Protein 9RC4 (pdb70)

Structure (mmCIF, N/CA/C/O backbone):
data_9RC4
#
_entry.id   9RC4
#
_cell.length_a   40.638
_cell.length_b   47.235
_cell.length_c   54.124
_cell.angle_alpha   80.921
_cell.angle_beta   89.057
_cell.angle_gamma   86.135
#
_symmetry.space_group_name_H-M   'P 1'
#
loop_
_entity.id
_entity.type
_entity.pdbx_description
1 polymer 'Virulence factor family protein'
2 non-polymer GLYCEROL
3 water water
#
loop_
_atom_site.group_PDB
_atom_site.id
_atom_site.type_symbol
_atom_site.label_atom_id
_atom_site.label_alt_id
_atom_site.label_comp_id
_atom_site.label_asym_id
_atom_site.label_entity_id
_atom_site.label_seq_id
_atom_site.pdbx_PDB_ins_code
_atom_site.Cartn_x
_atom_site.Cartn_y
_atom_site.Cartn_z
_atom_site.occupancy
_atom_site.B_iso_or_equiv
_atom_site.auth_seq_id
_atom_site.auth_comp_id
_atom_site.auth_asym_id
_atom_site.auth_atom_id
_atom_site.pdbx_PDB_model_num
ATOM 1 N N . ASP A 1 3 ? 13.53075 -22.89464 -1.49755 1.000 36.95545 -4 ASP A N 1
ATOM 2 C CA . ASP A 1 3 ? 14.33412 -21.94542 -0.73522 1.000 28.69564 -4 ASP A CA 1
ATOM 3 C C . ASP A 1 3 ? 13.49884 -20.74432 -0.31402 1.000 33.68765 -4 ASP A C 1
ATOM 4 O O . ASP A 1 3 ? 13.16846 -19.88218 -1.13067 1.000 29.48534 -4 ASP A O 1
ATOM 9 N N . PRO A 1 4 ? 13.16740 -20.67701 0.97625 1.000 28.12673 -3 PRO A N 1
ATOM 10 C CA . PRO A 1 4 ? 12.31821 -19.57884 1.45802 1.000 30.58434 -3 PRO A CA 1
ATOM 11 C C . PRO A 1 4 ? 13.01992 -18.22930 1.50809 1.000 26.22185 -3 PRO A C 1
ATOM 12 O O . PRO A 1 4 ? 12.33474 -17.20570 1.64497 1.000 28.84292 -3 PRO A O 1
ATOM 16 N N . PHE A 1 5 ? 14.34604 -18.17971 1.39723 1.000 24.70230 -2 PHE A N 1
ATOM 17 C CA . PHE A 1 5 ? 15.06735 -16.91765 1.48997 1.000 23.39847 -2 PHE A CA 1
ATOM 18 C C . PHE A 1 5 ? 15.42366 -16.33691 0.13281 1.000 23.74654 -2 PHE A C 1
ATOM 19 O O . PHE A 1 5 ? 15.96499 -15.23128 0.06950 1.000 25.81556 -2 PHE A O 1
ATOM 27 N N . THR A 1 6 ? 15.12520 -17.04753 -0.94602 1.000 21.71671 -1 THR A N 1
ATOM 28 C CA . THR A 1 6 ? 15.41456 -16.57897 -2.28299 1.000 24.26502 -1 THR A CA 1
ATOM 29 C C . THR A 1 6 ? 14.11589 -16.26643 -2.99502 1.000 22.92425 -1 THR A C 1
ATOM 30 O O . THR A 1 6 ? 13.20791 -17.10928 -3.00876 1.000 21.96279 -1 THR A O 1
ATOM 34 N N . PRO A 1 7 ? 13.98371 -15.08139 -3.58538 1.000 18.36685 0 PRO A N 1
ATOM 35 C CA . PRO A 1 7 ? 12.76142 -14.78015 -4.32722 1.000 20.30958 0 PRO A CA 1
ATOM 36 C C . PRO A 1 7 ? 12.61761 -15.72831 -5.50011 1.000 23.00601 0 PRO A C 1
ATOM 37 O O . PRO A 1 7 ? 13.60093 -16.10874 -6.14789 1.000 21.40733 0 PRO A O 1
ATOM 41 N N . VAL A 1 8 ? 11.37681 -16.14629 -5.73756 1.000 18.61016 1 VAL A N 1
ATOM 42 C CA . VAL A 1 8 ? 11.12609 -17.11255 -6.79588 1.000 18.71235 1 VAL A CA 1
ATOM 43 C C . VAL A 1 8 ? 11.35264 -16.47307 -8.15816 1.000 24.04844 1 VAL A C 1
ATOM 44 O O . VAL A 1 8 ? 11.90491 -17.10266 -9.07194 1.000 22.51033 1 VAL A O 1
ATOM 48 N N . ILE A 1 9 ? 10.95031 -15.21004 -8.30910 1.000 21.26965 2 ILE A N 1
ATOM 49 C CA . ILE A 1 9 ? 11.20451 -14.41548 -9.50450 1.000 20.63588 2 ILE A CA 1
ATOM 50 C C . ILE A 1 9 ? 11.46475 -12.97607 -9.08264 1.000 22.32529 2 ILE A C 1
ATOM 51 O O . ILE A 1 9 ? 11.28878 -12.59934 -7.92392 1.000 21.05535 2 ILE A O 1
ATOM 56 N N . HIS A 1 10 ? 11.88789 -12.16974 -10.04640 1.000 21.52642 3 HIS A N 1
ATOM 57 C CA . HIS A 1 10 ? 11.85288 -10.72329 -9.92433 1.000 19.73281 3 HIS A CA 1
ATOM 58 C C . HIS A 1 10 ? 10.91045 -10.18546 -10.99202 1.000 24.92908 3 HIS A C 1
ATOM 59 O O . HIS A 1 10 ? 10.71820 -10.80884 -12.04025 1.000 26.54870 3 HIS A O 1
ATOM 66 N N . ALA A 1 11 ? 10.30243 -9.03557 -10.71607 1.000 19.21838 4 ALA A N 1
ATOM 67 C CA . ALA A 1 11 ? 9.33413 -8.44074 -11.62547 1.000 21.51585 4 ALA A CA 1
ATOM 68 C C . ALA A 1 11 ? 9.70236 -6.98899 -11.87774 1.000 20.14046 4 ALA A C 1
ATOM 69 O O . ALA A 1 11 ? 10.10037 -6.27520 -10.95454 1.000 18.82120 4 ALA A O 1
ATOM 71 N N . SER A 1 12 ? 9.56926 -6.55944 -13.13336 1.000 21.88970 5 SER A N 1
ATOM 72 C CA . SER A 1 12 ? 9.83641 -5.18566 -13.54069 1.000 23.40331 5 SER A CA 1
ATOM 73 C C . SER A 1 12 ? 8.66547 -4.70908 -14.38380 1.000 23.00868 5 SER A C 1
ATOM 74 O O . SER A 1 12 ? 8.24169 -5.41007 -15.30602 1.000 24.55919 5 SER A O 1
ATOM 77 N N . ALA A 1 13 ? 8.13529 -3.53196 -14.06106 1.000 22.98007 6 ALA A N 1
ATOM 78 C CA . ALA A 1 13 ? 7.04200 -2.95908 -14.83713 1.000 22.54662 6 ALA A CA 1
ATOM 79 C C . ALA A 1 13 ? 6.94559 -1.47576 -14.51741 1.000 26.76997 6 ALA A C 1
ATOM 80 O O . ALA A 1 13 ? 6.94911 -1.09146 -13.34266 1.000 21.76945 6 ALA A O 1
ATOM 82 N N . GLU A 1 14 ? 6.85921 -0.65264 -15.56422 1.000 29.71774 7 GLU A N 1
ATOM 83 C CA . GLU A 1 14 ? 6.68665 0.79915 -15.44846 1.000 29.10523 7 GLU A CA 1
ATOM 84 C C . GLU A 1 14 ? 7.84625 1.34538 -14.62111 1.000 23.43614 7 GLU A C 1
ATOM 85 O O . GLU A 1 14 ? 9.00579 1.10090 -14.99278 1.000 25.76029 7 GLU A O 1
ATOM 91 N N . ARG A 1 15 ? 7.61074 2.06618 -13.52462 1.000 27.04916 8 ARG A N 1
ATOM 92 C CA . ARG A 1 15 ? 8.68396 2.68067 -12.74668 1.000 18.38929 8 ARG A CA 1
ATOM 93 C C . ARG A 1 15 ? 9.30066 1.74375 -11.70739 1.000 19.35306 8 ARG A C 1
ATOM 94 O O . ARG A 1 15 ? 10.24586 2.14404 -11.01603 1.000 21.85760 8 ARG A O 1
ATOM 102 N N . LEU A 1 16 ? 8.79729 0.52070 -11.56443 1.000 20.61125 9 LEU A N 1
ATOM 103 C CA . LEU A 1 16 ? 9.30937 -0.41241 -10.56863 1.000 19.48614 9 LEU A CA 1
ATOM 104 C C . LEU A 1 16 ? 10.26557 -1.39232 -11.23512 1.000 22.44781 9 LEU A C 1
ATOM 105 O O . LEU A 1 16 ? 9.90169 -2.05368 -12.21460 1.000 25.35952 9 LEU A O 1
ATOM 110 N N . SER A 1 17 ? 11.47647 -1.49620 -10.69127 1.000 25.38627 10 SER A N 1
ATOM 111 C CA . SER A 1 17 ? 12.56669 -2.22769 -11.32916 1.000 26.56511 10 SER A CA 1
ATOM 112 C C . SER A 1 17 ? 13.07219 -3.32776 -10.40756 1.000 22.36501 10 SER A C 1
ATOM 113 O O . SER A 1 17 ? 13.51303 -3.05072 -9.28770 1.000 20.05112 10 SER A O 1
ATOM 116 N N . ASN A 1 18 ? 13.02397 -4.57207 -10.89182 1.000 20.69244 11 ASN A N 1
ATOM 117 C CA . ASN A 1 18 ? 13.70417 -5.70280 -10.25525 1.000 23.94948 11 ASN A CA 1
ATOM 118 C C . ASN A 1 18 ? 13.16148 -5.97294 -8.85455 1.000 19.30048 11 ASN A C 1
ATOM 119 O O . ASN A 1 18 ? 13.91070 -6.12848 -7.89342 1.000 19.23984 11 ASN A O 1
ATOM 124 N N . ILE A 1 19 ? 11.84156 -6.03735 -8.74709 1.000 19.24529 12 ILE A N 1
ATOM 125 C CA . ILE A 1 19 ? 11.17635 -6.24153 -7.46206 1.000 16.21014 12 ILE A CA 1
ATOM 126 C C . ILE A 1 19 ? 11.15037 -7.73174 -7.16060 1.000 15.71079 12 ILE A C 1
ATOM 127 O O . ILE A 1 19 ? 10.59269 -8.51130 -7.94761 1.000 18.90489 12 ILE A O 1
ATOM 132 N N . PRO A 1 20 ? 11.69082 -8.15692 -6.02710 1.000 15.68442 13 PRO A N 1
ATOM 133 C CA . PRO A 1 20 ? 11.68865 -9.58450 -5.69677 1.000 16.64009 13 PRO A CA 1
ATOM 134 C C . PRO A 1 20 ? 10.30321 -10.05626 -5.29017 1.000 19.33253 13 PRO A C 1
ATOM 135 O O . PRO A 1 20 ? 9.52241 -9.31335 -4.69386 1.000 19.50757 13 PRO A O 1
ATOM 139 N N . VAL A 1 21 ? 9.99388 -11.30491 -5.63925 1.000 15.71703 14 VAL A N 1
ATOM 140 C CA . VAL A 1 21 ? 8.69768 -11.91518 -5.34092 1.000 15.56034 14 VAL A CA 1
ATOM 141 C C . VAL A 1 21 ? 8.94532 -13.11530 -4.43338 1.000 17.25238 14 VAL A C 1
ATOM 142 O O . VAL A 1 21 ? 9.50888 -14.12879 -4.87177 1.000 20.00341 14 VAL A O 1
ATOM 146 N N . TYR A 1 22 ? 8.50028 -13.02092 -3.18426 1.000 14.05119 15 TYR A N 1
ATOM 147 C CA . TYR A 1 22 ? 8.69511 -14.07983 -2.19944 1.000 13.12093 15 TYR A CA 1
ATOM 148 C C . TYR A 1 22 ? 7.40540 -14.86565 -2.01544 1.000 17.10712 15 TYR A C 1
ATOM 149 O O . TYR A 1 22 ? 6.34114 -14.27924 -1.79759 1.000 16.96214 15 TYR A O 1
ATOM 158 N N . MET A 1 23 ? 7.50548 -16.18671 -2.09864 1.000 13.34255 16 MET A N 1
ATOM 159 C CA . MET A 1 23 ? 6.37665 -17.09739 -1.95629 1.000 15.34534 16 MET A CA 1
ATOM 160 C C . MET A 1 23 ? 6.31222 -17.68577 -0.55335 1.000 14.70417 16 MET A C 1
ATOM 161 O O . MET A 1 23 ? 7.34896 -18.00981 0.03396 1.000 16.52191 16 MET A O 1
ATOM 166 N N . PRO A 1 24 ? 5.11731 -17.87209 -0.00851 1.000 13.54232 17 PRO A N 1
ATOM 167 C CA . PRO A 1 24 ? 4.97140 -18.52462 1.29374 1.000 15.96865 17 PRO A CA 1
ATOM 168 C C . PRO A 1 24 ? 5.10810 -20.03401 1.13351 1.000 15.73338 17 PRO A C 1
ATOM 169 O O . PRO A 1 24 ? 5.22977 -20.54963 0.02418 1.000 16.76367 17 PRO A O 1
ATOM 173 N N . LYS A 1 25 ? 5.07252 -20.73706 2.26847 1.000 14.63573 18 LYS A N 1
ATOM 174 C CA . LYS A 1 25 ? 5.17870 -22.19357 2.26167 1.000 16.25337 18 LYS A CA 1
ATOM 175 C C . LYS A 1 25 ? 3.84739 -22.89231 2.00535 1.000 19.40118 18 LYS A C 1
ATOM 176 O O . LYS A 1 25 ? 3.84643 -24.02475 1.51771 1.000 19.98432 18 LYS A O 1
ATOM 182 N N . GLY A 1 26 ? 2.72091 -22.25459 2.30815 1.000 18.83806 19 GLY A N 1
ATOM 183 C CA . GLY A 1 26 ? 1.41938 -22.80365 1.99124 1.000 16.39198 19 GLY A CA 1
ATOM 184 C C . GLY A 1 26 ? 0.88537 -22.27423 0.66822 1.000 15.53271 19 GLY A C 1
ATOM 185 O O . GLY A 1 26 ? 1.58376 -21.62365 -0.10900 1.000 18.70741 19 GLY A O 1
ATOM 186 N N . ASP A 1 27 ? -0.38272 -22.56421 0.41472 1.000 17.47916 20 ASP A N 1
ATOM 187 C CA . ASP A 1 27 ? -1.04128 -22.01871 -0.77343 1.000 17.13928 20 ASP A CA 1
ATOM 188 C C . ASP A 1 27 ? -1.31520 -20.52874 -0.57187 1.000 16.89398 20 ASP A C 1
ATOM 189 O O . ASP A 1 27 ? -1.85643 -20.13934 0.46751 1.000 15.08262 20 ASP A O 1
ATOM 194 N N . PRO A 1 28 ? -0.95870 -19.67242 -1.52825 1.000 16.78988 21 PRO A N 1
ATOM 195 C CA . PRO A 1 28 ? -1.17279 -18.22492 -1.35070 1.000 17.84551 21 PRO A CA 1
ATOM 196 C C . PRO A 1 28 ? -2.64370 -17.85867 -1.18679 1.000 17.72561 21 PRO A C 1
ATOM 197 O O . PRO A 1 28 ? -3.52172 -18.40848 -1.85487 1.000 16.92599 21 PRO A O 1
ATOM 201 N N . VAL A 1 29 ? -2.90456 -16.89181 -0.30344 1.000 20.54353 22 VAL A N 1
ATOM 202 C CA . VAL A 1 29 ? -4.24106 -16.35837 -0.07424 1.000 13.97325 22 VAL A CA 1
ATOM 203 C C . VAL A 1 29 ? -4.30546 -14.86059 -0.33844 1.000 19.98101 22 VAL A C 1
ATOM 204 O O . VAL A 1 29 ? -5.32907 -14.22813 -0.07550 1.000 18.26682 22 VAL A O 1
ATOM 208 N N . GLY A 1 30 ? -3.23238 -14.28321 -0.85421 1.000 16.68104 23 GLY A N 1
ATOM 209 C CA . GLY A 1 30 ? -3.21600 -12.86858 -1.17385 1.000 14.78293 23 GLY A CA 1
ATOM 210 C C . GLY A 1 30 ? -1.82934 -12.46775 -1.61149 1.000 13.90081 23 GLY A C 1
ATOM 211 O O . GLY A 1 30 ? -0.88194 -13.26001 -1.56991 1.000 14.10901 23 GLY A O 1
ATOM 212 N N . LEU A 1 31 ? -1.72610 -11.20935 -2.03345 1.000 12.78652 24 LEU A N 1
ATOM 213 C CA . LEU A 1 31 ? -0.46422 -10.61800 -2.45808 1.000 12.17390 24 LEU A CA 1
ATOM 214 C C . LEU A 1 31 ? -0.33676 -9.23960 -1.83816 1.000 11.45383 24 LEU A C 1
ATOM 215 O O . LEU A 1 31 ? -1.26774 -8.43502 -1.92684 1.000 14.45978 24 LEU A O 1
ATOM 220 N N . ALA A 1 32 ? 0.81528 -8.96480 -1.23646 1.000 12.68923 25 ALA A N 1
ATOM 221 C CA . ALA A 1 32 ? 1.10137 -7.66909 -0.63586 1.000 11.64815 25 ALA A CA 1
ATOM 222 C C . ALA A 1 32 ? 2.32906 -7.06181 -1.29925 1.000 11.62834 25 ALA A C 1
ATOM 223 O O . ALA A 1 32 ? 3.32759 -7.75280 -1.51724 1.000 16.30161 25 ALA A O 1
ATOM 225 N N . ILE A 1 33 ? 2.24000 -5.77555 -1.63915 1.000 13.58453 26 ILE A N 1
ATOM 226 C CA . ILE A 1 33 ? 3.38874 -4.98429 -2.07020 1.000 11.11598 26 ILE A CA 1
ATOM 227 C C . ILE A 1 33 ? 3.82212 -4.14831 -0.87573 1.000 13.59519 26 ILE A C 1
ATOM 228 O O . ILE A 1 33 ? 3.04511 -3.33136 -0.37621 1.000 11.52051 26 ILE A O 1
ATOM 233 N N . LEU A 1 34 ? 5.04872 -4.35620 -0.41078 1.000 11.35460 27 LEU A N 1
ATOM 234 C CA . LEU A 1 34 ? 5.53483 -3.77368 0.83870 1.000 13.05746 27 LEU A CA 1
ATOM 235 C C . LEU A 1 34 ? 6.50457 -2.64114 0.51314 1.000 11.28821 27 LEU A C 1
ATOM 236 O O . LEU A 1 34 ? 7.65606 -2.88518 0.15445 1.000 13.11577 27 LEU A O 1
ATOM 241 N N . LEU A 1 35 ? 6.03635 -1.39775 0.65158 1.000 12.50807 28 LEU A N 1
ATOM 242 C CA . LEU A 1 35 ? 6.86947 -0.22593 0.39235 1.000 14.35764 28 LEU A CA 1
ATOM 243 C C . LEU A 1 35 ? 7.70257 0.10583 1.62901 1.000 12.29728 28 LEU A C 1
ATOM 244 O O . LEU A 1 35 ? 7.15690 0.45716 2.67853 1.000 12.22292 28 LEU A O 1
ATOM 249 N N . SER A 1 36 ? 9.01894 0.00838 1.51526 1.000 16.15178 29 SER A N 1
ATOM 250 C CA . SER A 1 36 ? 9.83918 0.25427 2.68781 1.000 13.71376 29 SER A CA 1
ATOM 251 C C . SER A 1 36 ? 9.79282 1.73016 3.08373 1.000 13.91700 29 SER A C 1
ATOM 252 O O . SER A 1 36 ? 9.27603 2.58967 2.36165 1.000 12.93756 29 SER A O 1
ATOM 255 N N . ASP A 1 37 ? 10.35401 2.01813 4.25484 1.000 17.05451 30 ASP A N 1
ATOM 256 C CA . ASP A 1 37 ? 10.63596 3.39758 4.62244 1.000 16.64379 30 ASP A CA 1
ATOM 257 C C . ASP A 1 37 ? 11.79186 3.90375 3.75800 1.000 15.71885 30 ASP A C 1
ATOM 258 O O . ASP A 1 37 ? 12.43558 3.13906 3.03611 1.000 16.54645 30 ASP A O 1
ATOM 263 N N . GLU A 1 38 ? 12.05527 5.20794 3.81260 1.000 17.38543 31 GLU A N 1
ATOM 264 C CA . GLU A 1 38 ? 12.98911 5.76563 2.83580 1.000 19.40312 31 GLU A CA 1
ATOM 265 C C . GLU A 1 38 ? 14.40990 5.25970 3.05630 1.000 20.25377 31 GLU A C 1
ATOM 266 O O . GLU A 1 38 ? 15.18369 5.17632 2.09496 1.000 20.93327 31 GLU A O 1
ATOM 272 N N . LYS A 1 39 ? 14.76217 4.87772 4.29139 1.000 20.26569 32 LYS A N 1
ATOM 273 C CA . LYS A 1 39 ? 16.07735 4.29024 4.54714 1.000 23.53366 32 LYS A CA 1
ATOM 274 C C . LYS A 1 39 ? 16.27611 2.92874 3.88469 1.000 25.89172 32 LYS A C 1
ATOM 275 O O . LYS A 1 39 ? 17.41569 2.44982 3.83015 1.000 28.52579 32 LYS A O 1
ATOM 281 N N . GLY A 1 40 ? 15.21737 2.28897 3.40638 1.000 21.99338 33 GLY A N 1
ATOM 282 C CA . GLY A 1 40 ? 15.31261 1.01397 2.72236 1.000 18.16632 33 GLY A CA 1
ATOM 283 C C . GLY A 1 40 ? 14.74001 -0.11894 3.55773 1.000 20.39220 33 GLY A C 1
ATOM 284 O O . GLY A 1 40 ? 14.10914 0.08561 4.59595 1.000 19.87158 33 GLY A O 1
ATOM 285 N N . ILE A 1 41 ? 14.96905 -1.33960 3.08263 1.000 20.65673 34 ILE A N 1
ATOM 286 C CA . ILE A 1 41 ? 14.45609 -2.52532 3.76365 1.000 18.46171 34 ILE A CA 1
ATOM 287 C C . ILE A 1 41 ? 15.33512 -2.79904 4.97817 1.000 21.83963 34 ILE A C 1
ATOM 288 O O . ILE A 1 41 ? 16.47733 -3.24394 4.84421 1.000 27.32990 34 ILE A O 1
ATOM 293 N N . GLY A 1 42 ? 14.80791 -2.50870 6.16762 1.000 18.83526 35 GLY A N 1
ATOM 294 C CA . GLY A 1 42 ? 15.46941 -2.80933 7.41206 1.000 18.35547 35 GLY A CA 1
ATOM 295 C C . GLY A 1 42 ? 14.79497 -3.94889 8.15201 1.000 20.57367 35 GLY A C 1
ATOM 296 O O . GLY A 1 42 ? 13.96597 -4.68174 7.61138 1.000 16.10923 35 GLY A O 1
ATOM 297 N N . ASP A 1 43 ? 15.16254 -4.08992 9.42434 1.000 18.97160 36 ASP A N 1
ATOM 298 C CA . ASP A 1 43 ? 14.63971 -5.21557 10.19107 1.000 19.02841 36 ASP A CA 1
ATOM 299 C C . ASP A 1 43 ? 13.13089 -5.11101 10.39993 1.000 14.35647 36 ASP A C 1
ATOM 300 O O . ASP A 1 43 ? 12.45295 -6.13908 10.48654 1.000 15.42951 36 ASP A O 1
ATOM 305 N N . GLN A 1 44 ? 12.57443 -3.89479 10.43826 1.000 14.94840 37 GLN A N 1
ATOM 306 C CA . GLN A 1 44 ? 11.11855 -3.79197 10.54359 1.000 14.62762 37 GLN A CA 1
ATOM 307 C C . GLN A 1 44 ? 10.43958 -4.34852 9.29824 1.000 12.87655 37 GLN A C 1
ATOM 308 O O . GLN A 1 44 ? 9.48873 -5.13182 9.40190 1.000 13.25614 37 GLN A O 1
ATOM 314 N N . GLU A 1 45 ? 10.93266 -3.97978 8.11672 1.000 14.62787 38 GLU A N 1
ATOM 315 C CA . GLU A 1 45 ? 10.36784 -4.50488 6.88004 1.000 12.37785 38 GLU A CA 1
ATOM 316 C C . GLU A 1 45 ? 10.57153 -6.01273 6.77475 1.000 15.50818 38 GLU A C 1
ATOM 317 O O . GLU A 1 45 ? 9.66801 -6.74128 6.34570 1.000 13.02488 38 GLU A O 1
ATOM 323 N N . ARG A 1 46 ? 11.75922 -6.49444 7.13553 1.000 12.69404 39 ARG A N 1
ATOM 324 C CA . ARG A 1 46 ? 12.01779 -7.93045 7.08758 1.000 11.81605 39 ARG A CA 1
ATOM 325 C C . ARG A 1 46 ? 11.07509 -8.68328 8.01375 1.000 12.16831 39 ARG A C 1
ATOM 326 O O . ARG A 1 46 ? 10.49783 -9.71224 7.63234 1.000 13.26153 39 ARG A O 1
ATOM 334 N N . SER A 1 47 ? 10.89475 -8.17485 9.23492 1.000 12.34711 40 SER A N 1
ATOM 335 C CA . SER A 1 47 ? 10.01272 -8.84643 10.18721 1.000 11.97791 40 SER A CA 1
ATOM 336 C C . SER A 1 47 ? 8.58822 -8.87217 9.67488 1.000 12.23254 40 SER A C 1
ATOM 337 O O . SER A 1 47 ? 7.89469 -9.88603 9.79602 1.000 12.72872 40 SER A O 1
ATOM 340 N N . TYR A 1 48 ? 8.14805 -7.75645 9.08967 1.000 12.04095 41 TYR A N 1
ATOM 341 C CA . TYR A 1 48 ? 6.79961 -7.65188 8.55318 1.000 12.09983 41 TYR A CA 1
ATOM 342 C C . TYR A 1 48 ? 6.59885 -8.62664 7.40092 1.000 12.60342 41 TYR A C 1
ATOM 343 O O . TYR A 1 48 ? 5.57014 -9.30785 7.31692 1.000 13.15288 41 TYR A O 1
ATOM 352 N N . MET A 1 49 ? 7.56973 -8.69040 6.48728 1.000 10.61092 42 MET A N 1
ATOM 353 C CA . MET A 1 49 ? 7.49461 -9.66102 5.40217 1.000 12.57006 42 MET A CA 1
ATOM 354 C C . MET A 1 49 ? 7.40470 -11.08136 5.94295 1.000 11.40669 42 MET A C 1
ATOM 355 O O . MET A 1 49 ? 6.57169 -11.87582 5.49091 1.000 14.21146 42 MET A O 1
ATOM 360 N N . ASP A 1 50 ? 8.25845 -11.41981 6.91582 1.000 9.41060 43 ASP A N 1
ATOM 361 C CA . ASP A 1 50 ? 8.24994 -12.77292 7.46307 1.000 14.60096 43 ASP A CA 1
ATOM 362 C C . ASP A 1 50 ? 6.88661 -13.11846 8.04311 1.000 13.74209 43 ASP A C 1
ATOM 363 O O . ASP A 1 50 ? 6.38321 -14.23670 7.86151 1.000 14.89943 43 ASP A O 1
ATOM 368 N N . ALA A 1 51 ? 6.26179 -12.15566 8.72598 1.000 13.26863 44 ALA A N 1
ATOM 369 C CA . ALA A 1 51 ? 4.96796 -12.41265 9.34888 1.000 11.92719 44 ALA A CA 1
ATOM 370 C C . ALA A 1 51 ? 3.87034 -12.55914 8.30222 1.000 14.85261 44 ALA A C 1
ATOM 371 O O . ALA A 1 51 ? 2.94025 -13.35000 8.48040 1.000 13.38363 44 ALA A O 1
ATOM 373 N N . MET A 1 52 ? 3.94791 -11.78874 7.21357 1.000 13.44130 45 MET A N 1
ATOM 374 C CA . MET A 1 52 ? 2.96382 -11.94917 6.14997 1.000 11.55743 45 MET A CA 1
ATOM 375 C C . MET A 1 52 ? 3.16091 -13.27167 5.42281 1.000 10.81236 45 MET A C 1
ATOM 376 O O . MET A 1 52 ? 2.18360 -13.96314 5.11525 1.000 13.25998 45 MET A O 1
ATOM 381 N N . LEU A 1 53 ? 4.41236 -13.64417 5.15837 1.000 13.74050 46 LEU A N 1
ATOM 382 C CA . LEU A 1 53 ? 4.67549 -14.93114 4.51504 1.000 13.36486 46 LEU A CA 1
ATOM 383 C C . LEU A 1 53 ? 4.14765 -16.08365 5.35490 1.000 12.89737 46 LEU A C 1
ATOM 384 O O . LEU A 1 53 ? 3.65353 -17.08253 4.80842 1.000 14.61648 46 LEU A O 1
ATOM 389 N N . ALA A 1 54 ? 4.25356 -15.97366 6.68471 1.000 14.37009 47 ALA A N 1
ATOM 390 C CA . ALA A 1 54 ? 3.76204 -17.02079 7.57805 1.000 16.72867 47 ALA A CA 1
ATOM 391 C C . ALA A 1 54 ? 2.24158 -17.15661 7.53755 1.000 18.29636 47 ALA A C 1
ATOM 392 O O . ALA A 1 54 ? 1.70860 -18.21084 7.91222 1.000 17.67853 47 ALA A O 1
ATOM 394 N N . ARG A 1 55 ? 1.53498 -16.11704 7.10031 1.000 14.55760 48 ARG A N 1
ATOM 395 C CA . ARG A 1 55 ? 0.09575 -16.17321 6.88802 1.000 16.59581 48 ARG A CA 1
ATOM 396 C C . ARG A 1 55 ? -0.26276 -16.44086 5.43154 1.000 14.14244 48 ARG A C 1
ATOM 397 O O . ARG A 1 55 ? -1.40469 -16.20310 5.02675 1.000 17.54319 48 ARG A O 1
ATOM 405 N N . ASN A 1 56 ? 0.69816 -16.93013 4.64167 1.000 12.30278 49 ASN A N 1
ATOM 406 C CA . ASN A 1 56 ? 0.50173 -17.34558 3.25429 1.000 16.94037 49 ASN A CA 1
ATOM 407 C C . ASN A 1 56 ? 0.15505 -16.17943 2.33012 1.000 13.33051 49 ASN A C 1
ATOM 408 O O . ASN A 1 56 ? -0.57290 -16.33921 1.35389 1.000 15.33416 49 ASN A O 1
ATOM 413 N N . ILE A 1 57 ? 0.72571 -15.00978 2.59848 1.000 10.30143 50 ILE A N 1
ATOM 414 C CA . ILE A 1 57 ? 0.65788 -13.87447 1.69107 1.000 12.25189 50 ILE A CA 1
ATOM 415 C C . ILE A 1 57 ? 1.94217 -13.83447 0.87224 1.000 12.04960 50 ILE A C 1
ATOM 416 O O . ILE A 1 57 ? 3.04367 -13.88591 1.43227 1.000 14.34101 50 ILE A O 1
ATOM 421 N N . ILE A 1 58 ? 1.80621 -13.73567 -0.45067 1.000 13.51686 51 ILE A N 1
ATOM 422 C CA . ILE A 1 58 ? 2.94817 -13.42191 -1.30591 1.000 13.67789 51 ILE A CA 1
ATOM 423 C C . ILE A 1 58 ? 3.37751 -11.98917 -1.03117 1.000 15.96940 51 ILE A C 1
ATOM 424 O O . ILE A 1 58 ? 2.54579 -11.07541 -1.04655 1.000 13.18132 51 ILE A O 1
ATOM 429 N N . VAL A 1 59 ? 4.67370 -11.77060 -0.82041 1.000 14.96046 52 VAL A N 1
ATOM 430 C CA . VAL A 1 59 ? 5.18243 -10.44196 -0.47368 1.000 14.02080 52 VAL A CA 1
ATOM 431 C C . VAL A 1 59 ? 6.16464 -9.97942 -1.53629 1.000 13.31027 52 VAL A C 1
ATOM 432 O O . VAL A 1 59 ? 7.06581 -10.73045 -1.93163 1.000 13.77259 52 VAL A O 1
ATOM 436 N N . MET A 1 60 ? 5.98726 -8.73909 -1.99018 1.000 12.87995 53 MET A N 1
ATOM 437 C CA . MET A 1 60 ? 6.90877 -8.07298 -2.91179 1.000 12.21249 53 MET A CA 1
ATOM 438 C C . MET A 1 60 ? 7.46282 -6.84381 -2.20638 1.000 11.20696 53 MET A C 1
ATOM 439 O O . MET A 1 60 ? 6.80347 -5.78587 -2.19797 1.000 14.32561 53 MET A O 1
ATOM 444 N N . PRO A 1 61 ? 8.64509 -6.93080 -1.59370 1.000 13.47297 54 PRO A N 1
ATOM 445 C CA . PRO A 1 61 ? 9.20823 -5.76378 -0.90015 1.000 11.70273 54 PRO A CA 1
ATOM 446 C C . PRO A 1 61 ? 9.83303 -4.79955 -1.90172 1.000 15.72300 54 PRO A C 1
ATOM 447 O O . PRO A 1 61 ? 10.58424 -5.20352 -2.79229 1.000 16.47522 54 PRO A O 1
ATOM 451 N N . VAL A 1 62 ? 9.51633 -3.52001 -1.74824 1.000 14.51863 55 VAL A N 1
ATOM 452 C CA . VAL A 1 62 ? 10.00398 -2.46941 -2.63336 1.000 15.00210 55 VAL A CA 1
ATOM 453 C C . VAL A 1 62 ? 10.94663 -1.57299 -1.84662 1.000 19.27433 55 VAL A C 1
ATOM 454 O O . VAL A 1 62 ? 10.54802 -0.97746 -0.83953 1.000 17.07735 55 VAL A O 1
ATOM 458 N N . GLU A 1 63 ? 12.19775 -1.47671 -2.30436 1.000 16.35230 56 GLU A N 1
ATOM 459 C CA . GLU A 1 63 ? 13.13302 -0.49467 -1.76459 1.000 18.41370 56 GLU A CA 1
ATOM 460 C C . GLU A 1 63 ? 12.66836 0.89790 -2.17898 1.000 19.83755 56 GLU A C 1
ATOM 461 O O . GLU A 1 63 ? 12.64538 1.22813 -3.37083 1.000 16.83418 56 GLU A O 1
ATOM 467 N N . LEU A 1 64 ? 12.27392 1.71156 -1.19292 1.000 15.55701 57 LEU A N 1
ATOM 468 C CA . LEU A 1 64 ? 11.59955 2.96761 -1.49505 1.000 15.93731 57 LEU A CA 1
ATOM 469 C C . LEU A 1 64 ? 12.49966 3.92856 -2.26575 1.000 17.58167 57 LEU A C 1
ATOM 470 O O . LEU A 1 64 ? 12.04266 4.59393 -3.19845 1.000 16.42495 57 LEU A O 1
ATOM 475 N N . GLY A 1 65 ? 13.77622 4.02239 -1.88568 1.000 20.31888 58 GLY A N 1
ATOM 476 C CA . GLY A 1 65 ? 14.68523 5.01567 -2.42701 1.000 20.29558 58 GLY A CA 1
ATOM 477 C C . GLY A 1 65 ? 14.72438 5.14054 -3.94265 1.000 19.15519 58 GLY A C 1
ATOM 478 O O . GLY A 1 65 ? 14.42612 6.19989 -4.50807 1.000 21.42556 58 GLY A O 1
ATOM 479 N N . PRO A 1 66 ? 15.11335 4.06751 -4.63499 1.000 21.57397 59 PRO A N 1
ATOM 480 C CA . PRO A 1 66 ? 15.15916 4.14343 -6.10745 1.000 23.24251 59 PRO A CA 1
ATOM 481 C C . PRO A 1 66 ? 13.81015 4.44881 -6.72452 1.000 25.23271 59 PRO A C 1
ATOM 482 O O . PRO A 1 66 ? 13.73601 5.16474 -7.72925 1.000 20.08325 59 PRO A O 1
ATOM 486 N N . TRP A 1 67 ? 12.72817 3.91357 -6.15658 1.000 19.57632 60 TRP A N 1
ATOM 487 C CA . TRP A 1 67 ? 11.41846 4.19271 -6.72984 1.000 19.06389 60 TRP A CA 1
ATOM 488 C C . TRP A 1 67 ? 11.02428 5.64818 -6.50869 1.000 19.06978 60 TRP A C 1
ATOM 489 O O . TRP A 1 67 ? 10.51698 6.30337 -7.42353 1.000 19.74937 60 TRP A O 1
ATOM 500 N N . ARG A 1 68 ? 11.25694 6.17670 -5.30520 1.000 19.34208 61 ARG A N 1
ATOM 501 C CA . ARG A 1 68 ? 10.95939 7.58478 -5.06599 1.000 20.50335 61 ARG A CA 1
ATOM 502 C C . ARG A 1 68 ? 11.78633 8.48662 -5.97061 1.000 21.24204 61 ARG A C 1
ATOM 503 O O . ARG A 1 68 ? 11.30246 9.53514 -6.40713 1.000 19.12296 61 ARG A O 1
ATOM 511 N N . ALA A 1 69 ? 13.02537 8.09004 -6.27268 1.000 20.74225 62 ALA A N 1
ATOM 512 C CA . ALA A 1 69 ? 13.85141 8.87411 -7.18672 1.000 22.37229 62 ALA A CA 1
ATOM 513 C C . ALA A 1 69 ? 13.22174 8.94867 -8.57453 1.000 23.66978 62 ALA A C 1
ATOM 514 O O . ALA A 1 69 ? 13.26286 9.99696 -9.23324 1.000 23.39014 62 ALA A O 1
ATOM 516 N N . ALA A 1 70 ? 12.64807 7.83844 -9.04099 1.000 22.09942 63 ALA A N 1
ATOM 517 C CA . ALA A 1 70 ? 11.93223 7.84165 -10.31250 1.000 20.96637 63 ALA A CA 1
ATOM 518 C C . ALA A 1 70 ? 10.69926 8.73364 -10.25397 1.000 18.40777 63 ALA A C 1
ATOM 519 O O . ALA A 1 70 ? 10.41625 9.47274 -11.20550 1.000 18.33860 63 ALA A O 1
ATOM 521 N N . LEU A 1 71 ? 9.92929 8.65962 -9.15825 1.000 20.00459 64 LEU A N 1
ATOM 522 C CA . LEU A 1 71 ? 8.75050 9.51168 -9.04321 1.000 16.08907 64 LEU A CA 1
ATOM 523 C C . LEU A 1 71 ? 9.14032 10.97765 -9.11831 1.000 16.68623 64 LEU A C 1
ATOM 524 O O . LEU A 1 71 ? 8.49328 11.76738 -9.81618 1.000 18.67047 64 LEU A O 1
ATOM 529 N N . ASP A 1 72 ? 10.21586 11.35182 -8.42185 1.000 20.39080 65 ASP A N 1
ATOM 530 C CA . ASP A 1 72 ? 10.64922 12.74172 -8.38274 1.000 19.61946 65 ASP A CA 1
ATOM 531 C C . ASP A 1 72 ? 11.07115 13.25583 -9.74975 1.000 19.25917 65 ASP A C 1
ATOM 532 O O . ASP A 1 72 ? 11.10862 14.47073 -9.95108 1.000 24.22739 65 ASP A O 1
ATOM 537 N N . LYS A 1 73 ? 11.40089 12.36989 -10.68326 1.000 20.62547 66 LYS A N 1
ATOM 538 C CA . LYS A 1 73 ? 11.85955 12.81746 -11.99210 1.000 23.82634 66 LYS A CA 1
ATOM 539 C C . LYS A 1 73 ? 10.71527 13.12231 -12.94921 1.000 26.57355 66 LYS A C 1
ATOM 540 O O . LYS A 1 73 ? 10.97242 13.56066 -14.07465 1.000 25.76078 66 LYS A O 1
ATOM 546 N N . GLU A 1 74 ? 9.46805 12.92243 -12.53596 1.000 20.16706 67 GLU A N 1
ATOM 547 C CA . GLU A 1 74 ? 8.34795 13.19967 -13.42081 1.000 23.88634 67 GLU A CA 1
ATOM 548 C C . GLU A 1 74 ? 8.07202 14.69294 -13.50538 1.000 25.46824 67 GLU A C 1
ATOM 549 O O . GLU A 1 74 ? 8.35363 15.45759 -12.57770 1.000 22.04430 67 GLU A O 1
ATOM 555 N N . ASP A 1 75 ? 7.51408 15.10571 -14.63909 1.000 24.44751 68 ASP A N 1
ATOM 556 C CA . ASP A 1 75 ? 6.97239 16.44520 -14.77557 1.000 22.69455 68 ASP A CA 1
ATOM 557 C C . ASP A 1 75 ? 5.50411 16.42072 -14.36270 1.000 23.00053 68 ASP A C 1
ATOM 558 O O . ASP A 1 75 ? 4.90145 15.35892 -14.21235 1.000 28.06592 68 ASP A O 1
ATOM 563 N N . GLY A 1 76 ? 4.93787 17.59348 -14.14483 1.000 23.25517 69 GLY A N 1
ATOM 564 C CA . GLY A 1 76 ? 3.54408 17.70002 -13.76006 1.000 29.19232 69 GLY A CA 1
ATOM 565 C C . GLY A 1 76 ? 3.37772 18.08235 -12.29974 1.000 26.28473 69 GLY A C 1
ATOM 566 O O . GLY A 1 76 ? 4.31558 18.50606 -11.61815 1.000 31.96101 69 GLY A O 1
ATOM 567 N N . GLU A 1 77 ? 2.14407 17.93061 -11.81924 1.000 23.48857 70 GLU A N 1
ATOM 568 C CA . GLU A 1 77 ? 1.80490 18.38826 -10.47839 1.000 25.51657 70 GLU A CA 1
ATOM 569 C C . GLU A 1 77 ? 1.69650 17.27123 -9.44778 1.000 20.72754 70 GLU A C 1
ATOM 570 O O . GLU A 1 77 ? 1.78665 17.56107 -8.25391 1.000 18.00317 70 GLU A O 1
ATOM 576 N N . CYS A 1 78 ? 1.51496 16.02019 -9.86792 1.000 22.85634 71 CYS A N 1
ATOM 577 C CA . CYS A 1 78 ? 1.36174 14.91226 -8.92882 1.000 18.84392 71 CYS A CA 1
ATOM 578 C C . CYS A 1 78 ? 1.82035 13.62097 -9.59498 1.000 16.95022 71 CYS A C 1
ATOM 579 O O . CYS A 1 78 ? 1.89719 13.53682 -10.82017 1.000 21.89987 71 CYS A O 1
ATOM 582 N N . ASN A 1 79 ? 2.15916 12.61360 -8.77916 1.000 16.43022 72 ASN A N 1
ATOM 583 C CA . ASN A 1 79 ? 2.46593 11.28092 -9.29191 1.000 18.25465 72 ASN A CA 1
ATOM 584 C C . ASN A 1 79 ? 1.22200 10.41065 -9.21232 1.000 16.88365 72 ASN A C 1
ATOM 585 O O . ASN A 1 79 ? 0.61268 10.28975 -8.14575 1.000 15.53750 72 ASN A O 1
ATOM 590 N N . TYR A 1 80 ? 0.85974 9.79190 -10.33089 1.000 14.80357 73 TYR A N 1
ATOM 591 C CA . TYR A 1 80 ? -0.17231 8.76441 -10.33075 1.000 14.13964 73 TYR A CA 1
ATOM 592 C C . TYR A 1 80 ? 0.49308 7.43120 -10.01746 1.000 17.22169 73 TYR A C 1
ATOM 593 O O . TYR A 1 80 ? 1.32313 6.94486 -10.79648 1.000 15.17653 73 TYR A O 1
ATOM 602 N N . LEU A 1 81 ? 0.13013 6.84016 -8.87987 1.000 16.26079 74 LEU A N 1
ATOM 603 C CA . LEU A 1 81 ? 0.88389 5.70990 -8.34937 1.000 15.71548 74 LEU A CA 1
ATOM 604 C C . LEU A 1 81 ? 0.35724 4.35455 -8.79726 1.000 18.91710 74 LEU A C 1
ATOM 605 O O . LEU A 1 81 ? 1.15204 3.43129 -8.99532 1.000 17.38367 74 LEU A O 1
ATOM 610 N N . ASP A 1 82 ? -0.95590 4.19665 -8.95328 1.000 18.48604 75 ASP A N 1
ATOM 611 C CA . ASP A 1 82 ? -1.49583 2.84347 -9.00174 1.000 17.82599 75 ASP A CA 1
ATOM 612 C C . ASP A 1 82 ? -1.15224 2.09352 -10.27660 1.000 20.29215 75 ASP A C 1
ATOM 613 O O . ASP A 1 82 ? -1.22151 0.86158 -10.27496 1.000 21.98508 75 ASP A O 1
ATOM 618 N N . SER A 1 83 ? -0.78099 2.78881 -11.35361 1.000 19.12717 76 SER A N 1
ATOM 619 C CA . SER A 1 83 ? -0.36148 2.07814 -12.55886 1.000 27.00031 76 SER A CA 1
ATOM 620 C C . SER A 1 83 ? 0.85400 1.19218 -12.28544 1.000 24.59442 76 SER A C 1
ATOM 621 O O . SER A 1 83 ? 0.93609 0.07267 -12.80659 1.000 25.19279 76 SER A O 1
ATOM 624 N N . ASP A 1 84 ? 1.80230 1.67095 -11.46529 1.000 20.47021 77 ASP A N 1
ATOM 625 C CA . ASP A 1 84 ? 2.94203 0.83923 -11.06838 1.000 19.79702 77 ASP A CA 1
ATOM 626 C C . ASP A 1 84 ? 2.47877 -0.42056 -10.35490 1.000 19.11759 77 ASP A C 1
ATOM 627 O O . ASP A 1 84 ? 2.97605 -1.52224 -10.61385 1.000 18.42427 77 ASP A O 1
ATOM 632 N N . PHE A 1 85 ? 1.54438 -0.26503 -9.41570 1.000 18.73419 78 PHE A N 1
ATOM 633 C CA . PHE A 1 85 ? 1.17587 -1.38410 -8.56034 1.000 16.60792 78 PHE A CA 1
ATOM 634 C C . PHE A 1 85 ? 0.36990 -2.42280 -9.32664 1.000 20.69533 78 PHE A C 1
ATOM 635 O O . PHE A 1 85 ? 0.60800 -3.62797 -9.18802 1.000 19.22062 78 PHE A O 1
ATOM 643 N N . GLU A 1 86 ? -0.58737 -1.97684 -10.14027 1.000 18.44490 79 GLU A N 1
ATOM 644 C CA . GLU A 1 86 ? -1.34847 -2.91612 -10.95612 1.000 22.77051 79 GLU A CA 1
ATOM 645 C C . GLU A 1 86 ? -0.42701 -3.67570 -11.90332 1.000 20.46376 79 GLU A C 1
ATOM 646 O O . GLU A 1 86 ? -0.52611 -4.90133 -12.04124 1.000 22.95444 79 GLU A O 1
ATOM 652 N N . ALA A 1 87 ? 0.49646 -2.96114 -12.54887 1.000 20.81932 80 ALA A N 1
ATOM 653 C CA . ALA A 1 87 ? 1.36259 -3.59520 -13.53631 1.000 26.03417 80 ALA A CA 1
ATOM 654 C C . ALA A 1 87 ? 2.34921 -4.55441 -12.88321 1.000 21.15284 80 ALA A C 1
ATOM 655 O O . ALA A 1 87 ? 2.60314 -5.64234 -13.41253 1.000 21.66314 80 ALA A O 1
ATOM 657 N N . ILE A 1 88 ? 2.92335 -4.17713 -11.73602 1.000 22.58304 81 ILE A N 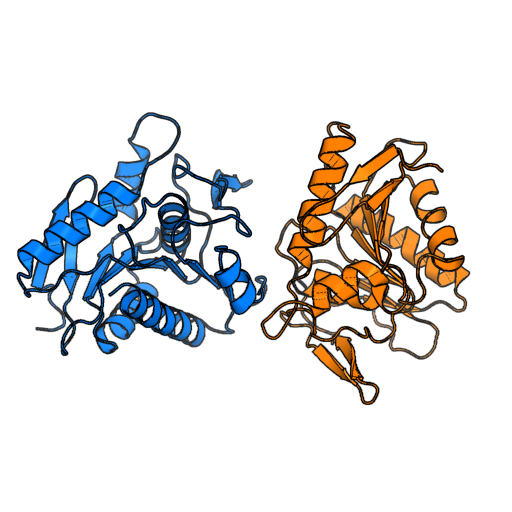1
ATOM 658 C CA . ILE A 1 88 ? 3.92317 -5.05289 -11.13013 1.000 16.20923 81 ILE A CA 1
ATOM 659 C C . ILE A 1 88 ? 3.26246 -6.30749 -10.57159 1.000 19.57465 81 ILE A C 1
ATOM 660 O O . ILE A 1 88 ? 3.85208 -7.39752 -10.60854 1.000 20.53083 81 ILE A O 1
ATOM 665 N N . ALA A 1 89 ? 2.02541 -6.19070 -10.07468 1.000 17.88168 82 ALA A N 1
ATOM 666 C CA . ALA A 1 89 ? 1.32401 -7.36516 -9.56555 1.000 18.68725 82 ALA A CA 1
ATOM 667 C C . ALA A 1 89 ? 0.94843 -8.30245 -10.70210 1.000 19.65517 82 ALA A C 1
ATOM 668 O O . ALA A 1 89 ? 1.10202 -9.52573 -10.59208 1.000 23.84687 82 ALA A O 1
ATOM 670 N N . LYS A 1 90 ? 0.45137 -7.74008 -11.80131 1.000 22.22543 83 LYS A N 1
ATOM 671 C CA . LYS A 1 90 ? 0.11282 -8.55889 -12.95561 1.000 22.08315 83 LYS A CA 1
ATOM 672 C C . LYS A 1 90 ? 1.34187 -9.26250 -13.49980 1.000 22.71875 83 LYS A C 1
ATOM 673 O O . LYS A 1 90 ? 1.28938 -10.45389 -13.82352 1.000 21.27559 83 LYS A O 1
ATOM 679 N N . GLU A 1 91 ? 2.46386 -8.54866 -13.58180 1.000 19.50362 84 GLU A N 1
ATOM 680 C CA . GLU A 1 91 ? 3.68682 -9.14608 -14.10436 1.000 21.07783 84 GLU A CA 1
ATOM 681 C C . GLU A 1 91 ? 4.19665 -10.23926 -13.17628 1.000 26.24556 84 GLU A C 1
ATOM 682 O O . GLU A 1 91 ? 4.63811 -11.30114 -13.63655 1.000 24.31585 84 GLU A O 1
ATOM 688 N N . ALA A 1 92 ? 4.12443 -10.00729 -11.86182 1.000 19.31863 85 ALA A N 1
ATOM 689 C CA . ALA A 1 92 ? 4.55907 -11.02735 -10.91412 1.000 19.19204 85 ALA A CA 1
ATOM 690 C C . ALA A 1 92 ? 3.67824 -12.26776 -10.99292 1.000 23.39154 85 ALA A C 1
ATOM 691 O O . ALA A 1 92 ? 4.18058 -13.39553 -10.94831 1.000 21.65962 85 ALA A O 1
ATOM 693 N N . LEU A 1 93 ? 2.36057 -12.08399 -11.11336 1.000 18.20188 86 LEU A N 1
ATOM 694 C CA . LEU A 1 93 ? 1.47649 -13.24233 -11.16669 1.000 27.24460 86 LEU A CA 1
ATOM 695 C C . LEU A 1 93 ? 1.62706 -13.99832 -12.48103 1.000 24.59390 86 LEU A C 1
ATOM 696 O O . LEU A 1 93 ? 1.51009 -15.22712 -12.50148 1.000 25.70632 86 LEU A O 1
ATOM 701 N N . ARG A 1 94 ? 1.90682 -13.29736 -13.57950 1.000 23.10174 87 ARG A N 1
ATOM 702 C CA . ARG A 1 94 ? 2.14931 -14.00796 -14.83269 1.000 30.15650 87 ARG A CA 1
ATOM 703 C C . ARG A 1 94 ? 3.42073 -14.84226 -14.74047 1.000 32.11900 87 ARG A C 1
ATOM 704 O O . ARG A 1 94 ? 3.47807 -15.96331 -15.26312 1.000 29.45208 87 ARG A O 1
ATOM 706 N N . GLY A 1 95 ? 4.44505 -14.31603 -14.06353 1.000 26.56550 88 GLY A N 1
ATOM 707 C CA . GLY A 1 95 ? 5.67106 -15.07192 -13.87405 1.000 26.97521 88 GLY A CA 1
ATOM 708 C C . GLY A 1 95 ? 5.51775 -16.24821 -12.93341 1.000 37.21158 88 GLY A C 1
ATOM 709 O O . GLY A 1 95 ? 6.19285 -17.26901 -13.09812 1.000 37.50410 88 GLY A O 1
ATOM 710 N N . LEU A 1 96 ? 4.63977 -16.12813 -11.93614 1.000 25.61784 89 LEU A N 1
ATOM 711 C CA . LEU A 1 96 ? 4.43645 -17.22840 -11.00004 1.000 32.28501 89 LEU A CA 1
ATOM 712 C C . LEU A 1 96 ? 3.62485 -18.35377 -11.62535 1.000 36.18030 89 LEU A C 1
ATOM 713 O O . LEU A 1 96 ? 3.89664 -19.53112 -11.36510 1.000 39.99869 89 LEU A O 1
ATOM 718 N N . ASP A 1 97 ? 2.61557 -18.01094 -12.42765 1.000 34.43678 90 ASP A N 1
ATOM 719 C CA . ASP A 1 97 ? 1.84375 -18.99182 -13.19084 1.000 41.37125 90 ASP A CA 1
ATOM 720 C C . ASP A 1 97 ? 1.14895 -19.99348 -12.26539 1.000 42.19998 90 ASP A C 1
ATOM 721 O O . ASP A 1 97 ? 1.26406 -21.20876 -12.42694 1.000 43.09954 90 ASP A O 1
ATOM 726 N N . LEU A 1 98 ? 0.41134 -19.46993 -11.28814 1.000 41.52656 91 LEU A N 1
ATOM 727 C CA . LEU A 1 98 ? -0.21946 -20.28550 -10.25753 1.000 41.90292 91 LEU A CA 1
ATOM 728 C C . LEU A 1 98 ? -1.67186 -20.63049 -10.55551 1.000 40.47935 91 LEU A C 1
ATOM 729 O O . LEU A 1 98 ? -2.29339 -21.35309 -9.76965 1.000 47.59978 91 LEU A O 1
ATOM 734 N N . GLY A 1 99 ? -2.23134 -20.13481 -11.65504 1.000 40.62564 92 GLY A N 1
ATOM 735 C CA . GLY A 1 99 ? -3.65645 -20.29065 -11.87322 1.000 44.02290 92 GLY A CA 1
ATOM 736 C C . GLY A 1 99 ? -4.52317 -19.48501 -10.93490 1.000 44.51384 92 GLY A C 1
ATOM 737 O O . GLY A 1 99 ? -5.73148 -19.73027 -10.85703 1.000 43.66060 92 GLY A O 1
ATOM 738 N N . VAL A 1 100 ? -3.93616 -18.54148 -10.20401 1.000 43.63281 93 VAL A N 1
ATOM 739 C CA . VAL A 1 100 ? -4.66801 -17.62784 -9.34230 1.000 39.58273 93 VAL A CA 1
ATOM 740 C C . VAL A 1 100 ? -4.22211 -16.20686 -9.64244 1.000 29.95986 93 VAL A C 1
ATOM 741 O O . VAL A 1 100 ? -3.07034 -15.96927 -10.01187 1.000 34.31324 93 VAL A O 1
ATOM 743 N N . TYR A 1 101 ? -5.15262 -15.26591 -9.50458 1.000 35.79121 94 TYR A N 1
ATOM 744 C CA . TYR A 1 101 ? -4.85126 -13.84442 -9.56657 1.000 28.73493 94 TYR A CA 1
ATOM 745 C C . TYR A 1 101 ? -5.33718 -13.18756 -8.28322 1.000 27.74586 94 TYR A C 1
ATOM 746 O O . TYR A 1 101 ? -6.36936 -13.57680 -7.72930 1.000 28.80352 94 TYR A O 1
ATOM 748 N N . PHE A 1 102 ? -4.56194 -12.22384 -7.79186 1.000 20.92264 95 PHE A N 1
ATOM 749 C CA . PHE A 1 102 ? -4.92818 -11.41528 -6.63904 1.000 18.95063 95 PHE A CA 1
ATOM 750 C C . PHE A 1 102 ? -4.77051 -9.94778 -7.01317 1.000 16.38867 95 PHE A C 1
ATOM 751 O O . PHE A 1 102 ? -3.83482 -9.58815 -7.73132 1.000 20.22198 95 PHE A O 1
ATOM 759 N N . HIS A 1 103 ? -5.67819 -9.10828 -6.53765 1.000 14.57411 96 HIS A N 1
ATOM 760 C CA . HIS A 1 103 ? -5.38856 -7.68031 -6.48878 1.000 14.69289 96 HIS A CA 1
ATOM 761 C C . HIS A 1 103 ? -4.50078 -7.40587 -5.27738 1.000 13.11168 96 HIS A C 1
ATOM 762 O O . HIS A 1 103 ? -4.79023 -7.90045 -4.18313 1.000 14.15861 96 HIS A O 1
ATOM 769 N N . PRO A 1 104 ? -3.43101 -6.63402 -5.42768 1.000 13.35398 97 PRO A N 1
ATOM 770 C CA . PRO A 1 104 ? -2.47595 -6.47977 -4.32480 1.000 12.44986 97 PRO A CA 1
ATOM 771 C C . PRO A 1 104 ? -3.04550 -5.66383 -3.17522 1.000 15.00937 97 PRO A C 1
ATOM 772 O O . PRO A 1 104 ? -3.77841 -4.69548 -3.37517 1.000 13.62965 97 PRO A O 1
ATOM 776 N N . VAL A 1 105 ? -2.68483 -6.05770 -1.96036 1.000 10.21186 98 VAL A N 1
ATOM 777 C CA . VAL A 1 105 ? -2.77865 -5.15504 -0.82038 1.000 11.16501 98 VAL A CA 1
ATOM 778 C C . VAL A 1 105 ? -1.55486 -4.25426 -0.86122 1.000 14.23245 98 VAL A C 1
ATOM 779 O O . VAL A 1 105 ? -0.42553 -4.73288 -1.01213 1.000 11.95369 98 VAL A O 1
ATOM 783 N N . LEU A 1 106 ? -1.77166 -2.94996 -0.75542 1.000 10.84182 99 LEU A N 1
ATOM 784 C CA . LEU A 1 106 ? -0.66865 -2.00251 -0.66776 1.000 11.36065 99 LEU A CA 1
ATOM 785 C C . LEU A 1 106 ? -0.32219 -1.78960 0.79702 1.000 12.21724 99 LEU A C 1
ATOM 786 O O . LEU A 1 106 ? -1.19936 -1.47277 1.60144 1.000 10.92421 99 LEU A O 1
ATOM 791 N N . THR A 1 107 ? 0.94282 -1.98617 1.15293 1.000 11.58890 100 THR A N 1
ATOM 792 C CA . THR A 1 107 ? 1.33656 -1.75103 2.52804 1.000 10.94339 100 THR A CA 1
ATOM 793 C C . THR A 1 107 ? 2.74819 -1.17575 2.56212 1.000 11.04846 100 THR A C 1
ATOM 794 O O . THR A 1 107 ? 3.39496 -0.98078 1.52722 1.000 12.04644 100 THR A O 1
ATOM 798 N N . GLY A 1 108 ? 3.20119 -0.83955 3.75756 1.000 10.58236 101 GLY A N 1
ATOM 799 C CA . GLY A 1 108 ? 4.49047 -0.19109 3.89209 1.000 10.47395 101 GLY A CA 1
ATOM 800 C C . GLY A 1 108 ? 4.71020 0.25843 5.31708 1.000 13.32347 101 GLY A C 1
ATOM 801 O O . GLY A 1 108 ? 3.84513 0.11131 6.17860 1.000 12.84091 101 GLY A O 1
ATOM 802 N N . ILE A 1 109 ? 5.89576 0.82024 5.54847 1.000 10.10491 102 ILE A N 1
ATOM 803 C CA . ILE A 1 109 ? 6.27811 1.32460 6.85968 1.000 12.54171 102 ILE A CA 1
ATOM 804 C C . ILE A 1 109 ? 6.83101 2.72811 6.67570 1.000 12.87269 102 ILE A C 1
ATOM 805 O O . ILE A 1 109 ? 7.53700 2.99749 5.70120 1.000 13.35679 102 ILE A O 1
ATOM 810 N N . GLY A 1 110 ? 6.50043 3.62609 7.59463 1.000 13.79151 103 GLY A N 1
ATOM 811 C CA . GLY A 1 110 ? 7.07820 4.96924 7.51722 1.000 13.64967 103 GLY A CA 1
ATOM 812 C C . GLY A 1 110 ? 6.60718 5.71215 6.27732 1.000 12.26081 103 GLY A C 1
ATOM 813 O O . GLY A 1 110 ? 5.40566 5.83781 6.02441 1.000 11.68417 103 GLY A O 1
ATOM 814 N N . GLN A 1 111 ? 7.55174 6.21828 5.47917 1.000 11.94244 104 GLN A N 1
ATOM 815 C CA . GLN A 1 111 ? 7.14956 6.93735 4.26912 1.000 11.29428 104 GLN A CA 1
ATOM 816 C C . GLN A 1 111 ? 6.41281 6.02066 3.30068 1.000 12.73725 104 GLN A C 1
ATOM 817 O O . GLN A 1 111 ? 5.46011 6.44503 2.63293 1.000 10.95353 104 GLN A O 1
ATOM 823 N N . GLY A 1 112 ? 6.84713 4.76420 3.19884 1.000 11.25210 105 GLY A N 1
ATOM 824 C CA . GLY A 1 112 ? 6.11990 3.81731 2.37779 1.000 10.30961 105 GLY A CA 1
ATOM 825 C C . GLY A 1 112 ? 4.69987 3.58401 2.85073 1.000 14.73345 105 GLY A C 1
ATOM 826 O O . GLY A 1 112 ? 3.80357 3.34769 2.03594 1.000 11.83184 105 GLY A O 1
ATOM 827 N N . ALA A 1 113 ? 4.47290 3.61712 4.17006 1.000 12.63694 106 ALA A N 1
ATOM 828 C CA . ALA A 1 113 ? 3.10672 3.44840 4.66067 1.000 13.03766 106 ALA A CA 1
ATOM 829 C C . ALA A 1 113 ? 2.21443 4.60434 4.21212 1.000 11.49747 106 ALA A C 1
ATOM 830 O O . ALA A 1 113 ? 1.07965 4.38508 3.76977 1.000 11.47949 106 ALA A O 1
ATOM 832 N N . THR A 1 114 ? 2.71169 5.83923 4.31147 1.000 9.22769 107 THR A N 1
ATOM 833 C CA . THR A 1 114 ? 1.95431 6.99194 3.82821 1.000 7.62144 107 THR A CA 1
ATOM 834 C C . THR A 1 114 ? 1.65505 6.88124 2.34223 1.000 11.24442 107 THR A C 1
ATOM 835 O O . THR A 1 114 ? 0.52950 7.14931 1.90239 1.000 11.02686 107 THR A O 1
ATOM 839 N N . ILE A 1 115 ? 2.64528 6.46473 1.55309 1.000 13.35247 108 ILE A N 1
ATOM 840 C CA . ILE A 1 115 ? 2.46120 6.38806 0.10889 1.000 12.89843 108 ILE A CA 1
ATOM 841 C C . ILE A 1 115 ? 1.45992 5.30056 -0.25213 1.000 12.24893 108 ILE A C 1
ATOM 842 O O . ILE A 1 115 ? 0.67409 5.45731 -1.19530 1.000 12.01352 108 ILE A O 1
ATOM 847 N N . ALA A 1 116 ? 1.45059 4.19128 0.49394 1.000 10.01572 109 ALA A N 1
ATOM 848 C CA . ALA A 1 116 ? 0.42873 3.16695 0.26464 1.000 7.72719 109 ALA A CA 1
ATOM 849 C C . ALA A 1 116 ? -0.97382 3.72373 0.48154 1.000 10.53993 109 ALA A C 1
ATOM 850 O O . ALA A 1 116 ? -1.90587 3.40173 -0.26293 1.000 12.28657 109 ALA A O 1
ATOM 852 N N . TYR A 1 117 ? -1.15191 4.55446 1.50142 1.000 8.50043 110 TYR A N 1
ATOM 853 C CA . TYR A 1 117 ? -2.48103 5.11873 1.72926 1.000 9.74345 110 TYR A CA 1
ATOM 854 C C . TYR A 1 117 ? -2.85970 6.06564 0.59824 1.000 11.76379 110 TYR A C 1
ATOM 855 O O . TYR A 1 117 ? -3.97050 5.98984 0.04124 1.000 10.07409 110 TYR A O 1
ATOM 864 N N . ALA A 1 118 ? -1.93306 6.94553 0.21937 1.000 13.51306 111 ALA A N 1
ATOM 865 C CA . ALA A 1 118 ? -2.21919 7.88424 -0.86268 1.000 11.37300 111 ALA A CA 1
ATOM 866 C C . ALA A 1 118 ? -2.60561 7.15420 -2.14062 1.000 13.85945 111 ALA A C 1
ATOM 867 O O . ALA A 1 118 ? -3.50986 7.58976 -2.86468 1.000 14.81318 111 ALA A O 1
ATOM 869 N N . ALA A 1 119 ? -1.92434 6.04609 -2.44342 1.000 13.25838 112 ALA A N 1
ATOM 870 C CA . ALA A 1 119 ? -2.24752 5.30030 -3.65315 1.000 14.10251 112 ALA A CA 1
ATOM 871 C C . ALA A 1 119 ? -3.63947 4.69525 -3.57403 1.000 13.38887 112 ALA A C 1
ATOM 872 O O . ALA A 1 119 ? -4.40895 4.76052 -4.54597 1.000 15.31210 112 ALA A O 1
ATOM 874 N N . ALA A 1 120 ? -3.97704 4.10042 -2.42917 1.000 12.47784 113 ALA A N 1
ATOM 875 C CA . ALA A 1 120 ? -5.30644 3.53192 -2.23678 1.000 14.54818 113 ALA A CA 1
ATOM 876 C C . ALA A 1 120 ? -6.37762 4.58730 -2.43004 1.000 13.90183 113 ALA A C 1
ATOM 877 O O . ALA A 1 120 ? -7.44433 4.31140 -2.99066 1.000 14.26618 113 ALA A O 1
ATOM 879 N N . SER A 1 121 ? -6.09331 5.81119 -1.99744 1.000 10.88566 114 SER A N 1
ATOM 880 C CA . SER A 1 121 ? -7.08678 6.86750 -2.02876 1.000 10.62555 114 SER A CA 1
ATOM 881 C C . SER A 1 121 ? -7.40890 7.31226 -3.44243 1.000 12.55974 114 SER A C 1
ATOM 882 O O . SER A 1 121 ? -8.44396 7.95357 -3.64649 1.000 12.40312 114 SER A O 1
ATOM 885 N N . ASP A 1 122 ? -6.54481 6.99393 -4.41285 1.000 13.24893 115 ASP A N 1
ATOM 886 C CA . ASP A 1 122 ? -6.70990 7.38764 -5.80999 1.000 13.75023 115 ASP A CA 1
ATOM 887 C C . ASP A 1 122 ? -6.78243 6.16877 -6.72900 1.000 16.97084 115 ASP A C 1
ATOM 888 O O . ASP A 1 122 ? -6.41750 6.24336 -7.90123 1.000 18.94969 115 ASP A O 1
ATOM 893 N N . SER A 1 123 ? -7.26644 5.04145 -6.21253 1.000 14.77243 116 SER A N 1
ATOM 894 C CA . SER A 1 123 ? -7.23205 3.76704 -6.92428 1.000 15.26515 116 SER A CA 1
ATOM 895 C C . SER A 1 123 ? -8.48733 3.58143 -7.75925 1.000 17.30005 116 SER A C 1
ATOM 896 O O . SER A 1 123 ? -9.59641 3.76931 -7.24459 1.000 15.79667 116 SER A O 1
ATOM 899 N N . PRO A 1 124 ? -8.36149 3.16358 -9.01858 1.000 15.67594 117 PRO A N 1
ATOM 900 C CA . PRO A 1 124 ? -9.54057 2.69216 -9.74718 1.000 14.70355 117 PRO A CA 1
ATOM 901 C C . PRO A 1 124 ? -10.18648 1.53145 -9.00705 1.000 18.52461 117 PRO A C 1
ATOM 902 O O . PRO A 1 124 ? -9.56298 0.85783 -8.18787 1.000 19.66835 117 PRO A O 1
ATOM 906 N N . ASP A 1 125 ? -11.46610 1.31517 -9.28974 1.000 17.75165 118 ASP A N 1
ATOM 907 C CA . ASP A 1 125 ? -12.13003 0.11652 -8.79620 1.000 23.42911 118 ASP A CA 1
ATOM 908 C C . ASP A 1 125 ? -11.45025 -1.13551 -9.33551 1.000 21.72605 118 ASP A C 1
ATOM 909 O O . ASP A 1 125 ? -10.86078 -1.12835 -10.41955 1.000 26.23376 118 ASP A O 1
ATOM 914 N N . ALA A 1 126 ? -11.51577 -2.21268 -8.54672 1.000 27.08427 119 ALA A N 1
ATOM 915 C CA . ALA A 1 126 ? -11.04868 -3.53739 -8.96165 1.000 27.76929 119 ALA A CA 1
ATOM 916 C C . ALA A 1 126 ? -9.57684 -3.51240 -9.35960 1.000 26.45833 119 ALA A C 1
ATOM 917 O O . ALA A 1 126 ? -9.16536 -4.11566 -10.35672 1.000 27.96619 119 ALA A O 1
ATOM 919 N N . THR A 1 127 ? -8.77132 -2.80715 -8.57683 1.000 19.90717 120 THR A N 1
ATOM 920 C CA . THR A 1 127 ? -7.34710 -2.70362 -8.85085 1.000 20.52877 120 THR A CA 1
ATOM 921 C C . THR A 1 127 ? -6.51240 -3.13928 -7.65780 1.000 22.01134 120 THR A C 1
ATOM 922 O O . THR A 1 127 ? -5.56361 -3.91898 -7.81749 1.000 22.03027 120 THR A O 1
ATOM 926 N N . ILE A 1 128 ? -6.85411 -2.68860 -6.45157 1.000 19.73279 121 ILE A N 1
ATOM 927 C CA . ILE A 1 128 ? -6.14495 -3.11878 -5.25477 1.000 14.42094 121 ILE A CA 1
ATOM 928 C C . ILE A 1 128 ? -7.14286 -3.67261 -4.24974 1.000 17.85257 121 ILE A C 1
ATOM 929 O O . ILE A 1 128 ? -8.34477 -3.40335 -4.31204 1.000 22.69501 121 ILE A O 1
ATOM 934 N N . ALA A 1 129 ? -6.62203 -4.44788 -3.29967 1.000 13.31033 122 ALA A N 1
ATOM 935 C CA . ALA A 1 129 ? -7.44263 -5.00519 -2.23850 1.000 12.42744 122 ALA A CA 1
ATOM 936 C C . ALA A 1 129 ? -7.57680 -4.06415 -1.05412 1.000 13.71112 122 ALA A C 1
ATOM 937 O O . ALA A 1 129 ? -8.37384 -4.33565 -0.15124 1.000 15.88825 122 ALA A O 1
ATOM 939 N N . GLY A 1 130 ? -6.80098 -2.99061 -1.02598 1.000 13.01424 123 GLY A N 1
ATOM 940 C CA . GLY A 1 130 ? -6.82635 -2.05965 0.07639 1.000 13.86370 123 GLY A CA 1
ATOM 941 C C . GLY A 1 130 ? -5.42620 -1.66711 0.49203 1.000 15.48153 123 GLY A C 1
ATOM 942 O O . GLY A 1 130 ? -4.44517 -2.12730 -0.09962 1.000 13.03250 123 GLY A O 1
ATOM 943 N N . ALA A 1 131 ? -5.31101 -0.80462 1.49953 1.000 11.94845 124 ALA A N 1
ATOM 944 C CA . ALA A 1 131 ? -4.00572 -0.38455 1.98844 1.000 10.45522 124 ALA A CA 1
ATOM 945 C C . ALA A 1 131 ? -3.92594 -0.57510 3.49669 1.000 12.61995 124 ALA A C 1
ATOM 946 O O . ALA A 1 131 ? -4.88886 -0.30859 4.21919 1.000 12.13347 124 ALA A O 1
ATOM 948 N N . VAL A 1 132 ? -2.76718 -1.02588 3.96501 1.000 10.56403 125 VAL A N 1
ATOM 949 C CA . VAL A 1 132 ? -2.46038 -1.11246 5.38746 1.000 9.57460 125 VAL A CA 1
ATOM 950 C C . VAL A 1 132 ? -1.19412 -0.30372 5.61224 1.000 10.95177 125 VAL A C 1
ATOM 951 O O . VAL A 1 132 ? -0.14802 -0.61425 5.04106 1.000 10.76387 125 VAL A O 1
ATOM 955 N N . SER A 1 133 ? -1.28875 0.74952 6.41342 1.000 11.06042 126 SER A N 1
ATOM 956 C CA . SER A 1 133 ? -0.18907 1.69193 6.59278 1.000 12.45181 126 SER A CA 1
ATOM 957 C C . SER A 1 133 ? 0.35077 1.49796 7.99918 1.000 11.41190 126 SER A C 1
ATOM 958 O O . SER A 1 133 ? -0.31505 1.86689 8.96797 1.000 9.97046 126 SER A O 1
ATOM 961 N N . LEU A 1 134 ? 1.53491 0.89045 8.10769 1.000 11.08079 127 LEU A N 1
ATOM 962 C CA . LEU A 1 134 ? 2.15672 0.60442 9.40076 1.000 10.27680 127 LEU A CA 1
ATOM 963 C C . LEU A 1 134 ? 3.09198 1.75414 9.78201 1.000 10.77933 127 LEU A C 1
ATOM 964 O O . LEU A 1 134 ? 4.11695 1.96885 9.13225 1.000 12.68166 127 LEU A O 1
ATOM 969 N N . ASP A 1 135 ? 2.75755 2.47297 10.85704 1.000 12.43064 128 ASP A N 1
ATOM 970 C CA . ASP A 1 135 ? 3.60506 3.54618 11.36908 1.000 12.32461 128 ASP A CA 1
ATOM 971 C C . ASP A 1 135 ? 3.91321 4.58022 10.28515 1.000 11.96752 128 ASP A C 1
ATOM 972 O O . ASP A 1 135 ? 5.08698 4.85863 10.00958 1.000 12.41534 128 ASP A O 1
ATOM 977 N N . PRO A 1 136 ? 2.89527 5.19018 9.67616 1.000 12.48608 129 PRO A N 1
ATOM 978 C CA . PRO A 1 136 ? 3.14819 6.15856 8.59929 1.000 13.90202 129 PRO A CA 1
ATOM 979 C C . PRO A 1 136 ? 3.81209 7.42942 9.10131 1.000 15.76081 129 PRO A C 1
ATOM 980 O O . PRO A 1 136 ? 3.49735 7.93439 10.17883 1.000 15.33535 129 PRO A O 1
ATOM 984 N N . THR A 1 137 ? 4.70713 7.96348 8.28726 1.000 13.31764 130 THR A N 1
ATOM 985 C CA . THR A 1 137 ? 5.35602 9.24582 8.51551 1.000 14.45039 130 THR A CA 1
ATOM 986 C C . THR A 1 137 ? 5.32098 10.03949 7.21950 1.000 13.32587 130 THR A C 1
ATOM 987 O O . THR A 1 137 ? 5.15295 9.46260 6.13891 1.000 13.13565 130 THR A O 1
ATOM 991 N N . PRO A 1 138 ? 5.46569 11.36667 7.28572 1.000 13.63820 131 PRO A N 1
ATOM 992 C CA . PRO A 1 138 ? 5.26676 12.17728 6.07660 1.000 15.16762 131 PRO A CA 1
ATOM 993 C C . PRO A 1 138 ? 6.18921 11.73193 4.95261 1.000 13.12918 131 PRO A C 1
ATOM 994 O O . PRO A 1 138 ? 7.35857 11.40964 5.17057 1.000 15.56723 131 PRO A O 1
ATOM 998 N N . ALA A 1 139 ? 5.63473 11.66879 3.74799 1.000 15.67650 132 ALA A N 1
ATOM 999 C CA . ALA A 1 139 ? 6.36383 11.17410 2.59002 1.000 14.80937 132 ALA A CA 1
ATOM 1000 C C . ALA A 1 139 ? 7.11178 12.33805 1.95720 1.000 16.32792 132 ALA A C 1
ATOM 1001 O O . ALA A 1 139 ? 6.50522 13.36262 1.63594 1.000 15.13971 132 ALA A O 1
ATOM 1003 N N . ARG A 1 140 ? 8.42186 12.18735 1.79657 1.000 16.30485 133 ARG A N 1
ATOM 1004 C CA . ARG A 1 140 ? 9.25511 13.26855 1.26739 1.000 15.26857 133 ARG A CA 1
ATOM 1005 C C . ARG A 1 140 ? 9.48704 13.10232 -0.22761 1.000 19.62999 133 ARG A C 1
ATOM 1006 O O . ARG A 1 140 ? 10.60006 13.18296 -0.74006 1.000 17.90238 133 ARG A O 1
ATOM 1014 N N . THR A 1 141 ? 8.38640 12.87948 -0.93636 1.000 19.37451 134 THR A N 1
ATOM 1015 C CA . THR A 1 141 ? 8.37756 12.95845 -2.38773 1.000 17.45015 134 THR A CA 1
ATOM 1016 C C . THR A 1 141 ? 8.42698 14.41205 -2.84194 1.000 17.07954 134 THR A C 1
ATOM 1017 O O . THR A 1 141 ? 7.92684 15.31649 -2.16615 1.000 17.72200 134 THR A O 1
ATOM 1021 N N . ARG A 1 142 ? 9.01193 14.63574 -4.02346 1.000 16.45775 135 ARG A N 1
ATOM 1022 C CA . ARG A 1 142 ? 9.05280 15.99707 -4.54832 1.000 23.01678 135 ARG A CA 1
ATOM 1023 C C . ARG A 1 142 ? 7.64834 16.50172 -4.85880 1.000 19.66228 135 ARG A C 1
ATOM 1024 O O . ARG A 1 142 ? 7.29170 17.62575 -4.49200 1.000 17.57435 135 ARG A O 1
ATOM 1032 N N . LEU A 1 143 ? 6.80335 15.64858 -5.51003 1.000 17.68915 136 LEU A N 1
ATOM 1033 C CA . LEU A 1 143 ? 5.41609 15.91151 -5.84988 1.000 16.66942 136 LEU A CA 1
ATOM 1034 C C . LEU A 1 143 ? 4.46545 15.16766 -4.91581 1.000 14.99835 136 LEU A C 1
ATOM 1035 O O . LEU A 1 143 ? 4.79872 14.09759 -4.39330 1.000 17.99005 136 LEU A O 1
ATOM 1040 N N . PRO A 1 144 ? 3.26166 15.69324 -4.70851 1.000 17.79535 137 PRO A N 1
ATOM 1041 C CA . PRO A 1 144 ? 2.23197 14.90105 -4.03459 1.000 15.66484 137 PRO A CA 1
ATOM 1042 C C . PRO A 1 144 ? 1.76852 13.78514 -4.94738 1.000 18.06362 137 PRO A C 1
ATOM 1043 O O . PRO A 1 144 ? 1.86931 13.87961 -6.16891 1.000 16.03460 137 PRO A O 1
ATOM 1047 N N . SER A 1 145 ? 1.28605 12.70882 -4.34240 1.000 13.79302 138 SER A N 1
ATOM 1048 C CA . SER A 1 145 ? 0.53504 11.71871 -5.10250 1.000 18.23175 138 SER A CA 1
ATOM 1049 C C . SER A 1 145 ? -0.75545 12.34991 -5.62344 1.000 19.79456 138 SER A C 1
ATOM 1050 O O . SER A 1 145 ? -1.32615 13.24792 -4.99741 1.000 19.39502 138 SER A O 1
ATOM 1053 N N . CYS A 1 146 ? -1.21420 11.89538 -6.79016 1.000 14.83247 139 CYS A N 1
ATOM 1054 C CA . CYS A 1 146 ? -2.50113 12.37503 -7.26532 1.000 17.50016 139 CYS A CA 1
ATOM 1055 C C . CYS A 1 146 ? -3.58354 11.89154 -6.31241 1.000 16.71490 139 CYS A C 1
ATOM 1056 O O . CYS A 1 146 ? -3.44554 10.85227 -5.66285 1.000 15.56454 139 CYS A O 1
ATOM 1059 N N . THR A 1 147 ? -4.64938 12.67934 -6.19809 1.000 21.10993 140 THR A N 1
ATOM 1060 C CA . THR A 1 147 ? -5.63304 12.49490 -5.14024 1.000 21.36644 140 THR A CA 1
ATOM 1061 C C . THR A 1 147 ? -7.05145 12.55065 -5.69618 1.000 20.77786 140 THR A C 1
ATOM 1062 O O . THR A 1 147 ? -7.33600 13.28929 -6.64371 1.000 20.07176 140 THR A O 1
ATOM 1066 N N . GLU A 1 148 ? -7.93701 11.74705 -5.09726 1.000 18.67581 141 GLU A N 1
ATOM 1067 C CA . GLU A 1 148 ? -9.37522 11.96594 -5.21450 1.000 20.72577 141 GLU A CA 1
ATOM 1068 C C . GLU A 1 148 ? -9.84315 12.89155 -4.10202 1.000 21.00514 141 GLU A C 1
ATOM 1069 O O . GLU A 1 148 ? -9.84289 14.11237 -4.27162 1.000 23.89177 141 GLU A O 1
ATOM 1075 N N . LYS A 1 149 ? -10.22961 12.32803 -2.95474 1.000 20.08615 142 LYS A N 1
ATOM 1076 C CA . LYS A 1 149 ? -10.72517 13.12272 -1.83894 1.000 22.02915 142 LYS A CA 1
ATOM 1077 C C . LYS A 1 149 ? -9.75382 13.23179 -0.67040 1.000 22.05495 142 LYS A C 1
ATOM 1078 O O . LYS A 1 149 ? -9.92651 14.11876 0.16794 1.000 23.49389 142 LYS A O 1
ATOM 1084 N N . ALA A 1 150 ? -8.75548 12.35411 -0.57464 1.000 17.90746 143 ALA A N 1
ATOM 1085 C CA . ALA A 1 150 ? -7.75606 12.45684 0.48994 1.000 16.81245 143 ALA A CA 1
ATOM 1086 C C . ALA A 1 150 ? -6.73075 13.49461 0.05317 1.000 22.15550 143 ALA A C 1
ATOM 1087 O O . ALA A 1 150 ? -5.83633 13.19982 -0.73779 1.000 24.69113 143 ALA A O 1
ATOM 1089 N N . GLU A 1 151 ? -6.85516 14.71732 0.56335 1.000 17.56862 144 GLU A N 1
ATOM 1090 C CA . GLU A 1 151 ? -6.07219 15.83527 0.04667 1.000 18.58382 144 GLU A CA 1
ATOM 1091 C C . GLU A 1 151 ? -4.62293 15.74292 0.49993 1.000 18.02322 144 GLU A C 1
ATOM 1092 O O . GLU A 1 151 ? -4.33380 15.34660 1.62798 1.000 18.72744 144 GLU A O 1
ATOM 1094 N N . ALA A 1 152 ? -3.70952 16.11007 -0.38791 1.000 14.94235 145 ALA A N 1
ATOM 1095 C CA . ALA A 1 152 ? -2.30241 16.14962 -0.03080 1.000 16.13782 145 ALA A CA 1
ATOM 1096 C C . ALA A 1 152 ? -2.02917 17.40102 0.79133 1.000 16.33575 145 ALA A C 1
ATOM 1097 O O . ALA A 1 152 ? -2.44376 18.50007 0.41381 1.000 18.76882 145 ALA A O 1
ATOM 1099 N N . ILE A 1 153 ? -1.35705 17.22647 1.92494 1.000 13.66813 146 ILE A N 1
ATOM 1100 C CA . ILE A 1 153 ? -1.05038 18.30612 2.86440 1.000 17.41577 146 ILE A CA 1
ATOM 1101 C C . ILE A 1 153 ? 0.46506 18.42149 2.91929 1.000 19.42777 146 ILE A C 1
ATOM 1102 O O . ILE A 1 153 ? 1.14031 17.47507 3.33212 1.000 15.52986 146 ILE A O 1
ATOM 1107 N N . LYS A 1 154 ? 1.00702 19.55515 2.47924 1.000 15.99030 147 LYS A N 1
ATOM 1108 C CA . LYS A 1 154 ? 2.45166 19.73750 2.46039 1.000 15.05992 147 LYS A CA 1
ATOM 1109 C C . LYS A 1 154 ? 2.84660 20.40711 3.76702 1.000 18.64377 147 LYS A C 1
ATOM 1110 O O . LYS A 1 154 ? 2.49697 21.56872 4.01289 1.000 24.32462 147 LYS A O 1
ATOM 1116 N N . GLY A 1 155 ? 3.54942 19.65791 4.61858 1.000 17.12383 148 GLY A N 1
ATOM 1117 C CA . GLY A 1 155 ? 3.81715 20.10471 5.96582 1.000 23.99622 148 GLY A CA 1
ATOM 1118 C C . GLY A 1 155 ? 4.89471 21.16160 6.02641 1.000 21.55833 148 GLY A C 1
ATOM 1119 O O . GLY A 1 155 ? 5.49115 21.54763 5.01642 1.000 24.17971 148 GLY A O 1
ATOM 1120 N N . PRO A 1 156 ? 5.15670 21.64846 7.24783 1.000 30.74548 149 PRO A N 1
ATOM 1121 C CA . PRO A 1 156 ? 6.12036 22.74949 7.42607 1.000 26.74807 149 PRO A CA 1
ATOM 1122 C C . PRO A 1 156 ? 7.54513 22.36049 7.11671 1.000 29.19893 149 PRO A C 1
ATOM 1123 O O . PRO A 1 156 ? 8.38866 23.25031 6.97675 1.000 27.08396 149 PRO A O 1
ATOM 1127 N N . ASP A 1 157 ? 7.83949 21.06567 7.02496 1.000 28.63512 150 ASP A N 1
ATOM 1128 C CA . ASP A 1 157 ? 9.13987 20.58018 6.59750 1.000 26.78834 150 ASP A CA 1
ATOM 1129 C C . ASP A 1 157 ? 9.14476 20.14516 5.13536 1.000 25.68327 150 ASP A C 1
ATOM 1130 O O . ASP A 1 157 ? 10.13485 19.57558 4.66877 1.000 27.56403 150 ASP A O 1
ATOM 1135 N N . GLY A 1 158 ? 8.05876 20.38753 4.40785 1.000 22.81045 151 GLY A N 1
ATOM 1136 C CA . GLY A 1 158 ? 7.95194 19.95721 3.03395 1.000 23.55322 151 GLY A CA 1
ATOM 1137 C C . GLY A 1 158 ? 7.44654 18.54345 2.82945 1.000 22.59831 151 GLY A C 1
ATOM 1138 O O . GLY A 1 158 ? 7.23250 18.14556 1.67758 1.000 20.77792 151 GLY A O 1
ATOM 1139 N N . GLY A 1 159 ? 7.23803 17.77075 3.89788 1.000 20.36586 152 GLY A N 1
ATOM 1140 C CA . GLY A 1 159 ? 6.75428 16.41075 3.72881 1.000 21.30350 152 GLY A CA 1
ATOM 1141 C C . GLY A 1 159 ? 5.25196 16.34218 3.51459 1.000 19.39638 152 GLY A C 1
ATOM 1142 O O . GLY A 1 159 ? 4.49993 17.21002 3.94563 1.000 18.81790 152 GLY A O 1
ATOM 1143 N N . PHE A 1 160 ? 4.80080 15.27147 2.85822 1.000 17.15873 153 PHE A N 1
ATOM 1144 C CA . PHE A 1 160 ? 3.38999 15.10195 2.52778 1.000 14.66196 153 PHE A CA 1
ATOM 1145 C C . PHE A 1 160 ? 2.70903 14.11374 3.46786 1.000 15.70937 153 PHE A C 1
ATOM 1146 O O . PHE A 1 160 ? 3.21092 13.00827 3.69702 1.000 17.19421 153 PHE A O 1
ATOM 1154 N N . THR A 1 161 ? 1.56894 14.51768 4.00424 1.000 14.60275 154 THR A N 1
ATOM 1155 C CA . THR A 1 161 ? 0.57671 13.60294 4.55641 1.000 15.01406 154 THR A CA 1
ATOM 1156 C C . THR A 1 161 ? -0.70260 13.74833 3.73705 1.000 17.06367 154 THR A C 1
ATOM 1157 O O . THR A 1 161 ? -0.82546 14.63771 2.88951 1.000 16.88698 154 THR A O 1
ATOM 1161 N N . TYR A 1 162 ? -1.66477 12.85982 3.98098 1.000 15.73209 155 TYR A N 1
ATOM 1162 C CA . TYR A 1 162 ? -2.88070 12.82253 3.18012 1.000 15.21875 155 TYR A CA 1
ATOM 1163 C C . TYR A 1 162 ? -4.08077 12.75406 4.10584 1.000 14.39774 155 TYR A C 1
ATOM 1164 O O . TYR A 1 162 ? -4.08096 11.98591 5.07562 1.000 15.11144 155 TYR A O 1
ATOM 1173 N N . SER A 1 163 ? -5.09431 13.56294 3.79545 1.000 13.39014 156 SER A N 1
ATOM 1174 C CA . SER A 1 163 ? -6.25147 13.71892 4.67058 1.000 16.53315 156 SER A CA 1
ATOM 1175 C C . SER A 1 163 ? -6.90408 12.37663 4.94818 1.000 13.26086 156 SER A C 1
ATOM 1176 O O . SER A 1 163 ? -7.01096 11.52593 4.06294 1.000 15.31417 156 SER A O 1
ATOM 1179 N N . VAL A 1 164 ? -7.35626 12.20308 6.18327 1.000 12.48930 157 VAL A N 1
ATOM 1180 C CA . VAL A 1 164 ? -8.25431 11.10312 6.49483 1.000 11.74246 157 VAL A CA 1
ATOM 1181 C C . VAL A 1 164 ? -9.65011 11.69935 6.61679 1.000 14.93944 157 VAL A C 1
ATOM 1182 O O . VAL A 1 164 ? -9.86586 12.86361 6.25304 1.000 17.54836 157 VAL A O 1
ATOM 1186 N N . ASN A 1 165 ? -10.61356 10.90601 7.07596 1.000 14.23324 158 ASN A N 1
ATOM 1187 C CA . ASN A 1 165 ? -12.03136 11.27133 6.99429 1.000 17.29997 158 ASN A CA 1
ATOM 1188 C C . ASN A 1 165 ? -12.41829 11.66003 5.56390 1.000 21.00070 158 ASN A C 1
ATOM 1189 O O . ASN A 1 165 ? -13.22062 12.56861 5.33415 1.000 18.96352 158 ASN A O 1
ATOM 1194 N N . ALA A 1 166 ? -11.82246 10.97084 4.59098 1.000 17.88214 159 ALA A N 1
ATOM 1195 C CA . ALA A 1 166 ? -12.02732 11.23209 3.17308 1.000 15.42997 159 ALA A CA 1
ATOM 1196 C C . ALA A 1 166 ? -12.49746 9.94825 2.50494 1.000 17.02551 159 ALA A C 1
ATOM 1197 O O . ALA A 1 166 ? -11.92144 8.88430 2.73398 1.000 15.52642 159 ALA A O 1
ATOM 1199 N N . ALA A 1 167 ? -13.54261 10.04525 1.68701 1.000 16.93196 160 ALA A N 1
ATOM 1200 C CA . ALA A 1 167 ? -14.07015 8.86702 1.00933 1.000 13.29306 160 ALA A CA 1
ATOM 1201 C C . ALA A 1 167 ? -13.00249 8.23710 0.12530 1.000 15.23543 160 ALA A C 1
ATOM 1202 O O . ALA A 1 167 ? -12.33289 8.92853 -0.64533 1.000 16.15414 160 ALA A O 1
ATOM 1204 N N . LEU A 1 168 ? -12.86795 6.91671 0.22721 1.000 15.42841 161 LEU A N 1
ATOM 1205 C CA . LEU A 1 168 ? -11.85085 6.11259 -0.42830 1.000 13.07386 161 LEU A CA 1
ATOM 1206 C C . LEU A 1 168 ? -12.46632 5.10408 -1.38565 1.000 16.40639 161 LEU A C 1
ATOM 1207 O O . LEU A 1 168 ? -13.51258 4.52088 -1.08910 1.000 16.25862 161 LEU A O 1
ATOM 1212 N N . PRO A 1 169 ? -11.81686 4.85102 -2.52328 1.000 16.73383 162 PRO A N 1
ATOM 1213 C CA . PRO A 1 169 ? -12.28734 3.79631 -3.43257 1.000 12.87614 162 PRO A CA 1
ATOM 1214 C C . PRO A 1 169 ? -11.83288 2.39480 -3.04107 1.000 16.85951 162 PRO A C 1
ATOM 1215 O O . PRO A 1 169 ? -12.24432 1.42278 -3.69231 1.000 17.08005 162 PRO A O 1
ATOM 1219 N N . ALA A 1 170 ? -11.00231 2.25708 -2.01476 1.000 12.86171 163 ALA A N 1
ATOM 1220 C CA . ALA A 1 170 ? -10.58596 0.95932 -1.50010 1.000 16.06183 163 ALA A CA 1
ATOM 1221 C C . ALA A 1 170 ? -10.37474 1.09534 -0.00159 1.000 17.42424 163 ALA A C 1
ATOM 1222 O O . ALA A 1 170 ? -10.09716 2.19384 0.48615 1.000 18.10600 163 ALA A O 1
ATOM 1224 N N . PRO A 1 171 ? -10.48405 0.00254 0.75346 1.000 14.76858 164 PRO A N 1
ATOM 1225 C CA . PRO A 1 171 ? -10.31845 0.11122 2.21033 1.000 16.19299 164 PRO A CA 1
ATOM 1226 C C . PRO A 1 171 ? -8.90445 0.52722 2.59963 1.000 13.50685 164 PRO A C 1
ATOM 1227 O O . PRO A 1 171 ? -7.92924 0.21308 1.91915 1.000 14.81552 164 PRO A O 1
ATOM 1231 N N . ALA A 1 172 ? -8.79454 1.23346 3.72357 1.000 13.45706 165 ALA A N 1
ATOM 1232 C CA . ALA A 1 172 ? -7.47370 1.59574 4.22973 1.000 11.25062 165 ALA A CA 1
ATOM 1233 C C . ALA A 1 172 ? -7.47896 1.58469 5.74744 1.000 13.03856 165 ALA A C 1
ATOM 1234 O O . ALA A 1 172 ? -8.44958 2.00760 6.38047 1.000 12.93468 165 ALA A O 1
ATOM 1236 N N . LEU A 1 173 ? -6.37572 1.10219 6.32037 1.000 11.56928 166 LEU A N 1
ATOM 1237 C CA . LEU A 1 173 ? -6.15168 1.10215 7.75723 1.000 10.67112 166 LEU A CA 1
ATOM 1238 C C . LEU A 1 173 ? -4.79137 1.72967 8.00894 1.000 12.91342 166 LEU A C 1
ATOM 1239 O O . LEU A 1 173 ? -3.81223 1.35579 7.35488 1.000 12.25700 166 LEU A O 1
ATOM 1244 N N . LEU A 1 174 ? -4.73964 2.71063 8.91256 1.000 11.58154 167 LEU A N 1
ATOM 1245 C CA . LEU A 1 174 ? -3.48691 3.27968 9.40407 1.000 11.42881 167 LEU A CA 1
ATOM 1246 C C . LEU A 1 174 ? -3.30660 2.88251 10.86160 1.000 12.26122 167 LEU A C 1
ATOM 1247 O O . LEU A 1 174 ? -4.20922 3.09690 11.68430 1.000 12.39419 167 LEU A O 1
ATOM 1252 N N . ILE A 1 175 ? -2.12879 2.35231 11.17551 1.000 10.45790 168 ILE A N 1
ATOM 1253 C CA . ILE A 1 175 ? -1.77142 1.85452 12.50014 1.000 11.81022 168 ILE A CA 1
ATOM 1254 C C . ILE A 1 175 ? -0.57044 2.66296 12.96131 1.000 11.16678 168 ILE A C 1
ATOM 1255 O O . ILE A 1 175 ? 0.45399 2.69910 12.26700 1.000 12.33330 168 ILE A O 1
ATOM 1260 N N . SER A 1 176 ? -0.68793 3.30730 14.11524 1.000 10.18943 169 SER A N 1
ATOM 1261 C CA . SER A 1 176 ? 0.30679 4.25976 14.58154 1.000 11.98281 169 SER A CA 1
ATOM 1262 C C . SER A 1 176 ? 0.66155 4.03479 16.04601 1.000 13.88182 169 SER A C 1
ATOM 1263 O O . SER A 1 176 ? -0.08906 3.39384 16.79151 1.000 12.55609 169 SER A O 1
ATOM 1266 N N . PRO A 1 177 ? 1.80419 4.55178 16.48857 1.000 12.25514 170 PRO A N 1
ATOM 1267 C CA . PRO A 1 177 ? 2.20678 4.39080 17.89883 1.000 17.16495 170 PRO A CA 1
ATOM 1268 C C . PRO A 1 177 ? 1.29993 5.18006 18.82151 1.000 17.23383 170 PRO A C 1
ATOM 1269 O O . PRO A 1 177 ? 0.49316 6.00203 18.35609 1.000 15.15265 170 PRO A O 1
ATOM 1273 N N . PRO A 1 178 ? 1.41666 4.97033 20.13670 1.000 18.35245 171 PRO A N 1
ATOM 1274 C CA . PRO A 1 178 ? 0.63454 5.76493 21.08904 1.000 21.35315 171 PRO A CA 1
ATOM 1275 C C . PRO A 1 178 ? 0.77756 7.25408 20.81620 1.000 16.16795 171 PRO A C 1
ATOM 1276 O O . PRO A 1 178 ? 1.80542 7.72311 20.32614 1.000 18.04031 171 PRO A O 1
ATOM 1280 N N . GLY A 1 179 ? -0.27569 7.99685 21.14480 1.000 16.89507 172 GLY A N 1
ATOM 1281 C CA . GLY A 1 179 ? -0.31603 9.41304 20.87862 1.000 17.43652 172 GLY A CA 1
ATOM 1282 C C . GLY A 1 179 ? -0.93210 9.77232 19.54897 1.000 17.73477 172 GLY A C 1
ATOM 1283 O O . GLY A 1 179 ? -0.91303 10.94970 19.17116 1.000 19.47858 172 GLY A O 1
ATOM 1284 N N . SER A 1 180 ? -1.45813 8.79128 18.81807 1.000 16.85750 173 SER A N 1
ATOM 1285 C CA . SER A 1 180 ? -2.13636 8.99764 17.55596 1.000 12.95372 173 SER A CA 1
ATOM 1286 C C . SER A 1 180 ? -3.62514 8.72563 17.71022 1.000 10.70213 173 SER A C 1
ATOM 1287 O O . SER A 1 180 ? -4.02544 7.92217 18.55771 1.000 15.31359 173 SER A O 1
ATOM 1290 N N . PRO A 1 181 ? -4.47446 9.36531 16.91372 1.000 13.08067 174 PRO A N 1
ATOM 1291 C CA . PRO A 1 181 ? -5.91749 9.22753 17.13586 1.000 13.58311 174 PRO A CA 1
ATOM 1292 C C . PRO A 1 181 ? -6.41362 7.84984 16.74196 1.000 13.90582 174 PRO A C 1
ATOM 1293 O O . PRO A 1 181 ? -5.86140 7.18907 15.85933 1.000 13.60875 174 PRO A O 1
ATOM 1297 N N . VAL A 1 182 ? -7.49290 7.42667 17.38904 1.000 10.19647 175 VAL A N 1
ATOM 1298 C CA . VAL A 1 182 ? -8.15003 6.17609 17.04286 1.000 12.56060 175 VAL A CA 1
ATOM 1299 C C . VAL A 1 182 ? -9.62031 6.47357 16.78528 1.000 12.78167 175 VAL A C 1
ATOM 1300 O O . VAL A 1 182 ? -10.24524 7.25615 17.50997 1.000 15.07229 175 VAL A O 1
ATOM 1304 N N . ASN A 1 183 ? -10.15564 5.90392 15.72002 1.000 12.10985 176 ASN A N 1
ATOM 1305 C CA . ASN A 1 183 ? -11.55526 6.14829 15.47572 1.000 9.55064 176 ASN A CA 1
ATOM 1306 C C . ASN A 1 183 ? -12.33502 4.84475 15.63724 1.000 12.09224 176 ASN A C 1
ATOM 1307 O O . ASN A 1 183 ? -11.86000 3.88908 16.27825 1.000 14.03975 176 ASN A O 1
ATOM 1312 N N . ASN A 1 184 ? -13.55239 4.82800 15.10861 1.000 13.49474 177 ASN A N 1
ATOM 1313 C CA . ASN A 1 184 ? -14.49294 3.72882 15.23933 1.000 11.92478 177 ASN A CA 1
ATOM 1314 C C . ASN A 1 184 ? -14.42009 2.90784 13.96249 1.000 13.25819 177 ASN A C 1
ATOM 1315 O O . ASN A 1 184 ? -14.95242 3.33553 12.92751 1.000 14.36347 177 ASN A O 1
ATOM 1320 N N . PRO A 1 185 ? -13.77252 1.73855 13.97237 1.000 15.34568 178 PRO A N 1
ATOM 1321 C CA . PRO A 1 185 ? -13.55739 1.01848 12.70692 1.000 11.73254 178 PRO A CA 1
ATOM 1322 C C . PRO A 1 185 ? -14.84261 0.65698 11.98100 1.000 11.06921 178 PRO A C 1
ATOM 1323 O O . PRO A 1 185 ? -14.89308 0.73190 10.74934 1.000 13.85942 178 PRO A O 1
ATOM 1327 N N . VAL A 1 186 ? -15.89082 0.27867 12.71450 1.000 12.44170 179 VAL A N 1
ATOM 1328 C CA . VAL A 1 186 ? -17.14084 -0.11123 12.06889 1.000 17.07096 179 VAL A CA 1
ATOM 1329 C C . VAL A 1 186 ? -17.71837 1.05428 11.27594 1.000 15.46994 179 VAL A C 1
ATOM 1330 O O . VAL A 1 186 ? -18.07856 0.91249 10.10074 1.000 15.17062 179 VAL A O 1
ATOM 1334 N N . GLU A 1 187 ? -17.80703 2.23046 11.90512 1.000 16.52028 180 GLU A N 1
ATOM 1335 C CA . GLU A 1 187 ? -18.35722 3.38380 11.20312 1.000 16.78748 180 GLU A CA 1
ATOM 1336 C C . GLU A 1 187 ? -17.42213 3.85125 10.10006 1.000 16.11780 180 GLU A C 1
ATOM 1337 O O . GLU A 1 187 ? -17.88123 4.27056 9.02974 1.000 16.66316 180 GLU A O 1
ATOM 1343 N N . ALA A 1 188 ? -16.10550 3.79525 10.33794 1.000 12.91656 181 ALA A N 1
ATOM 1344 C CA . ALA A 1 188 ? -15.16427 4.19497 9.29193 1.000 13.53330 181 ALA A CA 1
ATOM 1345 C C . ALA A 1 188 ? -15.34091 3.34065 8.04241 1.000 15.04936 181 ALA A C 1
ATOM 1346 O O . ALA A 1 188 ? -15.43794 3.86167 6.92473 1.000 14.68109 181 ALA A O 1
ATOM 1348 N N . ARG A 1 189 ? -15.41349 2.02414 8.21080 1.000 15.73748 182 ARG A N 1
ATOM 1349 C CA . ARG A 1 189 ? -15.60834 1.16316 7.04782 1.000 14.76888 182 ARG A CA 1
ATOM 1350 C C . ARG A 1 189 ? -16.94781 1.44375 6.36629 1.000 17.66293 182 ARG A C 1
ATOM 1351 O O . ARG A 1 189 ? -17.02678 1.47069 5.12999 1.000 16.03617 182 ARG A O 1
ATOM 1359 N N . ARG A 1 190 ? -18.01217 1.66458 7.14713 1.000 16.65176 183 ARG A N 1
ATOM 1360 C CA . ARG A 1 190 ? -19.30637 1.95312 6.52857 1.000 18.06968 183 ARG A CA 1
ATOM 1361 C C . ARG A 1 190 ? -19.26751 3.24479 5.72577 1.000 17.92206 183 ARG A C 1
ATOM 1362 O O . ARG A 1 190 ? -19.98061 3.37176 4.72478 1.000 21.94466 183 ARG A O 1
ATOM 1370 N N . LYS A 1 191 ? -18.43533 4.20413 6.13631 1.000 15.72903 184 LYS A N 1
ATOM 1371 C CA . LYS A 1 191 ? -18.30336 5.49482 5.47470 1.000 13.64082 184 LYS A CA 1
ATOM 1372 C C . LYS A 1 191 ? -17.22619 5.50158 4.39694 1.000 15.48803 184 LYS A C 1
ATOM 1373 O O . LYS A 1 191 ? -17.02526 6.53775 3.75523 1.000 13.76986 184 LYS A O 1
ATOM 1379 N N . ASN A 1 192 ? -16.52697 4.37741 4.19821 1.000 14.81765 185 ASN A N 1
ATOM 1380 C CA . ASN A 1 192 ? -15.41280 4.28054 3.24613 1.000 15.60955 185 ASN A CA 1
ATOM 1381 C C . ASN A 1 192 ? -14.31726 5.30537 3.54923 1.000 14.64858 185 ASN A C 1
ATOM 1382 O O . ASN A 1 192 ? -13.75396 5.92698 2.64219 1.000 13.85647 185 ASN A O 1
ATOM 1387 N N . ILE A 1 193 ? -13.99556 5.48471 4.83112 1.000 11.70692 186 ILE A N 1
ATOM 1388 C CA . ILE A 1 193 ? -12.89084 6.34908 5.22351 1.000 12.27174 186 ILE A CA 1
ATOM 1389 C C . ILE A 1 193 ? -11.84535 5.50555 5.93773 1.000 12.96034 186 ILE A C 1
ATOM 1390 O O . ILE A 1 193 ? -12.08755 4.35701 6.31857 1.000 12.80754 186 ILE A O 1
ATOM 1395 N N . ALA A 1 194 ? -10.66569 6.09946 6.11680 1.000 11.54649 187 ALA A N 1
ATOM 1396 C CA . ALA A 1 194 ? -9.57199 5.39097 6.76525 1.000 11.53306 187 ALA A CA 1
ATOM 1397 C C . ALA A 1 194 ? -9.94051 4.96469 8.18232 1.000 11.35460 187 ALA A C 1
ATOM 1398 O O . ALA A 1 194 ? -10.49966 5.74352 8.96692 1.000 12.06928 187 ALA A O 1
ATOM 1400 N N . VAL A 1 195 ? -9.63708 3.71272 8.50219 1.000 11.56493 188 VAL A N 1
ATOM 1401 C CA . VAL A 1 195 ? -9.67485 3.24232 9.88141 1.000 11.90292 188 VAL A CA 1
ATOM 1402 C C . VAL A 1 195 ? -8.36522 3.63968 10.54550 1.000 11.37809 188 VAL A C 1
ATOM 1403 O O . VAL A 1 195 ? -7.28516 3.46210 9.96256 1.000 11.98862 188 VAL A O 1
ATOM 1407 N N . LEU A 1 196 ? -8.45620 4.18874 11.75706 1.000 12.73743 189 LEU A N 1
ATOM 1408 C CA . LEU A 1 196 ? -7.30080 4.67171 12.50652 1.000 12.37287 189 LEU A CA 1
ATOM 1409 C C . LEU A 1 196 ? -7.18359 3.86723 13.79087 1.000 13.50625 189 LEU A C 1
ATOM 1410 O O . LEU A 1 196 ? -8.09929 3.89195 14.62182 1.000 11.79709 189 LEU A O 1
ATOM 1415 N N . GLN A 1 197 ? -6.06251 3.17051 13.95979 1.000 12.45320 190 GLN A N 1
ATOM 1416 C CA . GLN A 1 197 ? -5.85668 2.32646 15.13278 1.000 14.94925 190 GLN A CA 1
ATOM 1417 C C . GLN A 1 197 ? -4.45272 2.54398 15.69197 1.000 15.85349 190 GLN A C 1
ATOM 1418 O O . GLN A 1 197 ? -3.58037 3.13961 15.05154 1.000 14.61389 190 GLN A O 1
ATOM 1424 N N . THR A 1 198 ? -4.24109 2.04941 16.91214 1.000 12.74616 191 THR A N 1
ATOM 1425 C CA . THR A 1 198 ? -2.95789 2.16957 17.59067 1.000 15.53203 191 THR A CA 1
ATOM 1426 C C . THR A 1 198 ? -2.66759 0.85755 18.30305 1.000 15.48147 191 THR A C 1
ATOM 1427 O O . THR A 1 198 ? -3.55850 0.03524 18.50799 1.000 14.68585 191 THR A O 1
ATOM 1431 N N . ALA A 1 199 ? -1.40674 0.66810 18.67192 1.000 16.49652 192 ALA A N 1
ATOM 1432 C CA . ALA A 1 199 ? -1.01447 -0.39845 19.57933 1.000 19.62244 192 ALA A CA 1
ATOM 1433 C C . ALA A 1 199 ? 0.28194 0.03263 20.24098 1.000 17.05201 192 ALA A C 1
ATOM 1434 O O . ALA A 1 199 ? 1.02221 0.83738 19.67050 1.000 15.84547 192 ALA A O 1
ATOM 1436 N N . PRO A 1 200 ? 0.57581 -0.46067 21.44759 1.000 21.97515 193 PRO A N 1
ATOM 1437 C CA . PRO A 1 200 ? 1.61628 0.17995 22.26323 1.000 20.01572 193 PRO A CA 1
ATOM 1438 C C . PRO A 1 200 ? 3.04661 -0.13133 21.85277 1.000 22.64138 193 PRO A C 1
ATOM 1439 O O . PRO A 1 200 ? 3.95504 0.57197 22.31017 1.000 24.05964 193 PRO A O 1
ATOM 1443 N N . ASP A 1 201 ? 3.28606 -1.12929 21.00241 1.000 18.35305 194 ASP A N 1
ATOM 1444 C CA . ASP A 1 201 ? 4.64420 -1.42353 20.56681 1.000 17.75093 194 ASP A CA 1
ATOM 1445 C C . ASP A 1 201 ? 4.61135 -1.94376 19.14081 1.000 16.58081 194 ASP A C 1
ATOM 1446 O O . ASP A 1 201 ? 3.56416 -2.35484 18.63584 1.000 15.42593 194 ASP A O 1
ATOM 1451 N N . PHE A 1 202 ? 5.78932 -1.94538 18.50397 1.000 16.62208 195 PHE A N 1
ATOM 1452 C CA . PHE A 1 202 ? 5.86392 -2.32710 17.09787 1.000 16.45415 195 PHE A CA 1
ATOM 1453 C C . PHE A 1 202 ? 5.38530 -3.75515 16.88585 1.000 14.79128 195 PHE A C 1
ATOM 1454 O O . PHE A 1 202 ? 4.73333 -4.05532 15.88572 1.000 15.81222 195 PHE A O 1
ATOM 1462 N N . SER A 1 203 ? 5.69654 -4.65206 17.81781 1.000 18.60419 196 SER A N 1
ATOM 1463 C CA . SER A 1 203 ? 5.25551 -6.02984 17.67334 1.000 16.33730 196 SER A CA 1
ATOM 1464 C C . SER A 1 203 ? 3.73709 -6.11768 17.55198 1.000 15.56855 196 SER A C 1
ATOM 1465 O O . SER A 1 203 ? 3.21265 -6.79240 16.65810 1.000 16.32670 196 SER A O 1
ATOM 1468 N N . ALA A 1 204 ? 3.01089 -5.43297 18.44195 1.000 14.05757 197 ALA A N 1
ATOM 1469 C CA . ALA A 1 204 ? 1.55366 -5.49063 18.39416 1.000 14.37487 197 ALA A CA 1
ATOM 1470 C C . ALA A 1 204 ? 1.01475 -4.73648 17.18331 1.000 12.97348 197 ALA A C 1
ATOM 1471 O O . ALA A 1 204 ? 0.02002 -5.15454 16.57370 1.000 12.75118 197 ALA A O 1
ATOM 1473 N N . ARG A 1 205 ? 1.64679 -3.61909 16.82436 1.000 11.45814 198 ARG A N 1
ATOM 1474 C CA . ARG A 1 205 ? 1.20693 -2.89299 15.63259 1.000 11.35791 198 ARG A CA 1
ATOM 1475 C C . ARG A 1 205 ? 1.42823 -3.72199 14.37790 1.000 13.39999 198 ARG A C 1
ATOM 1476 O O . ARG A 1 205 ? 0.56111 -3.76034 13.49953 1.000 12.64063 198 ARG A O 1
ATOM 1484 N N . MET A 1 206 ? 2.57356 -4.40878 14.28343 1.000 12.20180 199 MET A N 1
ATOM 1485 C CA . MET A 1 206 ? 2.84026 -5.24706 13.11427 1.000 12.79712 199 MET A CA 1
ATOM 1486 C C . MET A 1 206 ? 1.86905 -6.41344 13.04159 1.000 12.34417 199 MET A C 1
ATOM 1487 O O . MET A 1 206 ? 1.41522 -6.78000 11.95173 1.000 10.59722 199 MET A O 1
ATOM 1492 N N . LYS A 1 207 ? 1.54660 -7.02379 14.18712 1.000 13.94137 200 LYS A N 1
ATOM 1493 C CA . LYS A 1 207 ? 0.57360 -8.11071 14.17676 1.000 16.08491 200 LYS A CA 1
ATOM 1494 C C . LYS A 1 207 ? -0.76948 -7.62586 13.64289 1.000 15.22019 200 LYS A C 1
ATOM 1495 O O . LYS A 1 207 ? -1.39634 -8.28584 12.80419 1.000 14.08380 200 LYS A O 1
ATOM 1501 N N . MET A 1 208 ? -1.22513 -6.46274 14.12440 1.000 15.27331 201 MET A N 1
ATOM 1502 C CA . MET A 1 208 ? -2.45980 -5.87712 13.61776 1.000 14.29703 201 MET A CA 1
ATOM 1503 C C . MET A 1 208 ? -2.38104 -5.64631 12.11586 1.000 11.95947 201 MET A C 1
ATOM 1504 O O . MET A 1 208 ? -3.35791 -5.88819 11.39363 1.000 13.62092 201 MET A O 1
ATOM 1509 N N . ALA A 1 209 ? -1.23091 -5.16421 11.62832 1.000 12.14601 202 ALA A N 1
ATOM 1510 C CA . ALA A 1 209 ? -1.08007 -4.92804 10.19108 1.000 9.57752 202 ALA A CA 1
ATOM 1511 C C . ALA A 1 209 ? -1.25327 -6.22384 9.40737 1.000 11.07752 202 ALA A C 1
ATOM 1512 O O . ALA A 1 209 ? -2.00123 -6.27047 8.42747 1.000 11.63448 202 ALA A O 1
ATOM 1514 N N . VAL A 1 210 ? -0.57957 -7.29619 9.84503 1.000 11.88857 203 VAL A N 1
ATOM 1515 C CA . VAL A 1 210 ? -0.66926 -8.57586 9.13863 1.000 12.19276 203 VAL A CA 1
ATOM 1516 C C . VAL A 1 210 ? -2.10563 -9.07883 9.12294 1.000 11.03929 203 VAL A C 1
ATOM 1517 O O . VAL A 1 210 ? -2.61211 -9.52880 8.08865 1.000 11.91668 203 VAL A O 1
ATOM 1521 N N . ASP A 1 211 ? -2.76736 -9.04970 10.28767 1.000 11.11844 204 ASP A N 1
ATOM 1522 C CA . ASP A 1 211 ? -4.16572 -9.45430 10.37717 1.000 11.80111 204 ASP A CA 1
ATOM 1523 C C . ASP A 1 211 ? -5.00560 -8.77015 9.31325 1.000 13.31220 204 ASP A C 1
ATOM 1524 O O . ASP A 1 211 ? -5.84213 -9.40314 8.66081 1.000 12.78383 204 ASP A O 1
ATOM 1529 N N . ASN A 1 212 ? -4.78566 -7.47307 9.11189 1.000 9.89715 205 ASN A N 1
ATOM 1530 C CA . ASN A 1 212 ? -5.63480 -6.74544 8.18790 1.000 11.58378 205 ASN A CA 1
ATOM 1531 C C . ASN A 1 212 ? -5.19358 -6.89856 6.73719 1.000 10.19778 205 ASN A C 1
ATOM 1532 O O . ASN A 1 212 ? -6.04065 -6.84602 5.84146 1.000 12.52260 205 ASN A O 1
ATOM 1537 N N . VAL A 1 213 ? -3.90035 -7.10075 6.47581 1.000 11.49813 206 VAL A N 1
ATOM 1538 C CA . VAL A 1 213 ? -3.48058 -7.51880 5.13676 1.000 11.78034 206 VAL A CA 1
ATOM 1539 C C . VAL A 1 213 ? -4.20543 -8.80243 4.74350 1.000 11.72108 206 VAL A C 1
ATOM 1540 O O . VAL A 1 213 ? -4.80371 -8.89630 3.66531 1.000 11.86462 206 VAL A O 1
ATOM 1544 N N . VAL A 1 214 ? -4.18945 -9.79893 5.63338 1.000 12.82804 207 VAL A N 1
ATOM 1545 C CA . VAL A 1 214 ? -4.84574 -11.07391 5.33814 1.000 12.30056 207 VAL A CA 1
ATOM 1546 C C . VAL A 1 214 ? -6.34260 -10.87454 5.13287 1.000 13.57032 207 VAL A C 1
ATOM 1547 O O . VAL A 1 214 ? -6.93183 -11.41952 4.19077 1.000 14.55959 207 VAL A O 1
ATOM 1551 N N . ALA A 1 215 ? -6.97184 -10.05364 5.97756 1.000 13.53350 208 ALA A N 1
ATOM 1552 C CA . ALA A 1 215 ? -8.41538 -9.85883 5.88532 1.000 12.06061 208 ALA A CA 1
ATOM 1553 C C . ALA A 1 215 ? -8.79315 -9.12277 4.60002 1.000 14.99461 208 ALA A C 1
ATOM 1554 O O . ALA A 1 215 ? -9.73668 -9.51505 3.90040 1.000 14.11408 208 ALA A O 1
ATOM 1556 N N . MET A 1 216 ? -8.05622 -8.06210 4.26506 1.000 13.67111 209 MET A N 1
ATOM 1557 C CA . MET A 1 216 ? -8.31302 -7.35549 3.01094 1.000 14.48430 209 MET A CA 1
ATOM 1558 C C . MET A 1 216 ? -8.12929 -8.27199 1.80499 1.000 14.38555 209 MET A C 1
ATOM 1559 O O . MET A 1 216 ? -8.94107 -8.25050 0.86943 1.000 15.03063 209 MET A O 1
ATOM 1564 N N . ALA A 1 217 ? -7.07467 -9.09442 1.80803 1.000 16.16432 210 ALA A N 1
ATOM 1565 C CA . ALA A 1 217 ? -6.86940 -10.01906 0.69576 1.000 12.42551 210 ALA A CA 1
ATOM 1566 C C . ALA A 1 217 ? -8.01906 -11.00747 0.58964 1.000 15.04448 210 ALA A C 1
ATOM 1567 O O . ALA A 1 217 ? -8.50753 -11.29143 -0.51175 1.000 17.86680 210 ALA A O 1
ATOM 1569 N N . ASP A 1 218 ? -8.45131 -11.55589 1.72744 1.000 15.46661 211 ASP A N 1
ATOM 1570 C CA . ASP A 1 218 ? -9.53264 -12.53530 1.70554 1.000 17.49333 211 ASP A CA 1
ATOM 1571 C C . ASP A 1 218 ? -10.83287 -11.90568 1.22544 1.000 23.77849 211 ASP A C 1
ATOM 1572 O O . ASP A 1 218 ? -11.57171 -12.51002 0.44038 1.000 20.44701 211 ASP A O 1
ATOM 1577 N N . GLN A 1 219 ? -11.12343 -10.68127 1.67587 1.000 18.27531 212 GLN A N 1
ATOM 1578 C CA . GLN A 1 219 ? -12.34949 -10.01260 1.25719 1.000 17.86864 212 GLN A CA 1
ATOM 1579 C C . GLN A 1 219 ? -12.33386 -9.68204 -0.22296 1.000 19.66472 212 GLN A C 1
ATOM 1580 O O . GLN A 1 219 ? -13.39001 -9.66431 -0.86196 1.000 22.69117 212 GLN A O 1
ATOM 1586 N N . ASP A 1 220 ? -11.15853 -9.43732 -0.79165 1.000 19.55631 213 ASP A N 1
ATOM 1587 C CA . ASP A 1 220 ? -11.12204 -9.05122 -2.19059 1.000 24.05674 213 ASP A CA 1
ATOM 1588 C C . ASP A 1 220 ? -11.23293 -10.25404 -3.10865 1.000 26.03954 213 ASP A C 1
ATOM 1589 O O . ASP A 1 220 ? -11.75050 -10.12615 -4.21995 1.000 26.57848 213 ASP A O 1
ATOM 1594 N N . ALA A 1 221 ? -10.74920 -11.41078 -2.66861 1.000 24.68333 214 ALA A N 1
ATOM 1595 C CA . ALA A 1 221 ? -10.80624 -12.61825 -3.47782 1.000 29.18234 214 ALA A CA 1
ATOM 1596 C C . ALA A 1 221 ? -12.17241 -13.28040 -3.32898 1.000 35.52550 214 ALA A C 1
ATOM 1597 O O . ALA A 1 221 ? -12.79898 -13.65683 -4.32051 1.000 41.57379 214 ALA A O 1
ATOM 1599 N N . PHE B 1 5 ? -26.49926 39.42807 20.83908 1.000 29.78678 -2 PHE B N 1
ATOM 1600 C CA . PHE B 1 5 ? -25.88258 38.85908 19.64525 1.000 33.51276 -2 PHE B CA 1
ATOM 1601 C C . PHE B 1 5 ? -26.87591 38.07141 18.79295 1.000 27.22276 -2 PHE B C 1
ATOM 1602 O O . PHE B 1 5 ? -27.72778 37.35118 19.30040 1.000 27.32055 -2 PHE B O 1
ATOM 1610 N N . THR B 1 6 ? -26.77325 38.23736 17.50135 1.000 27.51290 -1 THR B N 1
ATOM 1611 C CA . THR B 1 6 ? -27.51947 37.37277 16.62604 1.000 17.20342 -1 THR B CA 1
ATOM 1612 C C . THR B 1 6 ? -26.54009 36.54542 15.81055 1.000 20.95572 -1 THR B C 1
ATOM 1613 O O . THR B 1 6 ? -25.41175 36.98311 15.57031 1.000 21.12486 -1 THR B O 1
ATOM 1617 N N . PRO B 1 7 ? -26.91801 35.33871 15.39802 1.000 18.69052 0 PRO B N 1
ATOM 1618 C CA . PRO B 1 7 ? -26.01491 34.54056 14.55999 1.000 14.84513 0 PRO B CA 1
ATOM 1619 C C . PRO B 1 7 ? -25.69786 35.26532 13.26083 1.000 21.35100 0 PRO B C 1
ATOM 1620 O O . PRO B 1 7 ? -26.58311 35.82528 12.61039 1.000 15.42604 0 PRO B O 1
ATOM 1624 N N . VAL B 1 8 ? -24.42110 35.25498 12.88263 1.000 15.74944 1 VAL B N 1
ATOM 1625 C CA . VAL B 1 8 ? -24.03861 35.83054 11.59488 1.000 15.35154 1 VAL B CA 1
ATOM 1626 C C . VAL B 1 8 ? -24.29926 34.83317 10.47021 1.000 17.25108 1 VAL B C 1
ATOM 1627 O O . VAL B 1 8 ? -24.78116 35.20045 9.39202 1.000 18.20078 1 VAL B O 1
ATOM 1631 N N . ILE B 1 9 ? -23.98884 33.55784 10.71105 1.000 15.00312 2 ILE B N 1
ATOM 1632 C CA . ILE B 1 9 ? -24.33541 32.44750 9.83133 1.000 15.49099 2 ILE B CA 1
ATOM 1633 C C . ILE B 1 9 ? -24.73361 31.26689 10.71049 1.000 15.69738 2 ILE B C 1
ATOM 1634 O O . ILE B 1 9 ? -24.58906 31.29710 11.93187 1.000 15.12379 2 ILE B O 1
ATOM 1639 N N . HIS B 1 10 ? -25.27685 30.23509 10.07682 1.000 17.03209 3 HIS B N 1
ATOM 1640 C CA . HIS B 1 10 ? -25.34003 28.90686 10.66131 1.000 17.70620 3 HIS B CA 1
ATOM 1641 C C . HIS B 1 10 ? -24.45578 27.98613 9.83373 1.000 17.33843 3 HIS B C 1
ATOM 1642 O O . HIS B 1 10 ? -24.22566 28.22166 8.64297 1.000 20.12787 3 HIS B O 1
ATOM 1649 N N . ALA B 1 11 ? -23.94866 26.93971 10.47266 1.000 16.04578 4 ALA B N 1
ATOM 1650 C CA . ALA B 1 11 ? -23.07434 25.99453 9.80101 1.000 20.65704 4 ALA B CA 1
ATOM 1651 C C . ALA B 1 11 ? -23.56158 24.57815 10.05387 1.000 18.16786 4 ALA B C 1
ATOM 1652 O O . ALA B 1 11 ? -24.05230 24.26581 11.14408 1.000 14.02850 4 ALA B O 1
ATOM 1654 N N . SER B 1 12 ? -23.42398 23.73254 9.03663 1.000 13.87174 5 SER B N 1
ATOM 1655 C CA . SER B 1 12 ? -23.73292 22.31046 9.12331 1.000 21.10741 5 SER B CA 1
ATOM 1656 C C . SER B 1 12 ? -22.57296 21.50208 8.55942 1.000 15.40849 5 SER B C 1
ATOM 1657 O O . SER B 1 12 ? -22.01845 21.85992 7.51647 1.000 19.49535 5 SER B O 1
ATOM 1660 N N . ALA B 1 13 ? -22.21641 20.40584 9.24069 1.000 17.75824 6 ALA B N 1
ATOM 1661 C CA . ALA B 1 13 ? -21.20202 19.47918 8.74321 1.000 15.13728 6 ALA B CA 1
ATOM 1662 C C . ALA B 1 13 ? -21.22027 18.19952 9.57104 1.000 17.26307 6 ALA B C 1
ATOM 1663 O O . ALA B 1 13 ? -21.33854 18.25948 10.79511 1.000 16.99168 6 ALA B O 1
ATOM 1665 N N . GLU B 1 14 ? -21.04223 17.05632 8.90657 1.000 18.07688 7 GLU B N 1
ATOM 1666 C CA . GLU B 1 14 ? -20.93893 15.74916 9.58228 1.000 19.92855 7 GLU B CA 1
ATOM 1667 C C . GLU B 1 14 ? -22.19650 15.57232 10.43082 1.000 19.18111 7 GLU B C 1
ATOM 1668 O O . GLU B 1 14 ? -23.30852 15.69926 9.89532 1.000 20.32489 7 GLU B O 1
ATOM 1674 N N . ARG B 1 15 ? -22.08183 15.29504 11.72998 1.000 14.51382 8 ARG B N 1
ATOM 1675 C CA . ARG B 1 15 ? -23.24387 15.04683 12.56763 1.000 16.06899 8 ARG B CA 1
ATOM 1676 C C . ARG B 1 15 ? -23.83968 16.31959 13.16529 1.000 17.96817 8 ARG B C 1
ATOM 1677 O O . ARG B 1 15 ? -24.82954 16.23342 13.89400 1.000 17.21765 8 ARG B O 1
ATOM 1685 N N . LEU B 1 16 ? -23.27413 17.48808 12.87805 1.000 17.43967 9 LEU B N 1
ATOM 1686 C CA . LEU B 1 16 ? -23.71588 18.73754 13.48109 1.000 16.82900 9 LEU B CA 1
ATOM 1687 C C . LEU B 1 16 ? -24.57217 19.50742 12.48380 1.000 16.33198 9 LEU B C 1
ATOM 1688 O O . LEU B 1 16 ? -24.16385 19.70784 11.33574 1.000 18.08478 9 LEU B O 1
ATOM 1693 N N . SER B 1 17 ? -25.75715 19.93041 12.92215 1.000 16.84676 10 SER B N 1
ATOM 1694 C CA . SER B 1 17 ? -26.74447 20.52551 12.03060 1.000 19.57017 10 SER B CA 1
ATOM 1695 C C . SER B 1 17 ? -27.17022 21.89269 12.54745 1.000 14.19426 10 SER B C 1
ATOM 1696 O O . SER B 1 17 ? -27.53864 22.03153 13.71711 1.000 17.32976 10 SER B O 1
ATOM 1699 N N . ASN B 1 18 ? -27.10293 22.89578 11.67296 1.000 17.18119 11 ASN B N 1
ATOM 1700 C CA . ASN B 1 18 ? -27.66055 24.22111 11.94266 1.000 19.69128 11 ASN B CA 1
ATOM 1701 C C . ASN B 1 18 ? -27.04670 24.84837 13.19934 1.000 16.36927 11 ASN B C 1
ATOM 1702 O O . ASN B 1 18 ? -27.74709 25.33136 14.08973 1.000 15.69715 11 ASN B O 1
ATOM 1707 N N . ILE B 1 19 ? -25.71859 24.83560 13.27184 1.000 14.02477 12 ILE B N 1
ATOM 1708 C CA . ILE B 1 19 ? -25.02265 25.40014 14.42944 1.000 15.04768 12 ILE B CA 1
ATOM 1709 C C . ILE B 1 19 ? -24.87107 26.90744 14.24311 1.000 11.57511 12 ILE B C 1
ATOM 1710 O O . ILE B 1 19 ? -24.24796 27.34658 13.26966 1.000 14.91752 12 ILE B O 1
ATOM 1715 N N . PRO B 1 20 ? -25.40166 27.73424 15.14015 1.000 12.89644 13 PRO B N 1
ATOM 1716 C CA . PRO B 1 20 ? -25.23344 29.18254 14.97979 1.000 15.35636 13 PRO B CA 1
ATOM 1717 C C . PRO B 1 20 ? -23.80359 29.61127 15.26387 1.000 16.58767 13 PRO B C 1
ATOM 1718 O O . PRO B 1 20 ? -23.11445 29.02913 16.10687 1.000 13.37399 13 PRO B O 1
ATOM 1722 N N . VAL B 1 21 ? -23.36068 30.63676 14.53158 1.000 12.46408 14 VAL B N 1
ATOM 1723 C CA . VAL B 1 21 ? -22.01664 31.20576 14.64966 1.000 13.38004 14 VAL B CA 1
ATOM 1724 C C . VAL B 1 21 ? -22.16889 32.63482 15.14134 1.000 17.73980 14 VAL B C 1
ATOM 1725 O O . VAL B 1 21 ? -22.75706 33.47618 14.44345 1.000 15.66531 14 VAL B O 1
ATOM 1729 N N . TYR B 1 22 ? -21.64277 32.91127 16.33286 1.000 14.27929 15 TYR B N 1
ATOM 1730 C CA . TYR B 1 22 ? -21.71466 34.23322 16.94272 1.000 14.74897 15 TYR B CA 1
ATOM 1731 C C . TYR B 1 22 ? -20.35614 34.91439 16.85117 1.000 19.67677 15 TYR B C 1
ATOM 1732 O O . TYR B 1 22 ? -19.34188 34.34572 17.26106 1.000 14.78178 15 TYR B O 1
ATOM 1741 N N . MET B 1 23 ? -20.33950 36.12307 16.29919 1.000 18.89540 16 MET B N 1
ATOM 1742 C CA . MET B 1 23 ? -19.11985 36.90838 16.14838 1.000 16.28454 16 MET B CA 1
ATOM 1743 C C . MET B 1 23 ? -18.95437 37.86942 17.31335 1.000 18.57178 16 MET B C 1
ATOM 1744 O O . MET B 1 23 ? -19.93717 38.46726 17.76634 1.000 17.69957 16 MET B O 1
ATOM 1749 N N . PRO B 1 24 ? -17.72617 38.03593 17.80275 1.000 15.01228 17 PRO B N 1
ATOM 1750 C CA . PRO B 1 24 ? -17.44431 39.11490 18.75716 1.000 14.71583 17 PRO B CA 1
ATOM 1751 C C . PRO B 1 24 ? -17.51620 40.47574 18.07986 1.000 15.40861 17 PRO B C 1
ATOM 1752 O O . PRO B 1 24 ? -17.55414 40.59694 16.85578 1.000 18.63401 17 PRO B O 1
ATOM 1756 N N . LYS B 1 25 ? -17.47449 41.52182 18.90187 1.000 18.25940 18 LYS B N 1
ATOM 1757 C CA . LYS B 1 25 ? -17.54391 42.86314 18.33295 1.000 21.81819 18 LYS B CA 1
ATOM 1758 C C . LYS B 1 25 ? -16.20752 43.30560 17.73740 1.000 19.12512 18 LYS B C 1
ATOM 1759 O O . LYS B 1 25 ? -16.19663 44.03007 16.73628 1.000 20.04933 18 LYS B O 1
ATOM 1765 N N . GLY B 1 26 ? -15.08521 42.86219 18.30093 1.000 20.03730 19 GLY B N 1
ATOM 1766 C CA . GLY B 1 26 ? -13.77329 43.15146 17.75366 1.000 21.11038 19 GLY B CA 1
ATOM 1767 C C . GLY B 1 26 ? -13.26380 42.04548 16.84185 1.000 21.41082 19 GLY B C 1
ATOM 1768 O O . GLY B 1 26 ? -13.95958 41.07285 16.54388 1.000 19.89199 19 GLY B O 1
ATOM 1769 N N . ASP B 1 27 ? -12.01812 42.21425 16.38763 1.000 18.41488 20 ASP B N 1
ATOM 1770 C CA . ASP B 1 27 ? -11.37821 41.20230 15.55729 1.000 20.26213 20 ASP B CA 1
ATOM 1771 C C . ASP B 1 27 ? -11.22901 39.90094 16.34181 1.000 18.04613 20 ASP B C 1
ATOM 1772 O O . ASP B 1 27 ? -10.68214 39.91823 17.44893 1.000 17.94299 20 ASP B O 1
ATOM 1777 N N . PRO B 1 28 ? -11.67182 38.76431 15.80233 1.000 16.18134 21 PRO B N 1
ATOM 1778 C CA . PRO B 1 28 ? -11.57477 37.50062 16.55076 1.000 14.54197 21 PRO B CA 1
ATOM 1779 C C . PRO B 1 28 ? -10.13029 37.10563 16.80009 1.000 14.41095 21 PRO B C 1
ATOM 1780 O O . PRO B 1 28 ? -9.26126 37.30710 15.94793 1.000 17.28854 21 PRO B O 1
ATOM 1784 N N . VAL B 1 29 ? -9.88532 36.51772 17.97256 1.000 17.11434 22 VAL B N 1
ATOM 1785 C CA . VAL B 1 29 ? -8.59666 35.91774 18.30351 1.000 13.42441 22 VAL B CA 1
ATOM 1786 C C . VAL B 1 29 ? -8.69239 34.41375 18.49277 1.000 17.54954 22 VAL B C 1
ATOM 1787 O O . VAL B 1 29 ? -7.67783 33.76570 18.76235 1.000 21.43716 22 VAL B O 1
ATOM 1791 N N . GLY B 1 30 ? -9.86666 33.83365 18.31738 1.000 13.31482 23 GLY B N 1
ATOM 1792 C CA . GLY B 1 30 ? -10.00330 32.39835 18.45860 1.000 11.98229 23 GLY B CA 1
ATOM 1793 C C . GLY B 1 30 ? -11.43106 32.00390 18.16773 1.000 14.27263 23 GLY B C 1
ATOM 1794 O O . GLY B 1 30 ? -12.28554 32.84582 17.86562 1.000 12.32599 23 GLY B O 1
ATOM 1795 N N . LEU B 1 31 ? -11.68039 30.70224 18.26903 1.000 11.58014 24 LEU B N 1
ATOM 1796 C CA . LEU B 1 31 ? -13.01325 30.15841 18.05493 1.000 10.66356 24 LEU B CA 1
ATOM 1797 C C . LEU B 1 31 ? -13.26053 29.07045 19.08649 1.000 11.19025 24 LEU B C 1
ATOM 1798 O O . LEU B 1 31 ? -12.38627 28.23020 19.32155 1.000 11.77487 24 LEU B O 1
ATOM 1803 N N . ALA B 1 32 ? -14.42561 29.10233 19.71709 1.000 10.17338 25 ALA B N 1
ATOM 1804 C CA . ALA B 1 32 ? -14.78715 28.10778 20.71562 1.000 11.15669 25 ALA B CA 1
ATOM 1805 C C . ALA B 1 32 ? -16.07080 27.41379 20.28638 1.000 11.69636 25 ALA B C 1
ATOM 1806 O O . ALA B 1 32 ? -17.03229 28.06826 19.86976 1.000 13.15624 25 ALA B O 1
ATOM 1808 N N . ILE B 1 33 ? -16.07352 26.08833 20.35501 1.000 12.70264 26 ILE B N 1
ATOM 1809 C CA . ILE B 1 33 ? -17.29091 25.30567 20.18827 1.000 11.39176 26 ILE B CA 1
ATOM 1810 C C . ILE B 1 33 ? -17.79292 24.97582 21.58807 1.000 10.35029 26 ILE B C 1
ATOM 1811 O O . ILE B 1 33 ? -17.08721 24.32612 22.36891 1.000 12.40021 26 ILE B O 1
ATOM 1816 N N . LEU B 1 34 ? -18.99974 25.42862 21.92083 1.000 11.93294 27 LEU B N 1
ATOM 1817 C CA . LEU B 1 34 ? -19.53938 25.28038 23.27306 1.000 11.37318 27 LEU B CA 1
ATOM 1818 C C . LEU B 1 34 ? -20.58761 24.17101 23.28826 1.000 14.19238 27 LEU B C 1
ATOM 1819 O O . LEU B 1 34 ? -21.69301 24.35000 22.77525 1.000 14.41714 27 LEU B O 1
ATOM 1824 N N . LEU B 1 35 ? -20.24485 23.02881 23.89102 1.000 12.97160 28 LEU B N 1
ATOM 1825 C CA . LEU B 1 35 ? -21.17670 21.91452 24.03378 1.000 15.71278 28 LEU B CA 1
ATOM 1826 C C . LEU B 1 35 ? -22.01660 22.13132 25.28513 1.000 14.56507 28 LEU B C 1
ATOM 1827 O O . LEU B 1 35 ? -21.47865 22.19747 26.39184 1.000 15.27139 28 LEU B O 1
ATOM 1832 N N . SER B 1 36 ? -23.32788 22.21033 25.12088 1.000 18.77471 29 SER B N 1
ATOM 1833 C CA . SER B 1 36 ? -24.17073 22.48525 26.27252 1.000 18.07176 29 SER B CA 1
ATOM 1834 C C . SER B 1 36 ? -24.21040 21.28004 27.21811 1.000 19.54186 29 SER B C 1
ATOM 1835 O O . SER B 1 36 ? -23.77631 20.17030 26.88826 1.000 18.99801 29 SER B O 1
ATOM 1838 N N . ASP B 1 37 ? -24.74734 21.51150 28.41718 1.000 21.88112 30 ASP B N 1
ATOM 1839 C CA . ASP B 1 37 ? -25.17608 20.39759 29.24608 1.000 28.02773 30 ASP B CA 1
ATOM 1840 C C . ASP B 1 37 ? -26.41842 19.75285 28.61966 1.000 27.95352 30 ASP B C 1
ATOM 1841 O O . ASP B 1 37 ? -27.00234 20.27175 27.66133 1.000 27.78609 30 ASP B O 1
ATOM 1846 N N . GLU B 1 38 ? -26.81629 18.59476 29.15749 1.000 28.46401 31 GLU B N 1
ATOM 1847 C CA . GLU B 1 38 ? -27.90108 17.83510 28.53587 1.000 37.28324 31 GLU B CA 1
ATOM 1848 C C . GLU B 1 38 ? -29.19702 18.63716 28.48804 1.000 37.35013 31 GLU B C 1
ATOM 1849 O O . GLU B 1 38 ? -29.97007 18.51032 27.52930 1.000 35.53729 31 GLU B O 1
ATOM 1855 N N . LYS B 1 39 ? -29.43573 19.48442 29.49392 1.000 37.48431 32 LYS B N 1
ATOM 1856 C CA . LYS B 1 39 ? -30.66519 20.26885 29.55459 1.000 36.55972 32 LYS B CA 1
ATOM 1857 C C . LYS B 1 39 ? -30.81434 21.20820 28.36642 1.000 41.58498 32 LYS B C 1
ATOM 1858 O O . LYS B 1 39 ? -31.94086 21.58347 28.02155 1.000 41.77759 32 LYS B O 1
ATOM 1860 N N . GLY B 1 40 ? -29.71508 21.58182 27.73251 1.000 36.57144 33 GLY B N 1
ATOM 1861 C CA . GLY B 1 40 ? -29.71407 22.47907 26.59821 1.000 33.83459 33 GLY B CA 1
ATOM 1862 C C . GLY B 1 40 ? -28.97904 23.75802 26.92097 1.000 34.35253 33 GLY B C 1
ATOM 1863 O O . GLY B 1 40 ? -28.34665 23.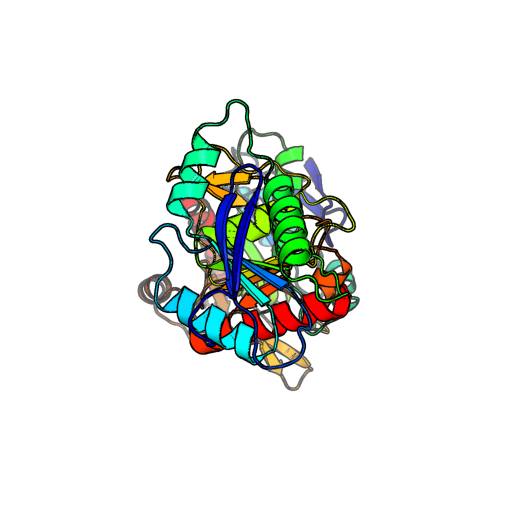89840 27.97158 1.000 37.56469 33 GLY B O 1
ATOM 1864 N N . ILE B 1 41 ? -29.06961 24.70768 25.99565 1.000 30.35969 34 ILE B N 1
ATOM 1865 C CA . ILE B 1 41 ? -28.42249 26.00607 26.15877 1.000 32.86826 34 ILE B CA 1
ATOM 1866 C C . ILE B 1 41 ? -29.26585 26.85173 27.10985 1.000 34.57868 34 ILE B C 1
ATOM 1867 O O . ILE B 1 41 ? -30.37080 27.27650 26.76488 1.000 40.36366 34 ILE B O 1
ATOM 1872 N N . GLY B 1 42 ? -28.74667 27.09245 28.31319 1.000 30.48380 35 GLY B N 1
ATOM 1873 C CA . GLY B 1 42 ? -29.47275 27.84557 29.32030 1.000 32.46723 35 GLY B CA 1
ATOM 1874 C C . GLY B 1 42 ? -28.72906 29.05822 29.84488 1.000 30.82735 35 GLY B C 1
ATOM 1875 O O . GLY B 1 42 ? -27.84932 29.59448 29.16118 1.000 32.38734 35 GLY B O 1
ATOM 1876 N N . ASP B 1 43 ? -29.06872 29.49614 31.06302 1.000 32.71642 36 ASP B N 1
ATOM 1877 C CA . ASP B 1 43 ? -28.49815 30.73128 31.59592 1.000 32.98939 36 ASP B CA 1
ATOM 1878 C C . ASP B 1 43 ? -26.98825 30.62649 31.76214 1.000 27.38321 36 ASP B C 1
ATOM 1879 O O . ASP B 1 43 ? -26.25733 31.57223 31.44700 1.000 29.88432 36 ASP B O 1
ATOM 1884 N N . GLN B 1 44 ? -26.50285 29.50119 32.28783 1.000 27.51272 37 GLN B N 1
ATOM 1885 C CA . GLN B 1 44 ? -25.06127 29.34111 32.45345 1.000 29.71403 37 GLN B CA 1
ATOM 1886 C C . GLN B 1 44 ? -24.35331 29.34128 31.10462 1.000 24.65492 37 GLN B C 1
ATOM 1887 O O . GLN B 1 44 ? -23.32547 30.00519 30.93939 1.000 23.99168 37 GLN B O 1
ATOM 1893 N N . GLU B 1 45 ? -24.89665 28.61677 30.12247 1.000 25.67581 38 GLU B N 1
ATOM 1894 C CA . GLU B 1 45 ? -24.29345 28.62065 28.79355 1.000 23.99981 38 GLU B CA 1
ATOM 1895 C C . GLU B 1 45 ? -24.28314 30.02421 28.19867 1.000 21.09585 38 GLU B C 1
ATOM 1896 O O . GLU B 1 45 ? -23.31312 30.41592 27.54081 1.000 19.23981 38 GLU B O 1
ATOM 1902 N N . ARG B 1 46 ? -25.34043 30.80638 28.43786 1.000 27.39161 39 ARG B N 1
ATOM 1903 C CA . ARG B 1 46 ? -25.41540 32.13397 27.83175 1.000 24.01493 39 ARG B CA 1
ATOM 1904 C C . ARG B 1 46 ? -24.46456 33.11416 28.51078 1.000 21.24992 39 ARG B C 1
ATOM 1905 O O . ARG B 1 46 ? -23.84458 33.94318 27.83717 1.000 20.44041 39 ARG B O 1
ATOM 1913 N N . SER B 1 47 ? -24.32746 33.03307 29.83842 1.000 21.53895 40 SER B N 1
ATOM 1914 C CA . SER B 1 47 ? -23.31797 33.84106 30.52031 1.000 21.60391 40 SER B CA 1
ATOM 1915 C C . SER B 1 47 ? -21.92231 33.51894 30.00423 1.000 19.57619 40 SER B C 1
ATOM 1916 O O . SER B 1 47 ? -21.09399 34.41787 29.82725 1.000 17.54266 40 SER B O 1
ATOM 1919 N N . TYR B 1 48 ? -21.64745 32.23623 29.76443 1.000 16.24033 41 TYR B N 1
ATOM 1920 C CA . TYR B 1 48 ? -20.32584 31.80620 29.31532 1.000 15.25296 41 TYR B CA 1
ATOM 1921 C C . TYR B 1 48 ? -20.05298 32.29443 27.89922 1.000 15.73679 41 TYR B C 1
ATOM 1922 O O . TYR B 1 48 ? -18.99071 32.86608 27.61910 1.000 14.98474 41 TYR B O 1
ATOM 1931 N N A MET B 1 49 ? -21.00649 32.08065 26.99248 0.598 13.97618 42 MET B N 1
ATOM 1932 N N B MET B 1 49 ? -21.00465 32.06894 26.99044 0.402 13.75013 42 MET B N 1
ATOM 1933 C CA A MET B 1 49 ? -20.85496 32.56152 25.62228 0.598 15.98061 42 MET B CA 1
ATOM 1934 C CA B MET B 1 49 ? -20.89187 32.57657 25.62552 0.402 15.98258 42 MET B CA 1
ATOM 1935 C C A MET B 1 49 ? -20.64958 34.07034 25.57500 0.598 14.34444 42 MET B C 1
ATOM 1936 C C B MET B 1 49 ? -20.62733 34.06969 25.60808 0.402 13.99870 42 MET B C 1
ATOM 1937 O O A MET B 1 49 ? -19.78098 34.55393 24.84587 0.598 16.08091 42 MET B O 1
ATOM 1938 O O B MET B 1 49 ? -19.71176 34.54171 24.92969 0.402 16.04580 42 MET B O 1
ATOM 1947 N N . ASP B 1 50 ? -21.44081 34.83138 26.33698 1.000 15.19576 43 ASP B N 1
ATOM 1948 C CA . ASP B 1 50 ? -21.28970 36.28328 26.32104 1.000 16.16139 43 ASP B CA 1
ATOM 1949 C C . ASP B 1 50 ? -19.92108 36.69288 26.83949 1.000 14.67452 43 ASP B C 1
ATOM 1950 O O . ASP B 1 50 ? -19.29575 37.61020 26.29862 1.000 17.50721 43 ASP B O 1
ATOM 1955 N N . ALA B 1 51 ? -19.41938 35.99256 27.86283 1.000 17.07582 44 ALA B N 1
ATOM 1956 C CA . ALA B 1 51 ? -18.10673 36.31908 28.40472 1.000 14.32392 44 ALA B CA 1
ATOM 1957 C C . ALA B 1 51 ? -17.00035 36.01063 27.40274 1.000 14.13686 44 ALA B C 1
ATOM 1958 O O . ALA B 1 51 ? -16.02624 36.76249 27.30413 1.000 15.80760 44 ALA B O 1
ATOM 1960 N N . MET B 1 52 ? -17.12631 34.91203 26.65107 1.000 12.30378 45 MET B N 1
ATOM 1961 C CA . MET B 1 52 ? -16.11880 34.60396 25.63836 1.000 12.29341 45 MET B CA 1
ATOM 1962 C C . MET B 1 52 ? -16.18425 35.59718 24.48270 1.000 12.39539 45 MET B C 1
ATOM 1963 O O . MET B 1 52 ? -15.14776 36.04191 23.97512 1.000 13.59836 45 MET B O 1
ATOM 1968 N N . LEU B 1 53 ? -17.39776 35.94982 24.05284 1.000 13.86810 46 LEU B N 1
ATOM 1969 C CA . LEU B 1 53 ? -17.54382 36.90390 22.96301 1.000 13.52699 46 LEU B CA 1
ATOM 1970 C C . LEU B 1 53 ? -16.91591 38.23753 23.33427 1.000 16.66683 46 LEU B C 1
ATOM 1971 O O . LEU B 1 53 ? -16.27338 38.88637 22.50003 1.000 14.97184 46 LEU B O 1
ATOM 1976 N N . ALA B 1 54 ? -17.08526 38.65014 24.59238 1.000 14.33551 47 ALA B N 1
ATOM 1977 C CA . ALA B 1 54 ? -16.52677 39.90720 25.07096 1.000 15.85405 47 ALA B CA 1
ATOM 1978 C C . ALA B 1 54 ? -15.00258 39.89951 25.06532 1.000 21.16915 47 ALA B C 1
ATOM 1979 O O . ALA B 1 54 ? -14.38948 40.96796 25.13871 1.000 21.02099 47 ALA B O 1
ATOM 1981 N N . ARG B 1 55 ? -14.37765 38.72293 24.97894 1.000 15.86489 48 ARG B N 1
ATOM 1982 C CA . ARG B 1 55 ? -12.93551 38.59606 24.82994 1.000 13.86298 48 ARG B CA 1
ATOM 1983 C C . ARG B 1 55 ? -12.53780 38.23885 23.39897 1.000 13.97769 48 ARG B C 1
ATOM 1984 O O . ARG B 1 55 ? -11.44982 37.69435 23.17701 1.000 15.77407 48 ARG B O 1
ATOM 1992 N N . ASN B 1 56 ? -13.42404 38.50259 22.43768 1.000 16.37285 49 ASN B N 1
ATOM 1993 C CA . ASN B 1 56 ? -13.15770 38.36847 21.00602 1.000 14.12619 49 ASN B CA 1
ATOM 1994 C C . ASN B 1 56 ? -12.95105 36.92241 20.57032 1.000 14.61034 49 ASN B C 1
ATOM 1995 O O . ASN B 1 56 ? -12.18017 36.63971 19.65047 1.000 15.27487 49 ASN B O 1
ATOM 2000 N N . ILE B 1 57 ? -13.68302 36.00862 21.19265 1.000 11.63590 50 ILE B N 1
ATOM 2001 C CA . ILE B 1 57 ? -13.71196 34.61024 20.77646 1.000 11.35683 50 ILE B CA 1
ATOM 2002 C C . ILE B 1 57 ? -14.99598 34.37696 19.99372 1.000 12.93707 50 ILE B C 1
ATOM 2003 O O . ILE B 1 57 ? -16.08093 34.71498 20.47800 1.000 14.46688 50 ILE B O 1
ATOM 2008 N N . ILE B 1 58 ? -14.87983 33.81548 18.78013 1.000 12.63530 51 ILE B N 1
ATOM 2009 C CA . ILE B 1 58 ? -16.05393 33.35963 18.03762 1.000 13.68252 51 ILE B CA 1
ATOM 2010 C C . ILE B 1 58 ? -16.66108 32.18953 18.79947 1.000 15.25660 51 ILE B C 1
ATOM 2011 O O . ILE B 1 58 ? -15.93714 31.29341 19.24166 1.000 14.09124 51 ILE B O 1
ATOM 2016 N N . VAL B 1 59 ? -17.98301 32.16971 18.96136 1.000 12.74652 52 VAL B N 1
ATOM 2017 C CA . VAL B 1 59 ? -18.62210 31.11570 19.75336 1.000 13.62906 52 VAL B CA 1
ATOM 2018 C C . VAL B 1 59 ? -19.65708 30.37813 18.91372 1.000 13.89568 52 VAL B C 1
ATOM 2019 O O . VAL B 1 59 ? -20.50394 31.00183 18.25873 1.000 13.15466 52 VAL B O 1
ATOM 2023 N N . MET B 1 60 ? -19.60157 29.04552 18.96119 1.000 10.26789 53 MET B N 1
ATOM 2024 C CA . MET B 1 60 ? -20.53507 28.16844 18.25447 1.000 12.70412 53 MET B CA 1
ATOM 2025 C C . MET B 1 60 ? -21.17455 27.23897 19.27656 1.000 11.64152 53 MET B C 1
ATOM 2026 O O . MET B 1 60 ? -20.59167 26.20631 19.64124 1.000 14.97551 53 MET B O 1
ATOM 2031 N N . PRO B 1 61 ? -22.34506 27.58755 19.80540 1.000 15.00616 54 PRO B N 1
ATOM 2032 C CA . PRO B 1 61 ? -22.99578 26.71744 20.79018 1.000 13.84053 54 PRO B CA 1
ATOM 2033 C C . PRO B 1 61 ? -23.67108 25.53407 20.12113 1.000 14.02485 54 PRO B C 1
ATOM 2034 O O . PRO B 1 61 ? -24.31349 25.66712 19.07593 1.000 15.99080 54 PRO B O 1
ATOM 2038 N N . VAL B 1 62 ? -23.51355 24.36771 20.73992 1.000 12.87798 55 VAL B N 1
ATOM 2039 C CA . VAL B 1 62 ? -24.06929 23.11345 20.25371 1.000 13.84899 55 VAL B CA 1
ATOM 2040 C C . VAL B 1 62 ? -25.05216 22.62113 21.30320 1.000 15.88800 55 VAL B C 1
ATOM 2041 O O . VAL B 1 62 ? -24.65203 22.28507 22.42298 1.000 15.84527 55 VAL B O 1
ATOM 2045 N N . GLU B 1 63 ? -26.33353 22.57868 20.94617 1.000 18.67308 56 GLU B N 1
ATOM 2046 C CA . GLU B 1 63 ? -27.32143 21.90633 21.77661 1.000 18.49658 56 GLU B CA 1
ATOM 2047 C C . GLU B 1 63 ? -26.98889 20.42215 21.82296 1.000 19.31319 56 GLU B C 1
ATOM 2048 O O . GLU B 1 63 ? -26.95018 19.75709 20.78032 1.000 19.68143 56 GLU B O 1
ATOM 2054 N N . LEU B 1 64 ? -26.74671 19.90474 23.03003 1.000 19.91709 57 LEU B N 1
ATOM 2055 C CA . LEU B 1 64 ? -26.26500 18.53569 23.15848 1.000 22.74707 57 LEU B CA 1
ATOM 2056 C C . LEU B 1 64 ? -27.31382 17.52273 22.72238 1.000 23.48629 57 LEU B C 1
ATOM 2057 O O . LEU B 1 64 ? -26.96466 16.47955 22.16292 1.000 23.52560 57 LEU B O 1
ATOM 2062 N N . GLY B 1 65 ? -28.59345 17.81521 22.95482 1.000 24.53633 58 GLY B N 1
ATOM 2063 C CA . GLY B 1 65 ? -29.66979 16.88470 22.69653 1.000 26.88307 58 GLY B CA 1
ATOM 2064 C C . GLY B 1 65 ? -29.65859 16.27451 21.31118 1.000 21.83436 58 GLY B C 1
ATOM 2065 O O . GLY B 1 65 ? -29.48837 15.06017 21.14659 1.000 26.12044 58 GLY B O 1
ATOM 2066 N N . PRO B 1 66 ? -29.86152 17.10354 20.28272 1.000 22.45172 59 PRO B N 1
ATOM 2067 C CA . PRO B 1 66 ? -29.86900 16.56956 18.91068 1.000 21.19208 59 PRO B CA 1
ATOM 2068 C C . PRO B 1 66 ? -28.57535 15.87187 18.52942 1.000 22.83941 59 PRO B C 1
ATOM 2069 O O . PRO B 1 66 ? -28.60008 14.85866 17.81874 1.000 22.41422 59 PRO B O 1
ATOM 2073 N N . TRP B 1 67 ? -27.43830 16.41236 18.96393 1.000 20.10433 60 TRP B N 1
ATOM 2074 C CA . TRP B 1 67 ? -26.14975 15.83445 18.59224 1.000 21.15218 60 TRP B CA 1
ATOM 2075 C C . TRP B 1 67 ? -25.96037 14.46792 19.24404 1.000 18.09015 60 TRP B C 1
ATOM 2076 O O . TRP B 1 67 ? -25.58396 13.49738 18.57507 1.000 20.27659 60 TRP B O 1
ATOM 2087 N N . ARG B 1 68 ? -26.24726 14.36457 20.54485 1.000 19.26665 61 ARG B N 1
ATOM 2088 C CA . ARG B 1 68 ? -26.17871 13.06733 21.21069 1.000 21.92136 61 ARG B CA 1
ATOM 2089 C C . ARG B 1 68 ? -27.09060 12.05504 20.52993 1.000 21.72524 61 ARG B C 1
ATOM 2090 O O . ARG B 1 68 ? -26.73905 10.87700 20.40669 1.000 20.95749 61 ARG B O 1
ATOM 2098 N N . ALA B 1 69 ? -28.26659 12.49173 20.07776 1.000 20.30980 62 ALA B N 1
ATOM 2099 C CA . ALA B 1 69 ? -29.14829 11.57066 19.36887 1.000 22.19134 62 ALA B CA 1
ATOM 2100 C C . ALA B 1 69 ? -28.46623 11.02178 18.12326 1.000 25.29195 62 ALA B C 1
ATOM 2101 O O . ALA B 1 69 ? -28.59916 9.83518 17.79974 1.000 24.20705 62 ALA B O 1
ATOM 2103 N N . ALA B 1 70 ? -27.71135 11.86840 17.42511 1.000 21.19506 63 ALA B N 1
ATOM 2104 C CA . ALA B 1 70 ? -26.93564 11.40613 16.28291 1.000 21.14967 63 ALA B CA 1
ATOM 2105 C C . ALA B 1 70 ? -25.84136 10.43200 16.71417 1.000 19.22941 63 ALA B C 1
ATOM 2106 O O . ALA B 1 70 ? -25.66106 9.37928 16.09000 1.000 19.77737 63 ALA B O 1
ATOM 2108 N N . LEU B 1 71 ? -25.09230 10.76750 17.77332 1.000 16.25685 64 LEU B N 1
ATOM 2109 C CA . LEU B 1 71 ? -24.02465 9.88399 18.24495 1.000 18.28875 64 LEU B CA 1
ATOM 2110 C C . LEU B 1 71 ? -24.55762 8.49634 18.57816 1.000 19.50959 64 LEU B C 1
ATOM 2111 O O . LEU B 1 71 ? -23.96320 7.48142 18.19937 1.000 18.16598 64 LEU B O 1
ATOM 2116 N N . ASP B 1 72 ? -25.68463 8.43993 19.29357 1.000 17.75857 65 ASP B N 1
ATOM 2117 C CA . ASP B 1 72 ? -26.24874 7.17409 19.75878 1.000 16.51064 65 ASP B CA 1
ATOM 2118 C C . ASP B 1 72 ? -26.68675 6.25967 18.62354 1.000 19.69642 65 ASP B C 1
ATOM 2119 O O . ASP B 1 72 ? -26.85090 5.05552 18.85024 1.000 19.62924 65 ASP B O 1
ATOM 2124 N N . LYS B 1 73 ? -26.91137 6.79621 17.42474 1.000 21.08174 66 LYS B N 1
ATOM 2125 C CA . LYS B 1 73 ? -27.40797 5.98498 16.32090 1.000 20.52515 66 LYS B CA 1
ATOM 2126 C C . LYS B 1 73 ? -26.30751 5.23531 15.57680 1.000 24.97654 66 LYS B C 1
ATOM 2127 O O . LYS B 1 73 ? -26.61863 4.41161 14.70484 1.000 24.90644 66 LYS B O 1
ATOM 2133 N N . GLU B 1 74 ? -25.04346 5.47004 15.91339 1.000 19.27088 67 GLU B N 1
ATOM 2134 C CA . GLU B 1 74 ? -23.94287 4.86301 15.18070 1.000 19.01323 67 GLU B CA 1
ATOM 2135 C C . GLU B 1 74 ? -23.75732 3.40088 15.56354 1.000 21.73343 67 GLU B C 1
ATOM 2136 O O . GLU B 1 74 ? -24.15563 2.95327 16.64076 1.000 19.65063 67 GLU B O 1
ATOM 2142 N N . ASP B 1 75 ? -23.11503 2.66059 14.66789 1.000 17.52699 68 ASP B N 1
ATOM 2143 C CA . ASP B 1 75 ? -22.67014 1.30975 14.96186 1.000 21.05922 68 ASP B CA 1
ATOM 2144 C C . ASP B 1 75 ? -21.27496 1.33855 15.57099 1.000 21.64476 68 ASP B C 1
ATOM 2145 O O . ASP B 1 75 ? -20.60990 2.37053 15.60859 1.000 20.65263 68 ASP B O 1
ATOM 2150 N N . GLY B 1 76 ? -20.82820 0.18507 16.04480 1.000 19.02856 69 GLY B N 1
ATOM 2151 C CA . GLY B 1 76 ? -19.52210 0.09512 16.65907 1.000 15.03072 69 GLY B CA 1
ATOM 2152 C C . GLY B 1 76 ? -19.57469 0.31309 18.15598 1.000 19.29731 69 GLY B C 1
ATOM 2153 O O . GLY B 1 76 ? -20.63387 0.32820 18.78362 1.000 18.83875 69 GLY B O 1
ATOM 2154 N N . GLU B 1 77 ? -18.38588 0.48602 18.73690 1.000 18.01870 70 GLU B N 1
ATOM 2155 C CA . GLU B 1 77 ? -18.22865 0.52845 20.18442 1.000 19.27129 70 GLU B CA 1
ATOM 2156 C C . GLU B 1 77 ? -17.95884 1.91048 20.74901 1.000 19.93823 70 GLU B C 1
ATOM 2157 O O . GLU B 1 77 ? -18.02907 2.08284 21.97014 1.000 18.47545 70 GLU B O 1
ATOM 2163 N N . CYS B 1 78 ? -17.58467 2.87265 19.91686 1.000 19.25611 71 CYS B N 1
ATOM 2164 C CA . CYS B 1 78 ? -17.26865 4.19608 20.42504 1.000 16.75395 71 CYS B CA 1
ATOM 2165 C C . CYS B 1 78 ? -17.59169 5.20511 19.33912 1.000 15.38273 71 CYS B C 1
ATOM 2166 O O . CYS B 1 78 ? -17.66482 4.85712 18.16027 1.000 15.02909 71 CYS B O 1
ATOM 2169 N N . ASN B 1 79 ? -17.79840 6.46082 19.75156 1.000 13.38347 72 ASN B N 1
ATOM 2170 C CA . ASN B 1 79 ? -18.00854 7.57627 18.83087 1.000 13.07957 72 ASN B CA 1
ATOM 2171 C C . ASN B 1 79 ? -16.69433 8.31487 18.64322 1.000 12.13468 72 ASN B C 1
ATOM 2172 O O . ASN B 1 79 ? -16.08100 8.73768 19.62615 1.000 13.98405 72 ASN B O 1
ATOM 2177 N N . TYR B 1 80 ? -16.26746 8.47811 17.39054 1.000 14.07434 73 TYR B N 1
ATOM 2178 C CA . TYR B 1 80 ? -15.12587 9.33144 17.07519 1.000 10.31886 73 TYR B CA 1
ATOM 2179 C C . TYR B 1 80 ? -15.64733 10.75055 16.90501 1.000 12.83942 73 TYR B C 1
ATOM 2180 O O . TYR B 1 80 ? -16.38807 11.03276 15.95850 1.000 14.77605 73 TYR B O 1
ATOM 2189 N N . LEU B 1 81 ? -15.25972 11.63995 17.81714 1.000 12.42528 74 LEU B N 1
ATOM 2190 C CA . LEU B 1 81 ? -15.89457 12.94737 17.92548 1.000 15.68170 74 LEU B CA 1
ATOM 21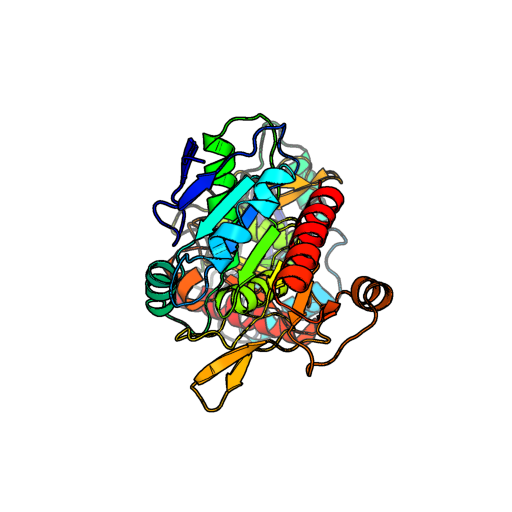91 C C . LEU B 1 81 ? -15.23413 14.00909 17.06643 1.000 15.06659 74 LEU B C 1
ATOM 2192 O O . LEU B 1 81 ? -15.92135 14.90774 16.57105 1.000 14.31186 74 LEU B O 1
ATOM 2197 N N . ASP B 1 82 ? -13.91373 13.93805 16.87972 1.000 15.57918 75 ASP B N 1
ATOM 2198 C CA . ASP B 1 82 ? -13.20287 15.10995 16.37501 1.000 17.81922 75 ASP B CA 1
ATOM 2199 C C . ASP B 1 82 ? -13.54390 15.44240 14.92965 1.000 16.70259 75 ASP B C 1
ATOM 2200 O O . ASP B 1 82 ? -13.40710 16.60307 14.52192 1.000 16.35235 75 ASP B O 1
ATOM 2205 N N . SER B 1 83 ? -13.98706 14.46061 14.14403 1.000 14.46139 76 SER B N 1
ATOM 2206 C CA . SER B 1 83 ? -14.40280 14.76786 12.77917 1.000 16.10849 76 SER B CA 1
ATOM 2207 C C . SER B 1 83 ? -15.53140 15.79466 12.75743 1.000 14.61049 76 SER B C 1
ATOM 2208 O O . SER B 1 83 ? -15.58091 16.64080 11.85409 1.000 17.50701 76 SER B O 1
ATOM 2211 N N . ASP B 1 84 ? -16.42275 15.76952 13.75032 1.000 15.88001 77 ASP B N 1
ATOM 2212 C CA . ASP B 1 84 ? -17.48903 16.77222 13.79302 1.000 14.16454 77 ASP B CA 1
ATOM 2213 C C . ASP B 1 84 ? -16.91420 18.16465 13.99928 1.000 16.24513 77 ASP B C 1
ATOM 2214 O O . ASP B 1 84 ? -17.30745 19.12094 13.31958 1.000 15.08376 77 ASP B O 1
ATOM 2219 N N . PHE B 1 85 ? -15.98019 18.29686 14.93899 1.000 13.32277 78 PHE B N 1
ATOM 2220 C CA . PHE B 1 85 ? -15.51302 19.62054 15.33735 1.000 13.16450 78 PHE B CA 1
ATOM 2221 C C . PHE B 1 85 ? -14.56979 20.22815 14.30623 1.000 15.63955 78 PHE B C 1
ATOM 2222 O O . PHE B 1 85 ? -14.65508 21.43078 14.02568 1.000 15.64722 78 PHE B O 1
ATOM 2230 N N . GLU B 1 86 ? -13.67543 19.42421 13.72485 1.000 13.67204 79 GLU B N 1
ATOM 2231 C CA . GLU B 1 86 ? -12.83314 19.93486 12.64362 1.000 16.44115 79 GLU B CA 1
ATOM 2232 C C . GLU B 1 86 ? -13.68875 20.41019 11.47859 1.000 16.28366 79 GLU B C 1
ATOM 2233 O O . GLU B 1 86 ? -13.50021 21.51738 10.96269 1.000 17.74364 79 GLU B O 1
ATOM 2239 N N . ALA B 1 87 ? -14.66535 19.59151 11.07297 1.000 17.68756 80 ALA B N 1
ATOM 2240 C CA . ALA B 1 87 ? -15.50729 19.94094 9.93350 1.000 17.33822 80 ALA B CA 1
ATOM 2241 C C . ALA B 1 87 ? -16.36802 21.17054 10.21464 1.000 16.38718 80 ALA B C 1
ATOM 2242 O O . ALA B 1 87 ? -16.51953 22.03328 9.33952 1.000 16.71090 80 ALA B O 1
ATOM 2244 N N . ILE B 1 88 ? -16.96704 21.25922 11.40781 1.000 15.45289 81 ILE B N 1
ATOM 2245 C CA . ILE B 1 88 ? -17.87480 22.37626 11.66133 1.000 12.86189 81 ILE B CA 1
ATOM 2246 C C . ILE B 1 88 ? -17.09760 23.68017 11.79566 1.000 14.95077 81 ILE B C 1
ATOM 2247 O O . ILE B 1 88 ? -17.56494 24.73835 11.34623 1.000 13.30387 81 ILE B O 1
ATOM 2252 N N . ALA B 1 89 ? -15.88999 23.62757 12.36291 1.000 12.64564 82 ALA B N 1
ATOM 2253 C CA . ALA B 1 89 ? -15.05540 24.82572 12.43471 1.000 17.15137 82 ALA B CA 1
ATOM 2254 C C . ALA B 1 89 ? -14.64311 25.29632 11.04840 1.000 14.18033 82 ALA B C 1
ATOM 2255 O O . ALA B 1 89 ? -14.66109 26.49671 10.76219 1.000 15.11516 82 ALA B O 1
ATOM 2257 N N . LYS B 1 90 ? -14.23517 24.36664 10.18192 1.000 19.06448 83 LYS B N 1
ATOM 2258 C CA . LYS B 1 90 ? -13.83670 24.75374 8.83532 1.000 17.68208 83 LYS B CA 1
ATOM 2259 C C . LYS B 1 90 ? -15.02422 25.31025 8.06876 1.000 17.66517 83 LYS B C 1
ATOM 2260 O O . LYS B 1 90 ? -14.89249 26.29106 7.32535 1.000 18.88810 83 LYS B O 1
ATOM 2266 N N . GLU B 1 91 ? -16.19998 24.71678 8.26731 1.000 16.86918 84 GLU B N 1
ATOM 2267 C CA . GLU B 1 91 ? -17.38782 25.18066 7.56546 1.000 18.52404 84 GLU B CA 1
ATOM 2268 C C . GLU B 1 91 ? -17.76855 26.58267 8.02141 1.000 17.35198 84 GLU B C 1
ATOM 2269 O O . GLU B 1 91 ? -18.05757 27.46105 7.20014 1.000 16.31423 84 GLU B O 1
ATOM 2275 N N . ALA B 1 92 ? -17.76012 26.81320 9.33514 1.000 15.13894 85 ALA B N 1
ATOM 2276 C CA . ALA B 1 92 ? -18.08433 28.13814 9.85831 1.000 15.55884 85 ALA B CA 1
ATOM 2277 C C . ALA B 1 92 ? -17.08734 29.18060 9.37169 1.000 17.53154 85 ALA B C 1
ATOM 2278 O O . ALA B 1 92 ? -17.47346 30.26948 8.93296 1.000 15.78625 85 ALA B O 1
ATOM 2280 N N . LEU B 1 93 ? -15.79151 28.86626 9.44431 1.000 17.28053 86 LEU B N 1
ATOM 2281 C CA . LEU B 1 93 ? -14.79435 29.85314 9.04285 1.000 18.23881 86 LEU B CA 1
ATOM 2282 C C . LEU B 1 93 ? -14.82962 30.09678 7.53848 1.000 18.09901 86 LEU B C 1
ATOM 2283 O O . LEU B 1 93 ? -14.54770 31.21210 7.08284 1.000 18.75298 86 LEU B O 1
ATOM 2288 N N . ARG B 1 94 ? -15.19076 29.08193 6.75389 1.000 17.12876 87 ARG B N 1
ATOM 2289 C CA . ARG B 1 94 ? -15.37346 29.30374 5.32223 1.000 18.17473 87 ARG B CA 1
ATOM 2290 C C . ARG B 1 94 ? -16.52284 30.26738 5.06752 1.000 17.69483 87 ARG B C 1
ATOM 2291 O O . ARG B 1 94 ? -16.42083 31.15955 4.21836 1.000 22.44637 87 ARG B O 1
ATOM 2299 N N . GLY B 1 95 ? -17.61631 30.11920 5.81675 1.000 19.02197 88 GLY B N 1
ATOM 2300 C CA . GLY B 1 95 ? -18.75522 31.00349 5.64959 1.000 17.26210 88 GLY B CA 1
ATOM 2301 C C . GLY B 1 95 ? -18.52743 32.39719 6.20040 1.000 18.06362 88 GLY B C 1
ATOM 2302 O O . GLY B 1 95 ? -19.06269 33.37381 5.66290 1.000 19.12684 88 GLY B O 1
ATOM 2303 N N . LEU B 1 96 ? -17.76528 32.51643 7.29088 1.000 15.03383 89 LEU B N 1
ATOM 2304 C CA . LEU B 1 96 ? -17.42976 33.84554 7.79172 1.000 16.10992 89 LEU B CA 1
ATOM 2305 C C . LEU B 1 96 ? -16.52796 34.59038 6.82138 1.000 19.83094 89 LEU B C 1
ATOM 2306 O O . LEU B 1 96 ? -16.62492 35.81728 6.71542 1.000 18.88953 89 LEU B O 1
ATOM 2311 N N . ASP B 1 97 ? -15.64972 33.86844 6.12077 1.000 18.55719 90 ASP B N 1
ATOM 2312 C CA . ASP B 1 97 ? -14.80479 34.42219 5.05518 1.000 20.37717 90 ASP B CA 1
ATOM 2313 C C . ASP B 1 97 ? -13.99938 35.62417 5.54616 1.000 24.54747 90 ASP B C 1
ATOM 2314 O O . ASP B 1 97 ? -13.96543 36.68662 4.91921 1.000 24.87345 90 ASP B O 1
ATOM 2319 N N . LEU B 1 98 ? -13.33066 35.44271 6.68153 1.000 20.65199 91 LEU B N 1
ATOM 2320 C CA . LEU B 1 98 ? -12.54439 36.50596 7.28983 1.000 26.95283 91 LEU B CA 1
ATOM 2321 C C . LEU B 1 98 ? -11.08782 36.49163 6.85886 1.000 25.86814 91 LEU B C 1
ATOM 2322 O O . LEU B 1 98 ? -10.33256 37.38264 7.25571 1.000 28.40314 91 LEU B O 1
ATOM 2327 N N . GLY B 1 99 ? -10.66855 35.50591 6.07638 1.000 22.43813 92 GLY B N 1
ATOM 2328 C CA . GLY B 1 99 ? -9.26601 35.36227 5.76935 1.000 24.09715 92 GLY B CA 1
ATOM 2329 C C . GLY B 1 99 ? -8.42458 34.80692 6.89268 1.000 26.88155 92 GLY B C 1
ATOM 2330 O O . GLY B 1 99 ? -7.20116 34.72653 6.74290 1.000 23.73927 92 GLY B O 1
ATOM 2331 N N . VAL B 1 100 ? -9.02918 34.41998 8.01555 1.000 22.32844 93 VAL B N 1
ATOM 2332 C CA . VAL B 1 100 ? -8.28489 33.84245 9.12370 1.000 24.57589 93 VAL B CA 1
ATOM 2333 C C . VAL B 1 100 ? -8.94114 32.52643 9.49816 1.000 28.43110 93 VAL B C 1
ATOM 2334 O O . VAL B 1 100 ? -10.16006 32.36286 9.39362 1.000 22.53164 93 VAL B O 1
ATOM 2338 N N . TYR B 1 101 ? -8.11410 31.57406 9.90571 1.000 27.19352 94 TYR B N 1
ATOM 2339 C CA . TYR B 1 101 ? -8.57587 30.28408 10.38089 1.000 21.66745 94 TYR B CA 1
ATOM 2340 C C . TYR B 1 101 ? -8.06837 30.07443 11.80224 1.000 20.79453 94 TYR B C 1
ATOM 2341 O O . TYR B 1 101 ? -6.99965 30.56907 12.17664 1.000 21.40723 94 TYR B O 1
ATOM 2343 N N . PHE B 1 102 ? -8.86488 29.36568 12.59366 1.000 17.67137 95 PHE B N 1
ATOM 2344 C CA . PHE B 1 102 ? -8.51952 28.96934 13.95057 1.000 14.71939 95 PHE B CA 1
ATOM 2345 C C . PHE B 1 102 ? -8.81855 27.48723 14.12309 1.000 15.23848 95 PHE B C 1
ATOM 2346 O O . PHE B 1 102 ? -9.82824 26.99241 13.61082 1.000 17.61294 95 PHE B O 1
ATOM 2354 N N . HIS B 1 103 ? -7.92747 26.77106 14.84212 1.000 15.06995 96 HIS B N 1
ATOM 2355 C CA . HIS B 1 103 ? -8.37575 25.49805 15.37935 1.000 13.52647 96 HIS B CA 1
ATOM 2356 C C . HIS B 1 103 ? -9.24894 25.76413 16.60429 1.000 13.20257 96 HIS B C 1
ATOM 2357 O O . HIS B 1 103 ? -8.90143 26.59934 17.44391 1.000 13.26578 96 HIS B O 1
ATOM 2364 N N . PRO B 1 104 ? -10.38076 25.08526 16.72685 1.000 11.62420 97 PRO B N 1
ATOM 2365 C CA . PRO B 1 104 ? -11.33262 25.43874 17.78402 1.000 13.02864 97 PRO B CA 1
ATOM 2366 C C . PRO B 1 104 ? -10.84763 25.00167 19.15673 1.000 13.22151 97 PRO B C 1
ATOM 2367 O O . PRO B 1 104 ? -10.26095 23.93002 19.31211 1.000 12.36323 97 PRO B O 1
ATOM 2371 N N . VAL B 1 105 ? -11.11508 25.83802 20.15371 1.000 11.94806 98 VAL B N 1
ATOM 2372 C CA . VAL B 1 105 ? -11.13539 25.38397 21.53918 1.000 11.55209 98 VAL B CA 1
ATOM 2373 C C . VAL B 1 105 ? -12.44012 24.63795 21.75305 1.000 11.24607 98 VAL B C 1
ATOM 2374 O O . VAL B 1 105 ? -13.51020 25.13318 21.39563 1.000 11.33030 98 VAL B O 1
ATOM 2378 N N . LEU B 1 106 ? -12.36498 23.43751 22.31917 1.000 11.48976 99 LEU B N 1
ATOM 2379 C CA . LEU B 1 106 ? -13.57656 22.70875 22.67216 1.000 11.53247 99 LEU B CA 1
ATOM 2380 C C . LEU B 1 106 ? -13.93246 23.03828 24.11730 1.000 10.22915 99 LEU B C 1
ATOM 2381 O O . LEU B 1 106 ? -13.07672 22.98011 24.99973 1.000 12.80841 99 LEU B O 1
ATOM 2386 N N . THR B 1 107 ? -15.17778 23.42355 24.36625 1.000 12.14860 100 THR B N 1
ATOM 2387 C CA . THR B 1 107 ? -15.55213 23.71742 25.74204 1.000 9.55579 100 THR B CA 1
ATOM 2388 C C . THR B 1 107 ? -17.00163 23.30241 25.96669 1.000 11.33182 100 THR B C 1
ATOM 2389 O O . THR B 1 107 ? -17.70705 22.89185 25.04653 1.000 14.32862 100 THR B O 1
ATOM 2393 N N . GLY B 1 108 ? -17.42755 23.36758 27.21544 1.000 13.18623 101 GLY B N 1
ATOM 2394 C CA . GLY B 1 108 ? -18.74194 22.87233 27.55948 1.000 12.63265 101 GLY B CA 1
ATOM 2395 C C . GLY B 1 108 ? -18.97048 23.00697 29.04712 1.000 14.15225 101 GLY B C 1
ATOM 2396 O O . GLY B 1 108 ? -18.06707 23.35161 29.81903 1.000 14.09962 101 GLY B O 1
ATOM 2397 N N . ILE B 1 109 ? -20.19750 22.70173 29.44112 1.000 11.58329 102 ILE B N 1
ATOM 2398 C CA . ILE B 1 109 ? -20.59523 22.68936 30.83821 1.000 10.83345 102 ILE B CA 1
ATOM 2399 C C . ILE B 1 109 ? -21.30256 21.36780 31.09918 1.000 13.18804 102 ILE B C 1
ATOM 2400 O O . ILE B 1 109 ? -22.09603 20.90665 30.27461 1.000 13.25447 102 ILE B O 1
ATOM 2405 N N . GLY B 1 110 ? -20.99807 20.74233 32.22494 1.000 13.76938 103 GLY B N 1
ATOM 2406 C CA . GLY B 1 110 ? -21.75180 19.54771 32.57303 1.000 15.29432 103 GLY B CA 1
ATOM 2407 C C . GLY B 1 110 ? -21.36790 18.39660 31.66702 1.000 16.75416 103 GLY B C 1
ATOM 2408 O O . GLY B 1 110 ? -20.18424 18.09539 31.47436 1.000 15.80255 103 GLY B O 1
ATOM 2409 N N . GLN B 1 111 ? -22.36932 17.72443 31.10460 1.000 15.21914 104 GLN B N 1
ATOM 2410 C CA . GLN B 1 111 ? -22.05552 16.62542 30.19887 1.000 14.58333 104 GLN B CA 1
ATOM 2411 C C . GLN B 1 111 ? -21.23268 17.10690 29.01089 1.000 13.87678 104 GLN B C 1
ATOM 2412 O O . GLN B 1 111 ? -20.33769 16.39710 28.53965 1.000 14.51282 104 GLN B O 1
ATOM 2418 N N . GLY B 1 112 ? -21.53370 18.30039 28.49845 1.000 15.38193 105 GLY B N 1
ATOM 2419 C CA . GLY B 1 112 ? -20.75348 18.82431 27.38931 1.000 14.52200 105 GLY B CA 1
ATOM 2420 C C . GLY B 1 112 ? -19.31086 19.09693 27.76223 1.000 14.70111 105 GLY B C 1
ATOM 2421 O O . GLY B 1 112 ? -18.41174 18.95255 26.92885 1.000 12.44788 105 GLY B O 1
ATOM 2422 N N . ALA B 1 113 ? -19.06348 19.46534 29.02013 1.000 15.28934 106 ALA B N 1
ATOM 2423 C CA . ALA B 1 113 ? -17.68859 19.66735 29.46031 1.000 14.85829 106 ALA B CA 1
ATOM 2424 C C . ALA B 1 113 ? -16.91498 18.35464 29.43569 1.000 13.44723 106 ALA B C 1
ATOM 2425 O O . ALA B 1 113 ? -15.75518 18.31436 29.01111 1.000 14.43324 106 ALA B O 1
ATOM 2427 N N . THR B 1 114 ? -17.55458 17.26719 29.86628 1.000 13.11232 107 THR B N 1
ATOM 2428 C CA . THR B 1 114 ? -16.89651 15.96535 29.84632 1.000 12.24404 107 THR B CA 1
ATOM 2429 C C . THR B 1 114 ? -16.60480 15.52552 28.42107 1.000 13.79746 107 THR B C 1
ATOM 2430 O O . THR B 1 114 ? -15.51886 15.00781 28.12855 1.000 13.99067 107 THR B O 1
ATOM 2434 N N . ILE B 1 115 ? -17.56530 15.73714 27.51946 1.000 12.51479 108 ILE B N 1
ATOM 2435 C CA . ILE B 1 115 ? -17.39655 15.32442 26.13232 1.000 9.87460 108 ILE B CA 1
ATOM 2436 C C . ILE B 1 115 ? -16.28816 16.13324 25.46623 1.000 11.19535 108 ILE B C 1
ATOM 2437 O O . ILE B 1 115 ? -15.51967 15.60192 24.66090 1.000 11.22789 108 ILE B O 1
ATOM 2442 N N . ALA B 1 116 ? -16.16111 17.41752 25.82018 1.000 10.53337 109 ALA B N 1
ATOM 2443 C CA . ALA B 1 116 ? -15.05552 18.21819 25.29239 1.000 13.50778 109 ALA B CA 1
ATOM 2444 C C . ALA B 1 116 ? -13.70917 17.61814 25.66467 1.000 12.08410 109 ALA B C 1
ATOM 2445 O O . ALA B 1 116 ? -12.79176 17.56977 24.83516 1.000 13.83420 109 ALA B O 1
ATOM 2447 N N . TYR B 1 117 ? -13.56047 17.19065 26.92259 1.000 10.27759 110 TYR B N 1
ATOM 2448 C CA . TYR B 1 117 ? -12.31272 16.57131 27.35990 1.000 11.94207 110 TYR B CA 1
ATOM 2449 C C . TYR B 1 117 ? -12.05139 15.29022 26.59181 1.000 11.61365 110 TYR B C 1
ATOM 2450 O O . TYR B 1 117 ? -10.95076 15.07542 26.06969 1.000 12.48897 110 TYR B O 1
ATOM 2459 N N . ALA B 1 118 ? -13.05360 14.41535 26.52768 1.000 12.19733 111 ALA B N 1
ATOM 2460 C CA . ALA B 1 118 ? -12.89191 13.16866 25.78574 1.000 9.84147 111 ALA B CA 1
ATOM 2461 C C . ALA B 1 118 ? -12.44194 13.44106 24.35511 1.000 11.79060 111 ALA B C 1
ATOM 2462 O O . ALA B 1 118 ? -11.52458 12.78574 23.84068 1.000 11.85840 111 ALA B O 1
ATOM 2464 N N . ALA B 1 119 ? -13.06619 14.41687 23.69786 1.000 10.61304 112 ALA B N 1
ATOM 2465 C CA . ALA B 1 119 ? -12.69709 14.70288 22.31325 1.000 10.91028 112 ALA B CA 1
ATOM 2466 C C . ALA B 1 119 ? -11.24979 15.17435 22.21848 1.000 12.81869 112 ALA B C 1
ATOM 2467 O O . ALA B 1 119 ? -10.48962 14.71544 21.35233 1.000 13.67867 112 ALA B O 1
ATOM 2469 N N . ALA B 1 120 ? -10.83573 16.06122 23.12808 1.000 12.66236 113 ALA B N 1
ATOM 2470 C CA . ALA B 1 120 ? -9.44844 16.50800 23.13544 1.000 16.20961 113 ALA B CA 1
ATOM 2471 C C . ALA B 1 120 ? -8.49038 15.35141 23.35296 1.000 14.64315 113 ALA B C 1
ATOM 2472 O O . ALA B 1 120 ? -7.38466 15.35133 22.80481 1.000 15.91103 113 ALA B O 1
ATOM 2474 N N . SER B 1 121 ? -8.89436 14.36086 24.14547 1.000 11.03703 114 SER B N 1
ATOM 2475 C CA . SER B 1 121 ? -7.97537 13.28837 24.49544 1.000 11.54007 114 SER B CA 1
ATOM 2476 C C . SER B 1 121 ? -7.74379 12.34299 23.33270 1.000 13.16096 114 SER B C 1
ATOM 2477 O O . SER B 1 121 ? -6.82883 11.52217 23.39445 1.000 13.54151 114 SER B O 1
ATOM 2480 N N . ASP B 1 122 ? -8.55652 12.43624 22.29378 1.000 12.35985 115 ASP B N 1
ATOM 2481 C CA . ASP B 1 122 ? -8.45096 11.58217 21.12166 1.000 11.02218 115 ASP B CA 1
ATOM 2482 C C . ASP B 1 122 ? -8.38502 12.43334 19.86425 1.000 12.93146 115 ASP B C 1
ATOM 2483 O O . ASP B 1 122 ? -8.93022 12.07458 18.81522 1.000 13.81429 115 ASP B O 1
ATOM 2488 N N . SER B 1 123 ? -7.70430 13.59672 19.95414 1.000 15.85093 116 SER B N 1
ATOM 2489 C CA . SER B 1 123 ? -7.67638 14.55477 18.85138 1.000 13.37216 116 SER B CA 1
ATOM 2490 C C . SER B 1 123 ? -6.40113 14.39860 18.03802 1.000 15.45947 116 SER B C 1
ATOM 2491 O O . SER B 1 123 ? -5.30415 14.29521 18.61563 1.000 14.49999 116 SER B O 1
ATOM 2494 N N . PRO B 1 124 ? -6.49317 14.38655 16.71072 1.000 14.94042 117 PRO B N 1
ATOM 2495 C CA . PRO B 1 124 ? -5.27824 14.43650 15.89629 1.000 18.75687 117 PRO B CA 1
ATOM 2496 C C . PRO B 1 124 ? -4.49807 15.70551 16.19577 1.000 19.77047 117 PRO B C 1
ATOM 2497 O O . PRO B 1 124 ? -5.05230 16.71871 16.62833 1.000 17.98480 117 PRO B O 1
ATOM 2501 N N . ASP B 1 125 ? -3.19283 15.63881 15.95592 1.000 20.37484 118 ASP B N 1
ATOM 2502 C CA . ASP B 1 125 ? -2.35169 16.82500 16.01267 1.000 24.47361 118 ASP B CA 1
ATOM 2503 C C . ASP B 1 125 ? -2.90194 17.91578 15.09602 1.000 19.70395 118 ASP B C 1
ATOM 2504 O O . ASP B 1 125 ? -3.54326 17.63719 14.08099 1.000 22.29999 118 ASP B O 1
ATOM 2509 N N . ALA B 1 126 ? -2.66809 19.16879 15.48062 1.000 21.91283 119 ALA B N 1
ATOM 2510 C CA . ALA B 1 126 ? -3.03363 20.33487 14.67200 1.000 26.82463 119 ALA B CA 1
ATOM 2511 C C . ALA B 1 126 ? -4.49908 20.29256 14.24456 1.000 24.36007 119 ALA B C 1
ATOM 2512 O O . ALA B 1 126 ? -4.84532 20.55653 13.09081 1.000 28.85697 119 ALA B O 1
ATOM 2514 N N . THR B 1 127 ? -5.37343 19.94540 15.17931 1.000 16.81354 120 THR B N 1
ATOM 2515 C CA . THR B 1 127 ? -6.79893 19.89883 14.88948 1.000 18.04044 120 THR B CA 1
ATOM 2516 C C . THR B 1 127 ? -7.61495 20.76263 15.83700 1.000 19.14283 120 THR B C 1
ATOM 2517 O O . THR B 1 127 ? -8.50529 21.48005 15.39175 1.000 15.11469 120 THR B O 1
ATOM 2521 N N . ILE B 1 128 ? -7.32515 20.73756 17.13640 1.000 17.40554 121 ILE B N 1
ATOM 2522 C CA . ILE B 1 128 ? -8.00359 21.62444 18.06862 1.000 14.01950 121 ILE B CA 1
ATOM 2523 C C . ILE B 1 128 ? -6.95976 22.41323 18.83955 1.000 17.78936 121 ILE B C 1
ATOM 2524 O O . ILE B 1 128 ? -5.77815 22.06596 18.87334 1.000 16.70202 121 ILE B O 1
ATOM 2529 N N . ALA B 1 129 ? -7.41393 23.49126 19.46570 1.000 14.71042 122 ALA B N 1
ATOM 2530 C CA . ALA B 1 129 ? -6.54573 24.29894 20.31011 1.000 15.85811 122 ALA B CA 1
ATOM 2531 C C . ALA B 1 129 ? -6.49210 23.79536 21.74364 1.000 15.06059 122 ALA B C 1
ATOM 2532 O O . ALA B 1 129 ? -5.60708 24.20860 22.50099 1.000 17.14912 122 ALA B O 1
ATOM 2534 N N . GLY B 1 130 ? -7.40536 22.91409 22.13064 1.000 13.33001 123 GLY B N 1
ATOM 2535 C CA . GLY B 1 130 ? -7.43749 22.44354 23.49989 1.000 13.76787 123 GLY B CA 1
ATOM 2536 C C . GLY B 1 130 ? -8.86934 22.26648 23.95713 1.000 16.68320 123 GLY B C 1
ATOM 2537 O O . GLY B 1 130 ? -9.80037 22.54694 23.19453 1.000 12.99666 123 GLY B O 1
ATOM 2538 N N . ALA B 1 131 ? -9.06731 21.81376 25.19101 1.000 13.34785 124 ALA B N 1
ATOM 2539 C CA . ALA B 1 131 ? -10.40174 21.68878 25.74878 1.000 14.85634 124 ALA B CA 1
ATOM 2540 C C . ALA B 1 131 ? -10.45347 22.35092 27.11251 1.000 14.80782 124 ALA B C 1
ATOM 2541 O O . ALA B 1 131 ? -9.53792 22.18625 27.92294 1.000 13.98392 124 ALA B O 1
ATOM 2543 N N . VAL B 1 132 ? -11.53483 23.08514 27.37070 1.000 11.60568 125 VAL B N 1
ATOM 2544 C CA . VAL B 1 132 ? -11.79584 23.67156 28.67813 1.000 12.52969 125 VAL B CA 1
ATOM 2545 C C . VAL B 1 132 ? -13.12633 23.12137 29.16563 1.000 17.42382 125 VAL B C 1
ATOM 2546 O O . VAL B 1 132 ? -14.16817 23.34481 28.53745 1.000 12.18916 125 VAL B O 1
ATOM 2550 N N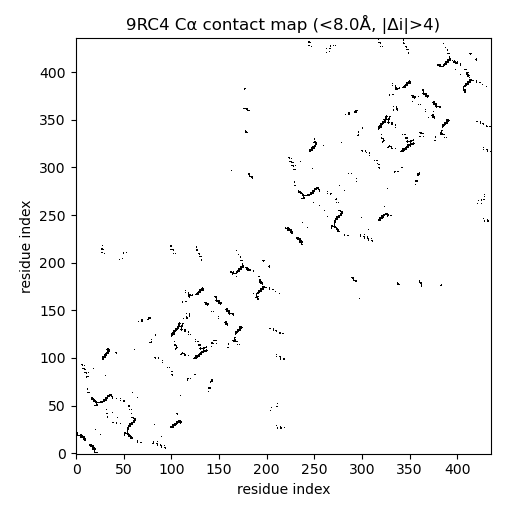 . SER B 1 133 ? -13.09060 22.39371 30.27191 1.000 13.48096 126 SER B N 1
ATOM 2551 C CA . SER B 1 133 ? -14.25453 21.67972 30.78036 1.000 13.78563 126 SER B CA 1
ATOM 2552 C C . SER B 1 133 ? -14.72417 22.35421 32.06231 1.000 14.60393 126 SER B C 1
ATOM 2553 O O . SER B 1 133 ? -14.05645 22.25939 33.09385 1.000 15.39954 126 SER B O 1
ATOM 2556 N N . LEU B 1 134 ? -15.88253 23.00034 32.00163 1.000 14.97522 127 LEU B N 1
ATOM 2557 C CA . LEU B 1 134 ? -16.41718 23.77009 33.11993 1.000 13.33505 127 LEU B CA 1
ATOM 2558 C C . LEU B 1 134 ? -17.48679 22.94273 33.83637 1.000 12.09241 127 LEU B C 1
ATOM 2559 O O . LEU B 1 134 ? -18.51517 22.59430 33.23917 1.000 14.78376 127 LEU B O 1
ATOM 2564 N N . ASP B 1 135 ? -17.24063 22.63015 35.10784 1.000 14.97210 128 ASP B N 1
ATOM 2565 C CA . ASP B 1 135 ? -18.13175 21.80995 35.91951 1.000 16.14588 128 ASP B CA 1
ATOM 2566 C C . ASP B 1 135 ? -18.55928 20.53521 35.19126 1.000 15.47580 128 ASP B C 1
ATOM 2567 O O . ASP B 1 135 ? -19.75884 20.30986 34.97608 1.000 15.77960 128 ASP B O 1
ATOM 2572 N N . PRO B 1 136 ? -17.61793 19.67640 34.80641 1.000 13.77310 129 PRO B N 1
ATOM 2573 C CA . PRO B 1 136 ? -17.99231 18.44672 34.10084 1.000 13.18445 129 PRO B CA 1
ATOM 2574 C C . PRO B 1 136 ? -18.77414 17.49714 34.99562 1.000 17.33713 129 PRO B C 1
ATOM 2575 O O . PRO B 1 136 ? -18.53372 17.39397 36.20116 1.000 15.38396 129 PRO B O 1
ATOM 2579 N N . THR B 1 137 ? -19.71405 16.80080 34.38123 1.000 15.10433 130 THR B N 1
ATOM 2580 C CA . THR B 1 137 ? -20.52561 15.75599 34.98469 1.000 15.61168 130 THR B CA 1
ATOM 2581 C C . THR B 1 137 ? -20.56099 14.58021 34.02053 1.000 19.46720 130 THR B C 1
ATOM 2582 O O . THR B 1 137 ? -20.28991 14.75031 32.82736 1.000 15.21436 130 THR B O 1
ATOM 2586 N N . PRO B 1 138 ? -20.86063 13.36873 34.50242 1.000 18.07341 131 PRO B N 1
ATOM 2587 C CA . PRO B 1 138 ? -20.79755 12.19381 33.61324 1.000 17.04768 131 PRO B CA 1
ATOM 2588 C C . PRO B 1 138 ? -21.65999 12.35755 32.36219 1.000 17.71000 131 PRO B C 1
ATOM 2589 O O . PRO B 1 138 ? -22.80591 12.80348 32.42311 1.000 18.63720 131 PRO B O 1
ATOM 2593 N N . ALA B 1 139 ? -21.08499 12.00796 31.20751 1.000 19.74341 132 ALA B N 1
ATOM 2594 C CA . ALA B 1 139 ? -21.78081 12.14714 29.93507 1.000 17.96636 132 ALA B CA 1
ATOM 2595 C C . ALA B 1 139 ? -22.66417 10.92709 29.67171 1.000 18.79579 132 ALA B C 1
ATOM 2596 O O . ALA B 1 139 ? -22.19069 9.78759 29.70242 1.000 22.07471 132 ALA B O 1
ATOM 2598 N N . ARG B 1 140 ? -23.94059 11.17072 29.40311 1.000 22.24226 133 ARG B N 1
ATOM 2599 C CA . ARG B 1 140 ? -24.91607 10.09419 29.22365 1.000 25.23336 133 ARG B CA 1
ATOM 2600 C C . ARG B 1 140 ? -25.13057 9.80613 27.73952 1.000 27.38364 133 ARG B C 1
ATOM 2601 O O . ARG B 1 140 ? -26.22054 9.95671 27.18768 1.000 29.88687 133 ARG B O 1
ATOM 2609 N N . THR B 1 141 ? -24.04413 9.40148 27.09439 1.000 20.60362 134 THR B N 1
ATOM 2610 C CA . THR B 1 141 ? -24.07608 8.90865 25.72725 1.000 18.12279 134 THR B CA 1
ATOM 2611 C C . THR B 1 141 ? -24.23596 7.39238 25.74571 1.000 18.85247 134 THR B C 1
ATOM 2612 O O . THR B 1 141 ? -23.83338 6.73520 26.70366 1.000 19.42110 134 THR B O 1
ATOM 2616 N N . ARG B 1 142 ? -24.81075 6.83238 24.67197 1.000 16.47069 135 ARG B N 1
ATOM 2617 C CA . ARG B 1 142 ? -24.94762 5.37350 24.62516 1.000 17.31388 135 ARG B CA 1
ATOM 2618 C C . ARG B 1 142 ? -23.58571 4.68852 24.53158 1.000 21.00510 135 ARG B C 1
ATOM 2619 O O . ARG B 1 142 ? -23.33123 3.68379 25.21337 1.000 15.75127 135 ARG B O 1
ATOM 2627 N N . LEU B 1 143 ? -22.70259 5.21238 23.69465 1.000 17.59171 136 LEU B N 1
ATOM 2628 C CA . LEU B 1 143 ? -21.34480 4.76060 23.51201 1.000 16.47952 136 LEU B CA 1
ATOM 2629 C C . LEU B 1 143 ? -20.37780 5.73733 24.16610 1.000 17.13355 136 LEU B C 1
ATOM 2630 O O . LEU B 1 143 ? -20.67325 6.93211 24.26995 1.000 19.88272 136 LEU B O 1
ATOM 2635 N N . PRO B 1 144 ? -19.21662 5.27377 24.60233 1.000 17.44064 137 PRO B N 1
ATOM 2636 C CA . PRO B 1 144 ? -18.16269 6.20897 24.99978 1.000 18.59760 137 PRO B CA 1
ATOM 2637 C C . PRO B 1 144 ? -17.54816 6.85404 23.76795 1.000 17.67326 137 PRO B C 1
ATOM 2638 O O . PRO B 1 144 ? -17.70836 6.37828 22.64000 1.000 16.91089 137 PRO B O 1
ATOM 2642 N N . SER B 1 145 ? -16.86590 7.97602 23.99517 1.000 14.37211 138 SER B N 1
ATOM 2643 C CA . SER B 1 145 ? -15.96977 8.50007 22.97833 1.000 12.95835 138 SER B CA 1
ATOM 2644 C C . SER B 1 145 ? -14.87056 7.48253 22.71375 1.000 14.32631 138 SER B C 1
ATOM 2645 O O . SER B 1 145 ? -14.46441 6.73003 23.60576 1.000 14.92638 138 SER B O 1
ATOM 2648 N N . CYS B 1 146 ? -14.38395 7.45046 21.47581 1.000 17.19878 139 CYS B N 1
ATOM 2649 C CA . CYS B 1 146 ? -13.15828 6.71537 21.23012 1.000 16.76262 139 CYS B CA 1
ATOM 2650 C C . CYS B 1 146 ? -12.03571 7.38929 21.99797 1.000 18.07159 139 CYS B C 1
ATOM 2651 O O . CYS B 1 146 ? -12.08831 8.58716 22.28224 1.000 13.65154 139 CYS B O 1
ATOM 2654 N N . THR B 1 147 ? -11.03082 6.60324 22.36486 1.000 18.58673 140 THR B N 1
ATOM 2655 C CA . THR B 1 147 ? -10.06713 7.02954 23.36973 1.000 22.13045 140 THR B CA 1
ATOM 2656 C C . THR B 1 147 ? -8.64731 6.67114 22.95651 1.000 19.84731 14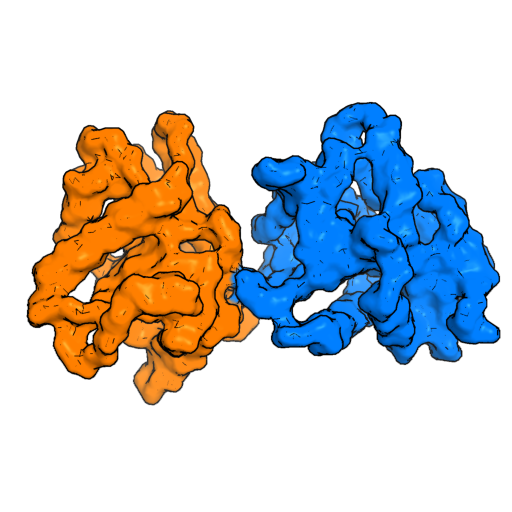0 THR B C 1
ATOM 2657 O O . THR B 1 147 ? -8.41093 5.66176 22.29592 1.000 17.96374 140 THR B O 1
ATOM 2661 N N . GLU B 1 148 ? -7.70033 7.49352 23.39127 1.000 17.05712 141 GLU B N 1
ATOM 2662 C CA . GLU B 1 148 ? -6.30025 7.10009 23.38737 1.000 20.26870 141 GLU B CA 1
ATOM 2663 C C . GLU B 1 148 ? -5.91570 6.60642 24.77996 1.000 19.03448 141 GLU B C 1
ATOM 2664 O O . GLU B 1 148 ? -6.05446 5.41787 25.08648 1.000 23.13453 141 GLU B O 1
ATOM 2670 N N . LYS B 1 149 ? -5.46560 7.51564 25.64264 1.000 17.74436 142 LYS B N 1
ATOM 2671 C CA . LYS B 1 149 ? -5.07357 7.14332 26.99633 1.000 18.55045 142 LYS B CA 1
ATOM 2672 C C . LYS B 1 149 ? -6.08480 7.53779 28.06736 1.000 20.00122 142 LYS B C 1
ATOM 2673 O O . LYS B 1 149 ? -6.08311 6.93077 29.14618 1.000 20.94712 142 LYS B O 1
ATOM 2679 N N . ALA B 1 150 ? -6.94185 8.52329 27.81561 1.000 17.49395 143 ALA B N 1
ATOM 2680 C CA . ALA B 1 150 ? -7.97350 8.88945 28.78407 1.000 16.58766 143 ALA B CA 1
ATOM 2681 C C . ALA B 1 150 ? -9.10506 7.87734 28.66201 1.000 20.04508 143 ALA B C 1
ATOM 2682 O O . ALA B 1 150 ? -9.95427 7.97836 27.78112 1.000 20.28467 143 ALA B O 1
ATOM 2684 N N . GLU B 1 151 ? -9.13237 6.90196 29.56120 1.000 15.06083 144 GLU B N 1
ATOM 2685 C CA . GLU B 1 151 ? -9.99253 5.74238 29.39007 1.000 16.35453 144 GLU B CA 1
ATOM 2686 C C . GLU B 1 151 ? -11.42391 6.05307 29.79824 1.000 18.77345 144 GLU B C 1
ATOM 2687 O O . GLU B 1 151 ? -11.66286 6.76527 30.77584 1.000 20.16928 144 GLU B O 1
ATOM 2693 N N . ALA B 1 152 ? -12.37675 5.51163 29.04093 1.000 17.44776 145 ALA B N 1
ATOM 2694 C CA . ALA B 1 152 ? -13.78848 5.64620 29.37750 1.000 17.91946 145 ALA B CA 1
ATOM 2695 C C . ALA B 1 152 ? -14.11963 4.80928 30.60651 1.000 24.51756 145 ALA B C 1
ATOM 2696 O O . ALA B 1 152 ? -13.76947 3.62886 30.67515 1.000 20.22973 145 ALA B O 1
ATOM 2698 N N . ILE B 1 153 ? -14.79423 5.42446 31.57504 1.000 21.87305 146 ILE B N 1
ATOM 2699 C CA . ILE B 1 153 ? -15.23973 4.76085 32.79804 1.000 28.90174 146 ILE B CA 1
ATOM 2700 C C . ILE B 1 153 ? -16.75045 4.87077 32.84867 1.000 24.65178 146 ILE B C 1
ATOM 2701 O O . ILE B 1 153 ? -17.28883 5.97868 32.94305 1.000 23.54945 146 ILE B O 1
ATOM 2706 N N . LYS B 1 154 ? -17.43791 3.73799 32.79535 1.000 24.16764 147 LYS B N 1
ATOM 2707 C CA . LYS B 1 154 ? -18.88383 3.73828 32.94233 1.000 26.14101 147 LYS B CA 1
ATOM 2708 C C . LYS B 1 154 ? -19.21564 3.65280 34.42699 1.000 26.93641 147 LYS B C 1
ATOM 2709 O O . LYS B 1 154 ? -18.80008 2.70883 35.10662 1.000 26.94548 147 LYS B O 1
ATOM 2715 N N . GLY B 1 155 ? -19.92471 4.65198 34.93180 1.000 30.39153 148 GLY B N 1
ATOM 2716 C CA . GLY B 1 155 ? -20.29026 4.69109 36.32803 1.000 32.50235 148 GLY B CA 1
ATOM 2717 C C . GLY B 1 155 ? -21.54737 3.90142 36.60425 1.000 30.42905 148 GLY B C 1
ATOM 2718 O O . GLY B 1 155 ? -22.22576 3.39204 35.69851 1.000 31.10378 148 GLY B O 1
ATOM 2719 N N . PRO B 1 156 ? -21.87919 3.78095 37.89198 1.000 37.61174 149 PRO B N 1
ATOM 2720 C CA . PRO B 1 156 ? -23.09177 3.02832 38.25847 1.000 40.32741 149 PRO B CA 1
ATOM 2721 C C . PRO B 1 156 ? -24.34894 3.56474 37.60197 1.000 40.19220 149 PRO B C 1
ATOM 2722 O O . PRO B 1 156 ? -25.23206 2.78244 37.22601 1.000 41.99760 149 PRO B O 1
ATOM 2726 N N . ASP B 1 157 ? -24.44927 4.88469 37.44033 1.000 38.14717 150 ASP B N 1
ATOM 2727 C CA . ASP B 1 157 ? -25.60788 5.48176 36.79066 1.000 40.38859 150 ASP B CA 1
ATOM 2728 C C . ASP B 1 157 ? -25.62296 5.25997 35.28431 1.000 42.68509 150 ASP B C 1
ATOM 2729 O O . ASP B 1 157 ? -26.60584 5.62912 34.63371 1.000 41.04231 150 ASP B O 1
ATOM 2731 N N . GLY B 1 158 ? -24.56543 4.67972 34.71609 1.000 40.55679 151 GLY B N 1
ATOM 2732 C CA . GLY B 1 158 ? -24.47354 4.48212 33.28881 1.000 37.09136 151 GLY B CA 1
ATOM 2733 C C . GLY B 1 158 ? -23.77042 5.58653 32.52361 1.000 34.78904 151 GLY B C 1
ATOM 2734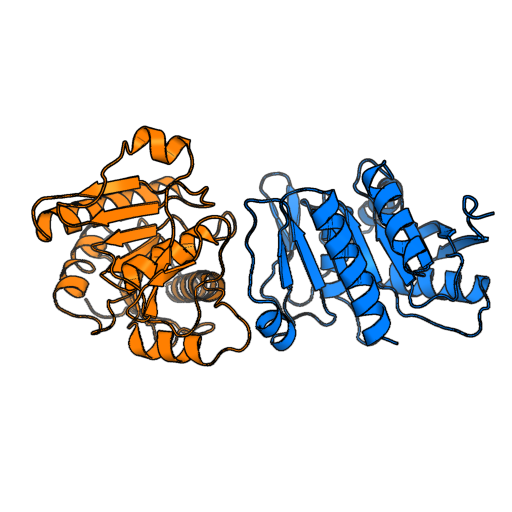 O O . GLY B 1 158 ? -23.48691 5.40497 31.33563 1.000 32.76716 151 GLY B O 1
ATOM 2735 N N . GLY B 1 159 ? -23.48684 6.72922 33.15308 1.000 32.66515 152 GLY B N 1
ATOM 2736 C CA . GLY B 1 159 ? -22.79249 7.79533 32.45707 1.000 28.68989 152 GLY B CA 1
ATOM 2737 C C . GLY B 1 159 ? -21.29131 7.56678 32.38865 1.000 24.99578 152 GLY B C 1
ATOM 2738 O O . GLY B 1 159 ? -20.71710 6.81961 33.17967 1.000 23.57558 152 GLY B O 1
ATOM 2739 N N . PHE B 1 160 ? -20.64079 8.23759 31.43239 1.000 21.70009 153 PHE B N 1
ATOM 2740 C CA . PHE B 1 160 ? -19.20585 8.07929 31.20988 1.000 18.50343 153 PHE B CA 1
ATOM 2741 C C . PHE B 1 160 ? -18.41532 9.25772 31.76346 1.000 15.20935 153 PHE B C 1
ATOM 2742 O O . PHE B 1 160 ? -18.76242 10.41456 31.51716 1.000 22.11936 153 PHE B O 1
ATOM 2750 N N . THR B 1 161 ? -17.34577 8.95347 32.48246 1.000 15.65838 154 THR B N 1
ATOM 2751 C CA . THR B 1 161 ? -16.23994 9.87236 32.70919 1.000 17.36343 154 THR B CA 1
ATOM 2752 C C . THR B 1 161 ? -14.99820 9.32783 32.00367 1.000 17.50114 154 THR B C 1
ATOM 2753 O O . THR B 1 161 ? -14.99169 8.21540 31.46948 1.000 17.62265 154 THR B O 1
ATOM 2757 N N . TYR B 1 162 ? -13.94675 10.13847 31.98099 1.000 12.80554 155 TYR B N 1
ATOM 2758 C CA . TYR B 1 162 ? -12.73423 9.83148 31.23406 1.000 14.36921 155 TYR B CA 1
ATOM 2759 C C . TYR B 1 162 ? -11.55041 10.09453 32.14293 1.000 15.89247 155 TYR B C 1
ATOM 2760 O O . TYR B 1 162 ? -11.49758 11.13318 32.80942 1.000 14.74421 155 TYR B O 1
ATOM 2769 N N . SER B 1 163 ? -10.62460 9.14277 32.19203 1.000 15.70410 156 SER B N 1
ATOM 2770 C CA . SER B 1 163 ? -9.55466 9.21106 33.17167 1.000 17.30824 156 SER B CA 1
ATOM 2771 C C . SER B 1 163 ? -8.64908 10.40483 32.90331 1.000 18.31916 156 SER B C 1
ATOM 2772 O O . SER B 1 163 ? -8.50913 10.87569 31.76661 1.000 15.20374 156 SER B O 1
ATOM 2775 N N . VAL B 1 164 ? -8.06461 10.91382 33.98410 1.000 16.79571 157 VAL B N 1
ATOM 2776 C CA . VAL B 1 164 ? -7.09082 11.99333 33.92578 1.000 16.75230 157 VAL B CA 1
ATOM 2777 C C . VAL B 1 164 ? -5.73706 11.39250 34.28671 1.000 17.16684 157 VAL B C 1
ATOM 2778 O O . VAL B 1 164 ? -5.59059 10.16242 34.31867 1.000 16.59978 157 VAL B O 1
ATOM 2782 N N . ASN B 1 165 ? -4.74019 12.24192 34.54349 1.000 16.33494 158 ASN B N 1
ATOM 2783 C CA . ASN B 1 165 ? -3.34139 11.80652 34.61275 1.000 18.61762 158 ASN B CA 1
ATOM 2784 C C . ASN B 1 165 ? -2.99632 10.94542 33.39879 1.000 22.66612 158 ASN B C 1
ATOM 2785 O O . ASN B 1 165 ? -2.30945 9.92905 33.49880 1.000 19.15506 158 ASN B O 1
ATOM 2790 N N . ALA B 1 166 ? -3.51395 11.34068 32.23578 1.000 16.49416 159 ALA B N 1
ATOM 2791 C CA . ALA B 1 166 ? -3.40170 10.54995 31.01891 1.000 16.90648 159 ALA B CA 1
ATOM 2792 C C . ALA B 1 166 ? -2.85503 11.41743 29.89511 1.000 17.77545 159 ALA B C 1
ATOM 2793 O O . ALA B 1 166 ? -3.28531 12.56165 29.72516 1.000 16.49578 159 ALA B O 1
ATOM 2795 N N . ALA B 1 167 ? -1.91099 10.86270 29.12332 1.000 20.33622 160 ALA B N 1
ATOM 2796 C CA . ALA B 1 167 ? -1.25061 11.62024 28.06260 1.000 18.84309 160 ALA B CA 1
ATOM 2797 C C . ALA B 1 167 ? -2.25565 12.08731 27.01555 1.000 14.89356 160 ALA B C 1
ATOM 2798 O O . ALA B 1 167 ? -3.00069 11.28364 26.45039 1.000 18.49995 160 ALA B O 1
ATOM 2800 N N . LEU B 1 168 ? -2.24208 13.37883 26.73849 1.000 13.57608 161 LEU B N 1
ATOM 2801 C CA . LEU B 1 168 ? -3.19031 14.04800 25.86486 1.000 17.76721 161 LEU B CA 1
ATOM 2802 C C . LEU B 1 168 ? -2.49682 14.56336 24.61467 1.000 15.73804 161 LEU B C 1
ATOM 2803 O O . LEU B 1 168 ? -1.36324 15.04625 24.68873 1.000 16.57169 161 LEU B O 1
ATOM 2808 N N . PRO B 1 169 ? -3.15218 14.48945 23.45469 1.000 16.38527 162 PRO B N 1
ATOM 2809 C CA . PRO B 1 169 ? -2.60122 15.10996 22.24294 1.000 18.57220 162 PRO B CA 1
ATOM 2810 C C . PRO B 1 169 ? -2.88759 16.59954 22.11377 1.000 17.54874 162 PRO B C 1
ATOM 2811 O O . PRO B 1 169 ? -2.43173 17.21987 21.14932 1.000 20.87724 162 PRO B O 1
ATOM 2815 N N . ALA B 1 170 ? -3.62978 17.19171 23.04130 1.000 15.72518 163 ALA B N 1
ATOM 2816 C CA . ALA B 1 170 ? -3.92393 18.61603 23.03310 1.000 16.47361 163 ALA B CA 1
ATOM 2817 C C . ALA B 1 170 ? -4.15485 19.04966 24.47181 1.000 17.09982 163 ALA B C 1
ATOM 2818 O O . ALA B 1 170 ? -4.46195 18.21512 25.32690 1.000 18.54565 163 ALA B O 1
ATOM 2820 N N . PRO B 1 171 ? -4.01166 20.34331 24.76722 1.000 16.65994 164 PRO B N 1
ATOM 2821 C CA . PRO B 1 171 ? -4.17502 20.79927 26.15765 1.000 19.12832 164 PRO B CA 1
ATOM 2822 C C . PRO B 1 171 ? -5.59155 20.58723 26.66755 1.000 19.26695 164 PRO B C 1
ATOM 2823 O O . PRO B 1 171 ? -6.56106 20.65802 25.91209 1.000 18.53874 164 PRO B O 1
ATOM 2827 N N . ALA B 1 172 ? -5.71356 20.36168 27.97791 1.000 15.78644 165 ALA B N 1
ATOM 2828 C CA . ALA B 1 172 ? -7.03767 20.29600 28.58260 1.000 13.35152 165 ALA B CA 1
ATOM 2829 C C . ALA B 1 172 ? -6.99434 20.82921 30.00704 1.000 16.59065 165 ALA B C 1
ATOM 2830 O O . ALA B 1 172 ? -6.01614 20.62520 30.73316 1.000 13.97029 165 ALA B O 1
ATOM 2832 N N . LEU B 1 173 ? -8.07759 21.49964 30.38770 1.000 14.60231 166 LEU B N 1
ATOM 2833 C CA . LEU B 1 173 ? -8.29076 22.04602 31.72189 1.000 12.07651 166 LEU B CA 1
ATOM 2834 C C . LEU B 1 173 ? -9.67755 21.63795 32.16183 1.000 15.80180 166 LEU B C 1
ATOM 2835 O O . LEU B 1 173 ? -10.64747 21.91444 31.45461 1.000 14.15183 166 LEU B O 1
ATOM 2840 N N . LEU B 1 174 ? -9.77848 21.00583 33.32229 1.000 11.22981 167 LEU B N 1
ATOM 2841 C CA . LEU B 1 174 ? -11.06414 20.71232 33.93666 1.000 12.15748 167 LEU B CA 1
ATOM 2842 C C . LEU B 1 174 ? -11.20387 21.55081 35.20315 1.000 13.94752 167 LEU B C 1
ATOM 2843 O O . LEU B 1 174 ? -10.37744 21.44681 36.12018 1.000 15.05798 167 LEU B O 1
ATOM 2848 N N . ILE B 1 175 ? -12.24810 22.37299 35.24790 1.000 14.79132 168 ILE B N 1
ATOM 2849 C CA . ILE B 1 175 ? -12.53778 23.24931 36.37714 1.000 15.98285 168 ILE B CA 1
ATOM 2850 C C . ILE B 1 175 ? -13.75140 22.68798 37.10186 1.000 16.19656 168 ILE B C 1
ATOM 2851 O O . ILE B 1 175 ? -14.83309 22.57214 36.51929 1.000 14.30581 168 ILE B O 1
ATOM 2856 N N . SER B 1 176 ? -13.58683 22.35877 38.36943 1.000 14.27285 169 SER B N 1
ATOM 2857 C CA . SER B 1 176 ? -14.64821 21.72060 39.12539 1.000 17.46801 169 SER B CA 1
ATOM 2858 C C . SER B 1 176 ? -14.99574 22.53201 40.36562 1.000 16.05311 169 SER B C 1
ATOM 2859 O O . SER B 1 176 ? -14.18832 23.34075 40.83487 1.000 16.79245 169 SER B O 1
ATOM 2862 N N . PRO B 1 177 ? -16.19400 22.35165 40.91025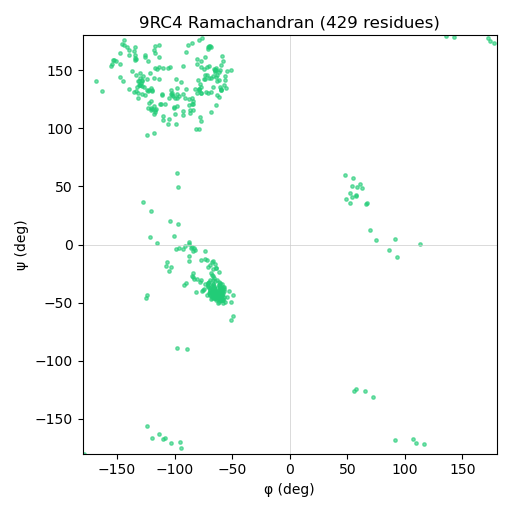 1.000 17.19097 170 PRO B N 1
ATOM 2863 C CA . PRO B 1 177 ? -16.50299 22.89648 42.23922 1.000 18.53943 170 PRO B CA 1
ATOM 2864 C C . PRO B 1 177 ? -15.55317 22.33407 43.28076 1.000 22.19637 170 PRO B C 1
ATOM 2865 O O . PRO B 1 177 ? -14.91214 21.29821 43.04837 1.000 21.39418 170 PRO B O 1
ATOM 2869 N N . PRO B 1 178 ? -15.44882 22.96624 44.45003 1.000 21.76724 171 PRO B N 1
ATOM 2870 C CA . PRO B 1 178 ? -14.56196 22.43291 45.49402 1.000 23.83666 171 PRO B CA 1
ATOM 2871 C C . PRO B 1 178 ? -14.90877 20.99199 45.85457 1.000 18.54629 171 PRO B C 1
ATOM 2872 O O . PRO B 1 178 ? -16.07095 20.58465 45.82523 1.000 21.15819 171 PRO B O 1
ATOM 2876 N N . GLY B 1 179 ? -13.87831 20.20626 46.16417 1.000 23.78472 172 GLY B N 1
ATOM 2877 C CA . GLY B 1 179 ? -14.06098 18.81298 46.53568 1.000 21.03229 172 GLY B CA 1
ATOM 2878 C C . GLY B 1 179 ? -13.51236 17.79055 45.55868 1.000 21.54558 172 GLY B C 1
ATOM 2879 O O . GLY B 1 179 ? -13.64710 16.58686 45.81490 1.000 22.27497 172 GLY B O 1
ATOM 2880 N N . SER B 1 180 ? -12.90866 18.21674 44.45124 1.000 17.78257 173 SER B N 1
ATOM 2881 C CA . SER B 1 180 ? -12.23001 17.34012 43.51249 1.000 16.91870 173 SER B CA 1
ATOM 2882 C C . SER B 1 180 ? -10.73855 17.63209 43.52711 1.000 15.47930 173 SER B C 1
ATOM 2883 O O . SER B 1 180 ? -10.31285 18.69351 44.00289 1.000 18.12146 173 SER B O 1
ATOM 2886 N N . PRO B 1 181 ? -9.90445 16.71157 43.03419 1.000 14.18942 174 PRO B N 1
ATOM 2887 C CA . PRO B 1 181 ? -8.45449 16.93502 43.11649 1.000 14.22805 174 PRO B CA 1
ATOM 2888 C C . PRO B 1 181 ? -8.01513 18.15596 42.32391 1.000 16.91289 174 PRO B C 1
ATOM 2889 O O . PRO B 1 181 ? -8.58328 18.50005 41.28166 1.000 14.17454 174 PRO B O 1
ATOM 2893 N N . VAL B 1 182 ? -6.99499 18.81749 42.85957 1.000 14.75946 175 VAL B N 1
ATOM 2894 C CA . VAL B 1 182 ? -6.34948 19.97351 42.25667 1.000 10.95587 175 VAL B CA 1
ATOM 2895 C C . VAL B 1 182 ? -4.89463 19.61025 42.01999 1.000 11.80820 175 VAL B C 1
ATOM 2896 O O . VAL B 1 182 ? -4.23802 19.06890 42.91834 1.000 14.90538 175 VAL B O 1
ATOM 2900 N N . ASN B 1 183 ? -4.38035 19.90482 40.82679 1.000 13.20088 176 ASN B N 1
ATOM 2901 C CA . ASN B 1 183 ? -2.96588 19.65073 40.58739 1.000 12.97127 176 ASN B CA 1
ATOM 2902 C C . ASN B 1 183 ? -2.26134 20.96069 40.23794 1.000 14.42221 176 ASN B C 1
ATOM 2903 O O . ASN B 1 183 ? -2.79744 22.05080 40.44675 1.000 15.20241 176 ASN B O 1
ATOM 2908 N N . ASN B 1 184 ? -1.04006 20.83007 39.72355 1.000 13.95772 177 ASN B N 1
ATOM 2909 C CA . ASN B 1 184 ? -0.16643 21.95345 39.41040 1.000 15.58700 177 ASN B CA 1
ATOM 2910 C C . ASN B 1 184 ? -0.26732 22.22113 37.91849 1.000 15.46465 177 ASN B C 1
ATOM 2911 O O . ASN B 1 184 ? 0.18796 21.38881 37.12974 1.000 17.71487 177 ASN B O 1
ATOM 2916 N N . PRO B 1 185 ? -0.84503 23.35396 37.48625 1.000 17.23218 178 PRO B N 1
ATOM 2917 C CA . PRO B 1 185 ? -1.04497 23.57283 36.04051 1.000 18.67624 178 PRO B CA 1
ATOM 2918 C C . PRO B 1 185 ? 0.23642 23.54060 35.23012 1.000 21.34104 178 PRO B C 1
ATOM 2919 O O . PRO B 1 185 ? 0.25676 22.96718 34.13507 1.000 21.21743 178 PRO B O 1
ATOM 2923 N N . VAL B 1 186 ? 1.31361 24.13781 35.73622 1.000 20.17198 179 VAL B N 1
ATOM 2924 C CA . VAL B 1 186 ? 2.56046 24.18103 34.97429 1.000 23.24795 179 VAL B CA 1
ATOM 2925 C C . VAL B 1 186 ? 3.09993 22.77741 34.73584 1.000 21.19009 179 VAL B C 1
ATOM 2926 O O . VAL B 1 186 ? 3.50331 22.42839 33.61622 1.000 21.70724 179 VAL B O 1
ATOM 2930 N N . GLU B 1 187 ? 3.10749 21.94374 35.77370 1.000 19.75361 180 GLU B N 1
ATOM 2931 C CA . GLU B 1 187 ? 3.67632 20.61586 35.61565 1.000 19.82028 180 GLU B CA 1
ATOM 2932 C C . GLU B 1 187 ? 2.73676 19.67895 34.86789 1.000 17.72409 180 GLU B C 1
ATOM 2933 O O . GLU B 1 187 ? 3.20768 18.77087 34.17892 1.000 20.22560 180 GLU B O 1
ATOM 2939 N N . ALA B 1 188 ? 1.42081 19.87658 34.99581 1.000 18.48574 181 ALA B N 1
ATOM 2940 C CA . ALA B 1 188 ? 0.47803 19.08178 34.21697 1.000 18.99854 181 ALA B CA 1
ATOM 2941 C C . ALA B 1 188 ? 0.64344 19.36537 32.72784 1.000 20.13953 181 ALA B C 1
ATOM 2942 O O . ALA B 1 188 ? 0.73371 18.43655 31.91728 1.000 19.28080 181 ALA B O 1
ATOM 2944 N N . ARG B 1 189 ? 0.70270 20.65091 32.35698 1.000 18.47161 182 ARG B N 1
ATOM 2945 C CA . ARG B 1 189 ? 1.00713 21.03891 30.97668 1.000 23.85347 182 ARG B CA 1
ATOM 2946 C C . ARG B 1 189 ? 2.25716 20.34161 30.46518 1.000 25.41810 182 ARG B C 1
ATOM 2947 O O . ARG B 1 189 ? 2.26713 19.78001 29.36408 1.000 27.96063 182 ARG B O 1
ATOM 2955 N N . ARG B 1 190 ? 3.33860 20.39839 31.24818 1.000 25.64938 183 ARG B N 1
ATOM 2956 C CA . ARG B 1 190 ? 4.60152 19.80769 30.81941 1.000 26.73847 183 ARG B CA 1
ATOM 2957 C C . ARG B 1 190 ? 4.47634 18.30518 30.60578 1.000 27.73881 183 ARG B C 1
ATOM 2958 O O . ARG B 1 190 ? 5.15423 17.74286 29.73784 1.000 29.93338 183 ARG B O 1
ATOM 2960 N N . LYS B 1 191 ? 3.62434 17.63844 31.38220 1.000 23.14377 184 LYS B N 1
ATOM 2961 C CA . LYS B 1 191 ? 3.39618 16.20892 31.24232 1.000 22.08978 184 LYS B CA 1
ATOM 2962 C C . LYS B 1 191 ? 2.30497 15.88066 30.23188 1.000 21.66416 184 LYS B C 1
ATOM 2963 O O . LYS B 1 191 ? 1.99159 14.69997 30.04819 1.000 22.38356 184 LYS B O 1
ATOM 2969 N N . ASN B 1 192 ? 1.72645 16.88823 29.57625 1.000 19.73373 185 ASN B N 1
ATOM 2970 C CA . ASN B 1 192 ? 0.62344 16.68600 28.63084 1.000 19.26278 185 ASN B CA 1
ATOM 2971 C C . ASN B 1 192 ? -0.53542 15.91668 29.26479 1.000 19.61237 185 ASN B C 1
ATOM 2972 O O . ASN B 1 192 ? -1.14303 15.04818 28.63953 1.000 18.77504 185 ASN B O 1
ATOM 2977 N N . ILE B 1 193 ? -0.86300 16.24263 30.51526 1.000 16.65923 186 ILE B N 1
ATOM 2978 C CA . ILE B 1 193 ? -2.02682 15.67009 31.17763 1.000 11.80955 186 ILE B CA 1
ATOM 2979 C C . ILE B 1 193 ? -3.00599 16.79211 31.50680 1.000 15.24211 186 ILE B C 1
ATOM 2980 O O . ILE B 1 193 ? -2.66484 17.97152 31.48796 1.000 16.13185 186 ILE B O 1
ATOM 2985 N N . ALA B 1 194 ? -4.23375 16.40455 31.82463 1.000 13.35960 187 ALA B N 1
ATOM 2986 C CA . ALA B 1 194 ? -5.25386 17.38865 32.16827 1.000 14.32695 187 ALA B CA 1
ATOM 2987 C C . ALA B 1 194 ? -4.84122 18.22414 33.37619 1.000 17.58565 187 ALA B C 1
ATOM 2988 O O . ALA B 1 194 ? -4.37480 17.69154 34.38825 1.000 15.63230 187 ALA B O 1
ATOM 2990 N N . VAL B 1 195 ? -5.00439 19.53527 33.25068 1.000 14.52455 188 VAL B N 1
ATOM 2991 C CA . VAL B 1 195 ? -4.89367 20.46491 34.37383 1.000 12.33479 188 VAL B CA 1
ATOM 2992 C C . VAL B 1 195 ? -6.18904 20.40741 35.17288 1.000 11.72677 188 VAL B C 1
ATOM 2993 O O . VAL B 1 195 ? -7.28417 20.43605 34.59568 1.000 14.70643 188 VAL B O 1
ATOM 2997 N N . LEU B 1 196 ? -6.07565 20.32715 36.49939 1.000 13.56356 189 LEU B N 1
ATOM 2998 C CA . LEU B 1 196 ? -7.23569 20.20663 37.38464 1.000 13.44747 189 LEU B CA 1
ATOM 2999 C C . LEU B 1 196 ? -7.27138 21.38564 38.34938 1.000 13.73743 189 LEU B C 1
ATOM 3000 O O . LEU B 1 196 ? -6.36466 21.54337 39.17534 1.000 14.59319 189 LEU B O 1
ATOM 3005 N N . GLN B 1 197 ? -8.31173 22.20891 38.24346 1.000 13.42263 190 GLN B N 1
ATOM 3006 C CA . GLN B 1 197 ? -8.42704 23.42776 39.03110 1.000 14.45615 190 GLN B CA 1
ATOM 3007 C C . GLN B 1 197 ? -9.82978 23.56102 39.61121 1.000 17.52890 190 GLN B C 1
ATOM 3008 O O . GLN B 1 197 ? -10.78277 22.92201 39.16339 1.000 17.64120 190 GLN B O 1
ATOM 3014 N N . THR B 1 198 ? -9.95228 24.42448 40.61445 1.000 18.56818 191 THR B N 1
ATOM 3015 C CA . THR B 1 198 ? -11.24463 24.70488 41.21570 1.000 17.74304 191 THR B CA 1
ATOM 3016 C C . THR B 1 198 ? -11.33411 26.19985 41.49853 1.000 16.56164 191 THR B C 1
ATOM 3017 O O . THR B 1 198 ? -10.34597 26.93545 41.42205 1.000 17.37355 191 THR B O 1
ATOM 3021 N N . ALA B 1 199 ? -12.54679 26.64525 41.80022 1.000 19.25368 192 ALA B N 1
ATOM 3022 C CA . ALA B 1 199 ? -12.80382 27.99055 42.29522 1.000 21.93407 192 ALA B CA 1
ATOM 3023 C C . ALA B 1 199 ? -14.09144 27.95299 43.10613 1.000 22.61531 192 ALA B C 1
ATOM 3024 O O . ALA B 1 199 ? -14.93528 27.07634 42.88967 1.000 19.44516 192 ALA B O 1
ATOM 3026 N N . PRO B 1 200 ? -14.26821 28.88525 44.05120 1.000 23.80800 193 PRO B N 1
ATOM 3027 C CA . PRO B 1 200 ? -15.32411 28.69897 45.06955 1.000 25.60306 193 PRO B CA 1
ATOM 3028 C C . PRO B 1 200 ? -16.75034 28.73691 44.54060 1.000 22.79352 193 PRO B C 1
ATOM 3029 O O . PRO B 1 200 ? -17.60641 28.01199 45.06179 1.000 28.06901 193 PRO B O 1
ATOM 3033 N N . ASP B 1 201 ? -17.05302 29.55736 43.54044 1.000 22.32582 194 ASP B N 1
ATOM 3034 C CA . ASP B 1 201 ? -18.40353 29.61250 42.99993 1.000 25.33029 194 ASP B CA 1
ATOM 3035 C C . ASP B 1 201 ? -18.35903 29.58942 41.47836 1.000 22.16054 194 ASP B C 1
ATOM 3036 O O . ASP B 1 201 ? -17.30026 29.72554 40.86039 1.000 21.37930 194 ASP B O 1
ATOM 3041 N N . PHE B 1 202 ? -19.53795 29.41888 40.87857 1.000 18.54470 195 PHE B N 1
ATOM 3042 C CA . PHE B 1 202 ? -19.60477 29.25353 39.43280 1.000 22.17220 195 PHE B CA 1
ATOM 3043 C C . PHE B 1 202 ? -19.05546 30.46741 38.69618 1.000 22.47873 195 PHE B C 1
ATOM 3044 O O . PHE B 1 202 ? -18.36654 30.32236 37.68374 1.000 19.54370 195 PHE B O 1
ATOM 3052 N N . SER B 1 203 ? -19.37482 31.67581 39.16004 1.000 24.09229 196 SER B N 1
ATOM 3053 C CA . SER B 1 203 ? -18.89355 32.85849 38.45403 1.000 21.82273 196 SER B CA 1
ATOM 3054 C C . SER B 1 203 ? -17.36810 32.87212 38.37485 1.000 19.30572 196 SER B C 1
ATOM 3055 O O . SER B 1 203 ? -16.79336 33.16228 37.31537 1.000 21.43910 196 SER B O 1
ATOM 3058 N N . ALA B 1 204 ? -16.69596 32.54455 39.48292 1.000 17.88534 197 ALA B N 1
ATOM 3059 C CA . ALA B 1 204 ? -15.23523 32.46806 39.48867 1.000 22.38236 197 ALA B CA 1
ATOM 3060 C C . ALA B 1 204 ? -14.72394 31.34244 38.59298 1.000 19.83866 197 ALA B C 1
ATOM 3061 O O . ALA B 1 204 ? -13.71163 31.50875 37.90338 1.000 16.95543 197 ALA B O 1
ATOM 3063 N N . ARG B 1 205 ? -15.39215 30.18311 38.60725 1.000 17.57149 198 ARG B N 1
ATOM 3064 C CA . ARG B 1 205 ? -14.97582 29.08712 37.73074 1.000 12.38487 198 ARG B CA 1
ATOM 3065 C C . ARG B 1 205 ? -15.16905 29.44805 36.26336 1.000 13.68739 198 ARG B C 1
ATOM 3066 O O . ARG B 1 205 ? -14.35196 29.06847 35.41374 1.000 16.39582 198 ARG B O 1
ATOM 3074 N N . MET B 1 206 ? -16.24568 30.16665 35.94508 1.000 14.95487 199 MET B N 1
ATOM 3075 C CA . MET B 1 206 ? -16.49299 30.54733 34.55235 1.000 14.30568 199 MET B CA 1
ATOM 3076 C C . MET B 1 206 ? -15.46728 31.56741 34.07823 1.000 16.15336 199 MET B C 1
ATOM 3077 O O . MET B 1 206 ? -15.00642 31.50741 32.93592 1.000 17.13338 199 MET B O 1
ATOM 3082 N N . LYS B 1 207 ? -15.10131 32.51742 34.94368 1.000 17.23410 200 LYS B N 1
ATOM 3083 C CA . LYS B 1 207 ? -14.04586 33.46092 34.58652 1.000 17.16034 200 LYS B CA 1
ATOM 3084 C C . LYS B 1 207 ? -12.74163 32.72919 34.29683 1.000 16.11813 200 LYS B C 1
ATOM 3085 O O . LYS B 1 207 ? -12.05215 33.02720 33.31035 1.000 15.39386 200 LYS B O 1
ATOM 3091 N N . MET B 1 208 ? -12.40124 31.74071 35.12660 1.000 15.59394 201 MET B N 1
ATOM 3092 C CA . MET B 1 208 ? -11.21371 30.94687 34.84724 1.000 13.80018 201 MET B CA 1
ATOM 3093 C C . MET B 1 208 ? -11.34089 30.23021 33.50625 1.000 13.48089 201 MET B C 1
ATOM 3094 O O . MET B 1 208 ? -10.38270 30.18954 32.72698 1.000 13.83958 201 MET B O 1
ATOM 3099 N N . ALA B 1 209 ? -12.52481 29.68023 33.21226 1.000 14.10115 202 ALA B N 1
ATOM 3100 C CA . ALA B 1 209 ? -12.73560 29.02770 31.92177 1.000 14.46758 202 ALA B CA 1
ATOM 3101 C C . ALA B 1 209 ? -12.47387 29.99442 30.77350 1.000 14.15951 202 ALA B C 1
ATOM 3102 O O . ALA B 1 209 ? -11.71315 29.68586 29.85146 1.000 13.83332 202 ALA B O 1
ATOM 3104 N N . VAL B 1 210 ? -13.08212 31.18013 30.82291 1.000 13.60029 203 VAL B N 1
ATOM 3105 C CA . VAL B 1 210 ? -12.91276 32.14165 29.73198 1.000 14.65405 203 VAL B CA 1
ATOM 3106 C C . VAL B 1 210 ? -11.43943 32.48162 29.55542 1.000 17.38708 203 VAL B C 1
ATOM 3107 O O . VAL B 1 210 ? -10.90890 32.45603 28.43843 1.000 15.08305 203 VAL B O 1
ATOM 3111 N N . ASP B 1 211 ? -10.75252 32.78103 30.66654 1.000 17.68317 204 ASP B N 1
ATOM 3112 C CA . ASP B 1 211 ? -9.32908 33.11847 30.61915 1.000 17.45695 204 ASP B CA 1
ATOM 3113 C C . ASP B 1 211 ? -8.53926 32.05270 29.88774 1.000 16.70584 204 ASP B C 1
ATOM 3114 O O . ASP B 1 211 ? -7.62056 32.35831 29.11924 1.000 16.08888 204 ASP B O 1
ATOM 3119 N N . ASN B 1 212 ? -8.88156 30.79044 30.12236 1.000 16.26354 205 ASN B N 1
ATOM 3120 C CA . ASN B 1 212 ? -8.11246 29.70624 29.53941 1.000 15.65431 205 ASN B CA 1
ATOM 3121 C C . ASN B 1 212 ? -8.54317 29.38742 28.11750 1.000 16.75679 205 ASN B C 1
ATOM 3122 O O . ASN B 1 212 ? -7.71128 28.93552 27.32581 1.000 12.95399 205 ASN B O 1
ATOM 3127 N N . VAL B 1 213 ? -9.80762 29.64101 27.75902 1.000 12.45679 206 VAL B N 1
ATOM 3128 C CA . VAL B 1 213 ? -10.18460 29.57590 26.34686 1.000 13.84837 206 VAL B CA 1
ATOM 3129 C C . VAL B 1 213 ? -9.36887 30.58654 25.55696 1.000 15.04974 206 VAL B C 1
ATOM 3130 O O . VAL B 1 213 ? -8.81444 30.277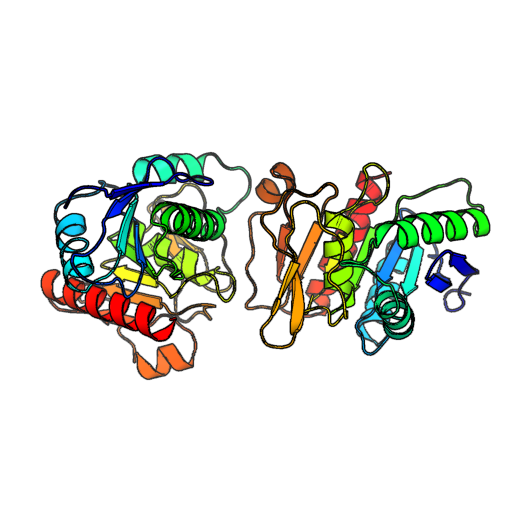42 24.49769 1.000 12.75981 206 VAL B O 1
ATOM 3134 N N . VAL B 1 214 ? -9.26525 31.81143 26.07804 1.000 15.75908 207 VAL B N 1
ATOM 3135 C CA . VAL B 1 214 ? -8.48128 32.83966 25.39194 1.000 13.95215 207 VAL B CA 1
ATOM 3136 C C . VAL B 1 214 ? -7.01012 32.43558 25.31437 1.000 13.80991 207 VAL B C 1
ATOM 3137 O O . VAL B 1 214 ? -6.36244 32.58710 24.26780 1.000 16.33688 207 VAL B O 1
ATOM 3141 N N . ALA B 1 215 ? -6.46410 31.89293 26.40975 1.000 15.33895 208 ALA B N 1
ATOM 3142 C CA . ALA B 1 215 ? -5.04806 31.52789 26.42700 1.000 16.10238 208 ALA B CA 1
ATOM 3143 C C . ALA B 1 215 ? -4.75901 30.38934 25.46233 1.000 16.82584 208 ALA B C 1
ATOM 3144 O O . ALA B 1 215 ? -3.74705 30.41257 24.74674 1.000 16.69442 208 ALA B O 1
ATOM 3146 N N . MET B 1 216 ? -5.62853 29.37736 25.43538 1.000 13.77007 209 MET B N 1
ATOM 3147 C CA . MET B 1 216 ? -5.41730 28.26824 24.51551 1.000 12.26215 209 MET B CA 1
ATOM 3148 C C . MET B 1 216 ? -5.54507 28.72916 23.07063 1.000 13.86077 209 MET B C 1
ATOM 3149 O O . MET B 1 216 ? -4.78076 28.28998 22.20700 1.000 14.64210 209 MET B O 1
ATOM 3154 N N . ALA B 1 217 ? -6.49366 29.62488 22.79094 1.000 14.11020 210 ALA B N 1
ATOM 3155 C CA . ALA B 1 217 ? -6.62703 30.14908 21.43464 1.000 10.39371 210 ALA B CA 1
ATOM 3156 C C . ALA B 1 217 ? -5.37517 30.91423 21.02337 1.000 16.89861 210 ALA B C 1
ATOM 3157 O O . ALA B 1 217 ? -4.84190 30.71499 19.92570 1.000 14.94013 210 ALA B O 1
ATOM 3159 N N . ASP B 1 218 ? -4.88461 31.78979 21.90108 1.000 15.14083 211 ASP B N 1
ATOM 3160 C CA . ASP B 1 218 ? -3.68350 32.55496 21.57991 1.000 18.85740 211 ASP B CA 1
ATOM 3161 C C . ASP B 1 218 ? -2.48056 31.64498 21.38303 1.000 22.46225 211 ASP B C 1
ATOM 3162 O O . ASP B 1 218 ? -1.68864 31.84576 20.45506 1.000 21.28872 211 ASP B O 1
ATOM 3167 N N . GLN B 1 219 ? -2.33050 30.63179 22.24507 1.000 20.22900 212 GLN B N 1
ATOM 3168 C CA . GLN B 1 219 ? -1.16463 29.75823 22.16828 1.000 21.24711 212 GLN B CA 1
ATOM 3169 C C . GLN B 1 219 ? -1.17398 28.93001 20.89705 1.000 23.94027 212 GLN B C 1
ATOM 3170 O O . GLN B 1 219 ? -0.10941 28.55710 20.39546 1.000 24.35730 212 GLN B O 1
ATOM 3172 N N . ASP B 1 220 ? -2.35948 28.65186 20.35117 1.000 18.13564 213 ASP B N 1
ATOM 3173 C CA . ASP B 1 220 ? -2.44937 27.83568 19.15163 1.000 19.77115 213 ASP B CA 1
ATOM 3174 C C . ASP B 1 220 ? -2.26269 28.65967 17.88326 1.000 24.57256 213 ASP B C 1
ATOM 3175 O O . ASP B 1 220 ? -1.81362 28.12420 16.86335 1.000 30.30548 213 ASP B O 1
ATOM 3180 N N . ALA B 1 221 ? -2.59935 29.94490 17.92970 1.000 23.51037 214 ALA B N 1
ATOM 3181 C CA . ALA B 1 221 ? -2.58544 30.80582 16.75432 1.000 28.80464 214 ALA B CA 1
ATOM 3182 C C . ALA B 1 221 ? -1.16810 31.11553 16.29838 1.000 35.55378 214 ALA B C 1
ATOM 3183 O O . ALA B 1 221 ? -0.94776 31.41341 15.12497 1.000 44.04356 214 ALA B O 1
#

Organism: Brucella abortus (strain S19) (NCBI:txid430066)

B-factor: mean 19.88, std 7.32, range [7.62, 56.38]

InterPro domains:
  IPR010333 Bacterial virulence [PF06057] (275-461)
  IPR011225 Type IV secretory pathway, VirJ component [PIRSF029063] (1-465)
  IPR029058 Alpha/Beta hydrolase fold [SSF53474] (55-182)
  IPR029058 Alpha/Beta hydrolase fold [SSF53474] (269-459)

Secondary structure (DSSP, 8-state):
-TTS-SEEEEETTEEEEEEB--SS---EEEEEEPBTTBS-HHHHHHHHHHHHTTEEEEEE-HHHHHHHHHT--SS-B--HHHHHHHHHHHHHHH--S---PPEEEEEEHHHHHHHHHHHTPPTTS-SEEEEEEE--B--SSPBP-SSS-EEE-TTS-EEE-SSS--SS-EEEEE-TTS----HHHHHHTT--EEEE-SSHHHHHHHHHHHHHHHHHHH-/---SEEEEETTEEEEEEB--SS---EEEEEEPBTTBS-HHHHHHHHHHHTTTEEEEEE-HHHHHHHHHT--SSSB--HHHHHHHHHHHHHHHT-S---PPEEEEEEHHHHHHHHHHHTPPTTS-SEEEEEEE--B--SSPBP-SSS-EEE-TTS-EEE-SS---SS-EEEEE-TTS----HHHHHHTT--EEEE-SSHHHHHHHHHHHHHHHHHHH-

Radius of gyration: 24.06 Å; Cα contacts (8 Å, |Δi|>4): 1115; chains: 2; bounding box: 47×66×62 Å

Solvent-accessible surface area: 18408 Å² total; per-residue (Å²): 129,69,174,73,24,88,43,96,2,67,21,124,54,3,88,96,10,24,0,34,42,15,188,34,123,33,66,0,0,0,1,1,0,0,46,55,214,12,64,25,103,79,8,120,51,0,31,96,24,0,28,80,105,46,0,0,0,0,6,1,95,0,19,81,6,40,49,26,1,39,166,56,140,59,155,46,2,83,6,2,37,1,0,57,23,0,2,133,84,0,20,76,45,20,124,77,87,50,88,28,73,3,0,0,0,0,5,2,22,0,0,9,6,0,4,0,1,0,0,23,1,65,122,78,8,10,4,0,0,0,0,0,21,33,63,58,0,114,12,124,18,31,9,23,56,94,139,0,52,38,88,134,23,155,90,28,1,7,54,16,29,53,60,9,46,16,43,12,74,3,7,23,0,17,56,62,54,27,27,16,8,4,32,63,23,2,135,170,82,89,26,0,8,15,46,45,8,98,70,42,76,38,20,32,130,46,0,6,44,32,0,24,44,16,5,102,151,58,100,113,108,52,89,48,94,4,63,23,87,39,4,86,96,11,23,0,31,38,8,186,33,126,25,65,1,0,0,0,1,0,0,41,90,104,19,49,23,110,79,9,109,54,0,18,73,27,0,2,83,101,47,0,0,0,0,4,1,98,0,27,92,5,39,47,31,2,39,172,17,66,28,149,22,1,28,7,3,14,0,0,68,22,0,2,131,54,0,17,173,42,20,120,69,81,72,86,33,71,3,0,0,0,0,6,2,10,0,0,9,6,0,2,0,1,0,0,4,1,29,126,73,10,10,4,0,0,0,0,0,21,36,61,66,1,113,13,128,16,28,9,1,33,20,94,0,93,39,87,128,26,156,76,21,2,10,53,16,32,56,110,9,61,15,38,13,58,0,3,21,0,20,59,88,85,54,105,88,47,79,51,112,97,4,88,76,125,91,22,1,3,27,39,46,11,114,78,40,72,38,20,26,130,45,0,6,41,38,0,25,54,11,5,104,91,58,104

Sequence (436 aa):
DPFTPVIHASAERLSNIPVYMPKGDPVGLAILLSDEKGIGDQERSYMDAMLARNIIVMPVELGPWRAALDKEDGECNYLDSDFEAIAKEALRGLDLGVYFHPVLTGIGQGATIAYAAASDSPDATIAGAVSLDPTPARTRLPSCTEKAEAIKGPDGGFTYSVNAALPAPALLISPPGSPVNNPVEARRKNIAVLQTAPDFSARMKMAVDNVVAMADQDAFTPVIHASAERLSNIPVYMPKGDPVGLAILLSDEKGIGDQERSYMMDAMLARNIIVMPVELGPWRAALDKEDGECNYLDSDFEAIAKEALRGLDLGVYFHPVLTGIGQGATIAYAAASDSPDATIAGAVSLDPTPARTRLPSCTEKAEAIKGPDGGFTYSVNAALPAPALLISPPGSPVNNPVEARRKNIAVLQTAPDFSARMKMAVDNVVAMADQDA

Nearest PDB structures (foldseek):
  4u2g-assembly1_A  TM=5.226E-01  e=1.442E-05  Pseudomonas knackmussii
  4u2f-assembly1_A  TM=5.401E-01  e=4.663E-05  Pseudomonas knackmussii
  4u2e-assembly1_A  TM=5.141E-01  e=1.736E-05  Pseudomonas knackmussii
  4u2c-assembly1_A  TM=5.247E-01  e=4.961E-05  Pseudomonas knackmussii
  6bq0-assembly1_B  TM=4.665E-01  e=4.122E-05  Homo sapiens

Foldseek 3Di:
DQVAAPAFFDDDLAPRWGKGWAPDAALAEAEEEEAQVFCDPLNVVLCVLLSPVGYIYTYGGNNSSLVVQLPDDDAAAQPLVRQQGRQVRVCVVVVPPDHFQYEYEYEELSLQVSQQNQQVDDAPRHLEYERQAYHFHQRPHHHDHDFFDWDQDPVRGTGTHWVTAGNHEYEYEHAPPDDADDVVVCVVRNTYGYYYDHDSVVSSVVRSVVSSVSSNVSD/DFFPAFFDDDLAPRWGKAWAPDAALAEAEEEEAQVFCDDLNVVLVVLLSPVGYIYTYGGNPSSLVSQQPDDDAAGQPLNRQQGRQVRVCVVVVPPDGFQYEYEYEELSLQVSQQNQQVDDAPRHLEYERFAYHFHQHQHHHDHDFQDWDQDPVRGTGTHWVTATNHEYEYEHAPDDDADDVVVCVVRNTYGYYYDHDRVVSSVVRSVVSSVSSNVSD